Protein 2I5G (pdb70)

Sequence (634 aa):
LSPAELHADSIVIDGLIIAKWNRELFEDRKGGLTAANCTVSVWEGFQATVNNITASNKLIRDNSDLVIPVRSTADIRKAKEQGKTGILYGFQNAHAFEDQIGYVEVFKQLGVGIVQCYNTQNLVGTGCYERDGGLSGFGREIVAENRVGICDLSHVGSKTSEEVILESKKPVCYSHCLPSGLKEHPRNKSDEELKFIADHGGFVGVTFAPFLKKGIDSTIDDYAEAIEYVNIVGEDAIGIGTDFTQGHGHDFFEWLTHDKGYARRLTNFGKIVNPLGIRTVGEFPNLTETLLKRGPERVVRKVGENWVRVLRDVWGELSPAELHADSIVIDGLIIAKWNRELFEDRKGGLTAANCTVSVWEGFQATVNNITASNKLIRDNSDLVIPVRSTADIRKAKEQGKTGILYGFQNAHAFEDQIGYVEVFKQLGVGIVQCYNTQNLVGTGCYERDGGLSGFGREIVAENRVGICDLSHVGSKTSEEVILESKKPVCYSHCLPSGLKEHPRNKSDEELKFIADHGGFVGVTFAPFLKKGIDSTIDDYAEAIEYVNIVGEDAIGIGTDFTQGHGHDFFEWLTHDKGYARRLTNFGKIVNPLGIRTVGEFPNLTETLLKRGPERVVRKVGENWVRVLRDVWGE

InterPro domains:
  IPR008257 Peptidase M19 [PF01244] (7-320)
  IPR008257 Peptidase M19 [PS51365] (1-325)
  IPR008257 Peptidase M19 [PTHR10443] (26-323)
  IPR032466 Metal-dependent hydrolase [SSF51556] (9-324)

Nearest PDB structures (foldseek):
  2i5g-assembly1_B  TM=1.002E+00  e=3.697E-64  Pseudomonas aeruginosa
  5lx7-assembly1_A-2  TM=8.615E-01  e=7.689E-22  Aspergillus fumigatus
  5lx1-assembly1_A-2  TM=8.614E-01  e=2.025E-21  Aspergillus fumigatus
  5lwz-assembly1_A  TM=8.527E-01  e=7.689E-22  Aspergillus fumigatus Af293
  1itq-assembly1_B  TM=8.380E-01  e=4.875E-22  Homo sapiens

GO terms:
  GO:0042426 choline catabolic process (P, IMP)
  GO:0031457 glycine betaine catabolic process (P, IMP)

Organism: Pseudomonas aeruginosa (strain ATCC 15692 / DSM 22644 / CIP 104116 / JCM 14847 / LMG 12228 / 1C / PRS 101 / PAO1) (NCBI:txid208964)

B-factor: mean 17.84, std 11.29, range [1.14, 96.39]

Secondary structure (DSSP, 8-state):
--TTHHHHTS--EEEEE-PPPSHHHHH--TT---EEEEE--SS--HHHHHHHHHHHHHHHHHTTTTEEE-SSHHHHHHHHHTT-EEEEEEES-GGGGTT-THHHHHHHHTTEEEE--BSBB-SS-BBTTS------HHHHHHHH---S---B-TTB-HHHHHHHHHH-SS--EEEEE-BTTT---TTSB-HHHHHHHHHTT-EEEE--GGGSSSGGG-BHHHHHHHHHH---S-TTSEEE---B-TT--HHHHHHHHBGGGTSSB-----S--PPBT-SSGGGTHHHHHHHHHT--HHHHHH--HHHHHHHHHHH--/--HHHHHHHS-EEEEEE----STTTTT--TT-EEEEEEE--SS--HHHHHHHHHHHHHHHHHTTTTEEE-SSHHHHHHHHHHT-EEEEEEES-GGGGTT-THHHHHHHHTT--EE---SS--SS---TTS------HHHHHHHH---S---B-TTT-TTHHHHHHHH-SS--EEEEE-BTTTS--TTSB-HHHHHHHHHTT-EEEE--GGGSTTGGG-BHHHHHHHHHH---S-TTSEEE---B-TT--HHHHHHHHBGGGTSSB-----S--PPBT-SSGGGTHHHHHHHHHT--HHHHHH--HHHHHHHHHHH--

Radius of gyration: 29.01 Å; Cα contacts (8 Å, |Δi|>4): 1368; chains: 2; bounding box: 82×71×45 Å

Foldseek 3Di:
DPLVVLLLPFAAEALEEEADDDVVQLVLLLQVHLEYAYEQEELDAAVSSVVSLVVVVVRCVVVVLAEDEDLALVVSVVSSVSSHYYYAYEHQDPRNCPQPLVVLLVVSVSRHAEYEHAQADDPAWGWQLDDTPAGDPSNLSNLVNLVNQHYEYQGHHDRNVLVSLVRHPAAYEPSEEFDCVLPVDSRHDYLVRLLSSLVSVYAYAYEFQLRFNNRLAAALLSSLVRQVVSVRNDLQRYAHHHHHHHHDDDLVVCLSQAVSRDHHGSDDSPDTHGHHQPRGSSSNSSNLVNNPVVDDSVSSSRSSVSVSVRSCRRRVD/DALVVLLLVFLAEALEEEADDDVVQQVLLLLNHLEYEYEQEELDAAVVSVVSLVVVVVSCVVNVLAEDEDLALVVSVVCSVSSHYYYQYEHADCRRCVQPLVVLLVVSVSRHAEYEHAQQADPQWGFQLDDTPAGDPSNLSSLVNLVSQHYEHQGRFPHNVLVSLVSHPAAYEPSEEFECVLPPDSSHDYLVRLLSSLVSVYAYAYEWQLRQNCRLAAALLSRLVRQVVSCRNDLQRYAHHYHHHPHDDDLVVCQSQAVSRPHHGSDDSPDTHDHHQCRGSSSNSSNSNNNVVVPDSVSSSSSSVSVSVSSCRSRVD

Solvent-accessible surface area: 23584 Å² total

CATH classification: 3.20.20.140

Structure (mmCIF, N/CA/C/O backbone):
data_2I5G
#
_entry.id   2I5G
#
_cell.length_a   81.644
_cell.length_b   150.615
_cell.length_c   68.828
_cell.angle_alpha   90.00
_cell.angle_beta   97.94
_cell.angle_gamma   90.00
#
_symmetry.space_group_name_H-M   'C 1 2 1'
#
loop_
_entity.id
_entity.type
_entity.pdbx_description
1 polymer amidohydrolase
2 water water
#
loop_
_atom_site.group_PDB
_atom_site.id
_atom_site.type_symbol
_atom_site.label_atom_id
_atom_site.label_alt_id
_atom_site.label_comp_id
_atom_site.label_asym_id
_atom_site.label_entity_id
_atom_site.label_seq_id
_atom_site.pdbx_PDB_ins_code
_atom_site.Cartn_x
_atom_site.Cartn_y
_atom_site.Cartn_z
_atom_site.occupancy
_atom_site.B_iso_or_equiv
_atom_site.auth_seq_id
_atom_site.auth_comp_id
_atom_site.auth_asym_id
_atom_site.auth_atom_id
_atom_site.pdbx_PDB_model_num
ATOM 1 N N . LEU A 1 1 ? 81.487 105.755 18.057 1.00 30.57 2 LEU A N 1
ATOM 2 C CA . LEU A 1 1 ? 81.440 106.575 19.300 1.00 30.34 2 LEU A CA 1
ATOM 3 C C . LEU A 1 1 ? 80.224 107.488 19.357 1.00 30.03 2 LEU A C 1
ATOM 4 O O . LEU A 1 1 ? 79.383 107.355 20.250 1.00 31.24 2 LEU A O 1
ATOM 9 N N . SER A 1 2 ? 80.131 108.416 18.409 1.00 17.46 3 SER A N 1
ATOM 10 C CA . SER A 1 2 ? 79.018 109.360 18.373 1.00 17.81 3 SER A CA 1
ATOM 11 C C . SER A 1 2 ? 77.690 108.665 18.115 1.00 18.32 3 SER A C 1
ATOM 12 O O . SER A 1 2 ? 77.626 107.698 17.362 1.00 20.16 3 SER A O 1
ATOM 15 N N . PRO A 1 3 ? 76.608 109.148 18.740 1.00 44.66 4 PRO A N 1
ATOM 16 C CA . PRO A 1 3 ? 75.296 108.534 18.530 1.00 45.48 4 PRO A CA 1
ATOM 17 C C . PRO A 1 3 ? 74.846 108.781 17.089 1.00 47.11 4 PRO A C 1
ATOM 18 O O . PRO A 1 3 ? 74.093 109.714 16.801 1.00 50.18 4 PRO A O 1
ATOM 22 N N . ALA A 1 4 ? 75.337 107.936 16.191 1.00 26.16 5 ALA A N 1
ATOM 23 C CA . ALA A 1 4 ? 75.043 108.001 14.767 1.00 26.18 5 ALA A CA 1
ATOM 24 C C . ALA A 1 4 ? 76.033 107.039 14.142 1.00 27.06 5 ALA A C 1
ATOM 25 O O . ALA A 1 4 ? 75.690 106.244 13.271 1.00 28.56 5 ALA A O 1
ATOM 27 N N . GLU A 1 5 ? 77.274 107.122 14.604 1.00 39.15 6 GLU A N 1
ATOM 28 C CA . GLU A 1 5 ? 78.319 106.236 14.127 1.00 38.97 6 GLU A CA 1
ATOM 29 C C . GLU A 1 5 ? 78.049 104.868 14.747 1.00 37.56 6 GLU A C 1
ATOM 30 O O . GLU A 1 5 ? 78.353 103.834 14.154 1.00 37.81 6 GLU A O 1
ATOM 36 N N . LEU A 1 6 ? 77.474 104.875 15.947 1.00 12.68 7 LEU A N 1
ATOM 37 C CA . LEU A 1 6 ? 77.164 103.637 16.650 1.00 11.55 7 LEU A CA 1
ATOM 38 C C . LEU A 1 6 ? 76.044 102.910 15.910 1.00 11.67 7 LEU A C 1
ATOM 39 O O . LEU A 1 6 ? 76.200 101.767 15.493 1.00 12.47 7 LEU A O 1
ATOM 44 N N . HIS A 1 7 ? 74.911 103.585 15.759 1.00 12.68 8 HIS A N 1
ATOM 45 C CA . HIS A 1 7 ? 73.768 103.020 15.064 1.00 12.10 8 HIS A CA 1
ATOM 46 C C . HIS A 1 7 ? 74.251 102.499 13.705 1.00 12.38 8 HIS A C 1
ATOM 47 O O . HIS A 1 7 ? 73.919 101.385 13.299 1.00 11.34 8 HIS A O 1
ATOM 54 N N . ALA A 1 8 ? 75.053 103.307 13.017 1.00 8.90 9 ALA A N 1
ATOM 55 C CA . ALA A 1 8 ? 75.568 102.942 11.703 1.00 10.21 9 ALA A CA 1
ATOM 56 C C . ALA A 1 8 ? 76.450 101.704 11.742 1.00 10.59 9 ALA A C 1
ATOM 57 O O . ALA A 1 8 ? 76.304 100.808 10.917 1.00 11.52 9 ALA A O 1
ATOM 59 N N . ASP A 1 9 ? 77.370 101.664 12.697 1.00 24.67 10 ASP A N 1
ATOM 60 C CA . ASP A 1 9 ? 78.281 100.537 12.843 1.00 25.18 10 ASP A CA 1
ATOM 61 C C . ASP A 1 9 ? 77.627 99.453 13.696 1.00 25.91 10 ASP A C 1
ATOM 62 O O . ASP A 1 9 ? 78.306 98.746 14.443 1.00 27.74 10 ASP A O 1
ATOM 67 N N . SER A 1 10 ? 76.311 99.308 13.586 1.00 20.32 11 SER A N 1
ATOM 68 C CA . SER A 1 10 ? 75.632 98.305 14.395 1.00 19.11 11 SER A CA 1
ATOM 69 C C . SER A 1 10 ? 74.546 97.516 13.679 1.00 18.14 11 SER A C 1
ATOM 70 O O . SER A 1 10 ? 73.998 97.950 12.662 1.00 16.61 11 SER A O 1
ATOM 73 N N . ILE A 1 11 ? 74.255 96.338 14.224 1.00 13.61 12 ILE A N 1
ATOM 74 C CA . ILE A 1 11 ? 73.225 95.460 13.692 1.00 13.18 12 ILE A CA 1
ATOM 75 C C . ILE A 1 11 ? 71.926 95.861 14.363 1.00 11.89 12 ILE A C 1
ATOM 76 O O . ILE A 1 11 ? 71.747 95.630 15.556 1.00 11.51 12 ILE A O 1
ATOM 81 N N . VAL A 1 12 ? 71.026 96.486 13.615 1.00 15.82 13 VAL A N 1
ATOM 82 C CA . VAL A 1 12 ? 69.756 96.879 14.202 1.00 15.12 13 VAL A CA 1
ATOM 83 C C . VAL A 1 12 ? 68.682 95.946 13.670 1.00 14.40 13 VAL A C 1
ATOM 84 O O . VAL A 1 12 ? 68.592 95.695 12.466 1.00 13.24 13 VAL A O 1
ATOM 88 N N . ILE A 1 13 ? 67.884 95.415 14.586 1.00 13.72 14 ILE A N 1
ATOM 89 C CA . ILE A 1 13 ? 66.826 94.485 14.237 1.00 12.30 14 ILE A CA 1
ATOM 90 C C . ILE A 1 13 ? 65.545 94.858 14.948 1.00 13.04 14 ILE A C 1
ATOM 91 O O . ILE A 1 13 ? 65.581 95.357 16.071 1.00 14.53 14 ILE A O 1
ATOM 96 N N . ASP A 1 14 ? 64.414 94.624 14.289 1.00 11.29 15 ASP A N 1
ATOM 97 C CA . ASP A 1 14 ? 63.119 94.937 14.876 1.00 11.30 15 ASP A CA 1
ATOM 98 C C . ASP A 1 14 ? 62.282 93.680 14.967 1.00 9.79 15 ASP A C 1
ATOM 99 O O . ASP A 1 14 ? 62.003 93.037 13.961 1.00 7.72 15 ASP A O 1
ATOM 104 N N . GLY A 1 15 ? 61.882 93.345 16.187 1.00 14.40 16 GLY A N 1
ATOM 105 C CA . GLY A 1 15 ? 61.095 92.150 16.428 1.00 15.04 16 GLY A CA 1
ATOM 106 C C . GLY A 1 15 ? 59.720 92.076 15.786 1.00 15.25 16 GLY A C 1
ATOM 107 O O . GLY A 1 15 ? 59.170 90.983 15.653 1.00 15.69 16 GLY A O 1
ATOM 108 N N . LEU A 1 16 ? 59.148 93.213 15.402 1.00 9.60 17 LEU A N 1
ATOM 109 C CA . LEU A 1 16 ? 57.838 93.183 14.778 1.00 10.34 17 LEU A CA 1
ATOM 110 C C . LEU A 1 16 ? 57.443 94.414 13.981 1.00 10.66 17 LEU A C 1
ATOM 111 O O . LEU A 1 16 ? 57.482 95.543 14.478 1.00 10.63 17 LEU A O 1
ATOM 116 N N . ILE A 1 17 ? 57.029 94.169 12.743 1.00 11.62 18 ILE A N 1
ATOM 117 C CA . ILE A 1 17 ? 56.594 95.222 11.847 1.00 11.34 18 ILE A CA 1
ATOM 118 C C . ILE A 1 17 ? 55.452 94.713 10.962 1.00 11.68 18 ILE A C 1
ATOM 119 O O . ILE A 1 17 ? 55.567 93.659 10.343 1.00 10.54 18 ILE A O 1
ATOM 124 N N . ILE A 1 18 ? 54.340 95.453 10.953 1.00 15.75 19 ILE A N 1
ATOM 125 C CA . ILE A 1 18 ? 53.159 95.151 10.137 1.00 14.83 19 ILE A CA 1
ATOM 126 C C . ILE A 1 18 ? 52.804 96.445 9.427 1.00 16.33 19 ILE A C 1
ATOM 127 O O . ILE A 1 18 ? 51.796 97.082 9.735 1.00 16.40 19 ILE A O 1
ATOM 132 N N . ALA A 1 19 ? 53.655 96.843 8.490 1.00 13.15 20 ALA A N 1
ATOM 133 C CA . ALA A 1 19 ? 53.447 98.063 7.728 1.00 13.65 20 ALA A CA 1
ATOM 134 C C . ALA A 1 19 ? 52.902 97.717 6.355 1.00 13.79 20 ALA A C 1
ATOM 135 O O . ALA A 1 19 ? 53.034 96.583 5.902 1.00 13.25 20 ALA A O 1
ATOM 137 N N . LYS A 1 20 ? 52.273 98.692 5.703 1.00 17.65 21 LYS A N 1
ATOM 138 C CA . LYS A 1 20 ? 51.746 98.492 4.354 1.00 18.27 21 LYS A CA 1
ATOM 139 C C . LYS A 1 20 ? 53.006 98.352 3.503 1.00 17.90 21 LYS A C 1
ATOM 140 O O . LYS A 1 20 ? 53.884 99.212 3.559 1.00 18.43 21 LYS A O 1
ATOM 146 N N . TRP A 1 21 ? 53.109 97.278 2.731 1.00 15.56 22 TRP A N 1
ATOM 147 C CA . TRP A 1 21 ? 54.301 97.069 1.915 1.00 17.83 22 TRP A CA 1
ATOM 148 C C . TRP A 1 21 ? 54.327 97.790 0.572 1.00 17.78 22 TRP A C 1
ATOM 149 O O . TRP A 1 21 ? 53.372 97.740 -0.199 1.00 17.80 22 TRP A O 1
ATOM 160 N N . ASN A 1 22 ? 55.438 98.473 0.319 1.00 18.85 23 ASN A N 1
ATOM 161 C CA . ASN A 1 22 ? 55.669 99.199 -0.923 1.00 19.54 23 ASN A CA 1
ATOM 162 C C . ASN A 1 22 ? 57.117 99.656 -0.905 1.00 18.44 23 ASN A C 1
ATOM 163 O O . ASN A 1 22 ? 57.800 99.491 0.103 1.00 19.96 23 ASN A O 1
ATOM 168 N N . ARG A 1 23 ? 57.596 100.211 -2.012 1.00 18.70 24 ARG A N 1
ATOM 169 C CA . ARG A 1 23 ? 58.984 100.645 -2.076 1.00 18.14 24 ARG A CA 1
ATOM 170 C C . ARG A 1 23 ? 59.317 101.751 -1.085 1.00 19.64 24 ARG A C 1
ATOM 171 O O . ARG A 1 23 ? 60.457 101.869 -0.633 1.00 18.32 24 ARG A O 1
ATOM 179 N N . GLU A 1 24 ? 58.327 102.569 -0.752 1.00 30.22 25 GLU A N 1
ATOM 180 C CA . GLU A 1 24 ? 58.566 103.657 0.175 1.00 31.74 25 GLU A CA 1
ATOM 181 C C . GLU A 1 24 ? 58.846 103.135 1.576 1.00 30.62 25 GLU A C 1
ATOM 182 O O . GLU A 1 24 ? 59.633 103.725 2.317 1.00 29.92 25 GLU A O 1
ATOM 188 N N . LEU A 1 25 ? 58.206 102.029 1.940 1.00 24.13 26 LEU A N 1
ATOM 189 C CA . LEU A 1 25 ? 58.412 101.448 3.260 1.00 22.08 26 LEU A CA 1
ATOM 190 C C . LEU A 1 25 ? 59.845 100.954 3.312 1.00 22.14 26 LEU A C 1
ATOM 191 O O . LEU A 1 25 ? 60.558 101.164 4.294 1.00 22.19 26 LEU A O 1
ATOM 196 N N . PHE A 1 26 ? 60.261 100.311 2.227 1.00 17.95 27 PHE A N 1
ATOM 197 C CA . PHE A 1 26 ? 61.607 99.772 2.103 1.00 15.74 27 PHE A CA 1
ATOM 198 C C . PHE A 1 26 ? 62.668 100.853 2.248 1.00 14.45 27 PHE A C 1
ATOM 199 O O . PHE A 1 26 ? 63.670 100.661 2.927 1.00 12.80 27 PHE A O 1
ATOM 207 N N . GLU A 1 27 ? 62.436 101.993 1.614 1.00 17.11 28 GLU A N 1
ATOM 208 C CA . GLU A 1 27 ? 63.380 103.099 1.674 1.00 17.66 28 GLU A CA 1
ATOM 209 C C . GLU A 1 27 ? 63.477 103.720 3.070 1.00 16.29 28 GLU A C 1
ATOM 210 O O . GLU A 1 27 ? 64.536 104.204 3.472 1.00 16.08 28 GLU A O 1
ATOM 216 N N . ASP A 1 28 ? 62.374 103.697 3.807 1.00 13.84 29 ASP A N 1
ATOM 217 C CA . ASP A 1 28 ? 62.346 104.261 5.152 1.00 15.15 29 ASP A CA 1
ATOM 218 C C . ASP A 1 28 ? 63.087 103.308 6.091 1.00 16.04 29 ASP A C 1
ATOM 219 O O . ASP A 1 28 ? 63.596 103.712 7.141 1.00 16.45 29 ASP A O 1
ATOM 232 N N . ARG A 1 30 ? 65.690 101.732 5.091 1.00 9.01 31 ARG A N 1
ATOM 233 C CA . ARG A 1 30 ? 67.063 102.065 4.771 1.00 8.86 31 ARG A CA 1
ATOM 234 C C . ARG A 1 30 ? 67.449 103.366 5.475 1.00 8.54 31 ARG A C 1
ATOM 235 O O . ARG A 1 30 ? 68.532 103.463 6.059 1.00 8.02 31 ARG A O 1
ATOM 243 N N . LYS A 1 31 ? 66.560 104.356 5.435 1.00 8.83 32 LYS A N 1
ATOM 244 C CA . LYS A 1 31 ? 66.827 105.633 6.091 1.00 9.33 32 LYS A CA 1
ATOM 245 C C . LYS A 1 31 ? 67.109 105.456 7.583 1.00 8.63 32 LYS A C 1
ATOM 246 O O . LYS A 1 31 ? 67.862 106.227 8.174 1.00 8.86 32 LYS A O 1
ATOM 252 N N . GLY A 1 32 ? 66.499 104.446 8.191 1.00 11.10 33 GLY A N 1
ATOM 253 C CA . GLY A 1 32 ? 66.708 104.211 9.606 1.00 10.90 33 GLY A CA 1
ATOM 254 C C . GLY A 1 32 ? 67.854 103.261 9.895 1.00 10.96 33 GLY A C 1
ATOM 255 O O . GLY A 1 32 ? 68.110 102.928 11.054 1.00 11.40 33 GLY A O 1
ATOM 256 N N . GLY A 1 33 ? 68.536 102.815 8.843 1.00 12.30 34 GLY A N 1
ATOM 257 C CA . GLY A 1 33 ? 69.660 101.908 9.009 1.00 12.32 34 GLY A CA 1
ATOM 258 C C . GLY A 1 33 ? 69.296 100.522 9.516 1.00 13.83 34 GLY A C 1
ATOM 259 O O . GLY A 1 33 ? 70.154 99.787 10.007 1.00 15.22 34 GLY A O 1
ATOM 260 N N . LEU A 1 34 ? 68.023 100.164 9.389 1.00 8.75 35 LEU A N 1
ATOM 261 C CA . LEU A 1 34 ? 67.525 98.868 9.832 1.00 7.65 35 LEU A CA 1
ATOM 262 C C . LEU A 1 34 ? 68.279 97.753 9.116 1.00 7.15 35 LEU A C 1
ATOM 263 O O . LEU A 1 34 ? 68.425 97.781 7.895 1.00 8.13 35 LEU A O 1
ATOM 268 N N . THR A 1 35 ? 68.762 96.775 9.874 1.00 28.33 36 THR A N 1
ATOM 269 C CA . THR A 1 35 ? 69.490 95.658 9.284 1.00 27.64 36 THR A CA 1
ATOM 270 C C . THR A 1 35 ? 68.520 94.540 8.921 1.00 29.12 36 THR A C 1
ATOM 271 O O . THR A 1 35 ? 68.560 94.008 7.810 1.00 30.13 36 THR A O 1
ATOM 275 N N . ALA A 1 36 ? 67.644 94.189 9.856 1.00 8.59 37 ALA A N 1
ATOM 276 C CA . ALA A 1 36 ? 66.672 93.136 9.600 1.00 7.76 37 ALA A CA 1
ATOM 277 C C . ALA A 1 36 ? 65.400 93.344 10.411 1.00 7.78 37 ALA A C 1
ATOM 278 O O . ALA A 1 36 ? 65.398 94.069 11.405 1.00 7.19 37 ALA A O 1
ATOM 280 N N . ALA A 1 37 ? 64.315 92.707 9.978 1.00 12.04 38 ALA A N 1
ATOM 281 C CA . ALA A 1 37 ? 63.048 92.838 10.677 1.00 12.58 38 ALA A CA 1
ATOM 282 C C . ALA A 1 37 ? 62.089 91.660 10.504 1.00 14.35 38 ALA A C 1
ATOM 283 O O . ALA A 1 37 ? 61.997 91.065 9.429 1.00 15.59 38 ALA A O 1
ATOM 285 N N . ASN A 1 38 ? 61.383 91.330 11.585 1.00 20.90 39 ASN A N 1
ATOM 286 C CA . ASN A 1 38 ? 60.380 90.264 11.586 1.00 20.27 39 ASN A CA 1
ATOM 287 C C . ASN A 1 38 ? 59.119 90.871 10.974 1.00 19.71 39 ASN A C 1
ATOM 288 O O . ASN A 1 38 ? 58.398 91.614 11.641 1.00 20.12 39 ASN A O 1
ATOM 293 N N . CYS A 1 39 ? 58.856 90.566 9.710 1.00 16.18 40 CYS A N 1
ATOM 294 C CA . CYS A 1 39 ? 57.674 91.100 9.057 1.00 16.89 40 CYS A CA 1
ATOM 295 C C . CYS A 1 39 ? 56.527 90.105 9.040 1.00 16.94 40 CYS A C 1
ATOM 296 O O . CYS A 1 39 ? 56.676 88.962 8.607 1.00 17.73 40 CYS A O 1
ATOM 299 N N . THR A 1 40 ? 55.380 90.560 9.526 1.00 3.98 41 THR A N 1
ATOM 300 C CA . THR A 1 40 ? 54.184 89.747 9.589 1.00 3.09 41 THR A CA 1
ATOM 301 C C . THR A 1 40 ? 53.523 89.574 8.226 1.00 3.48 41 THR A C 1
ATOM 302 O O . THR A 1 40 ? 53.272 90.545 7.516 1.00 4.20 41 THR A O 1
ATOM 306 N N . VAL A 1 41 ? 53.241 88.322 7.876 1.00 12.47 42 VAL A N 1
ATOM 307 C CA . VAL A 1 41 ? 52.592 87.994 6.614 1.00 10.93 42 VAL A CA 1
ATOM 308 C C . VAL A 1 41 ? 51.314 87.183 6.889 1.00 11.45 42 VAL A C 1
ATOM 309 O O . VAL A 1 41 ? 50.759 86.546 5.990 1.00 11.67 42 VAL A O 1
ATOM 313 N N . SER A 1 42 ? 50.844 87.221 8.134 1.00 10.64 43 SER A N 1
ATOM 314 C CA . SER A 1 42 ? 49.653 86.470 8.511 1.00 9.87 43 SER A CA 1
ATOM 315 C C . SER A 1 42 ? 49.213 86.761 9.943 1.00 11.01 43 SER A C 1
ATOM 316 O O . SER A 1 42 ? 50.047 86.864 10.849 1.00 9.04 43 SER A O 1
ATOM 319 N N . VAL A 1 43 ? 47.901 86.895 10.139 1.00 19.07 44 VAL A N 1
ATOM 320 C CA . VAL A 1 43 ? 47.339 87.136 11.469 1.00 21.02 44 VAL A CA 1
ATOM 321 C C . VAL A 1 43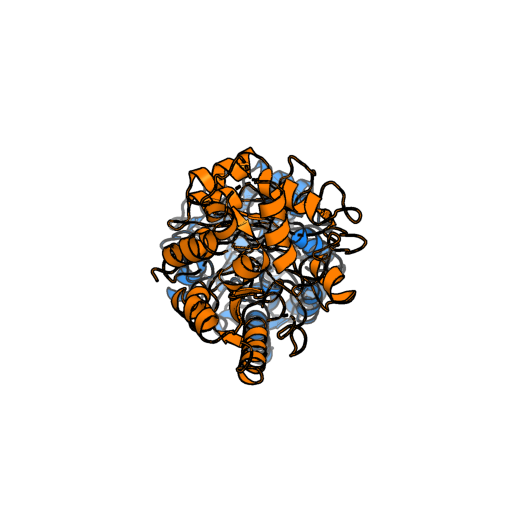 ? 46.036 86.357 11.685 1.00 22.16 44 VAL A C 1
ATOM 322 O O . VAL A 1 43 ? 45.902 85.644 12.676 1.00 24.61 44 VAL A O 1
ATOM 326 N N . TRP A 1 44 ? 45.085 86.475 10.764 1.00 12.92 45 TRP A N 1
ATOM 327 C CA . TRP A 1 44 ? 43.823 85.744 10.882 1.00 13.50 45 TRP A CA 1
ATOM 328 C C . TRP A 1 44 ? 43.717 84.680 9.783 1.00 15.45 45 TRP A C 1
ATOM 329 O O . TRP A 1 44 ? 42.974 83.706 9.920 1.00 17.33 45 TRP A O 1
ATOM 340 N N . GLU A 1 45 ? 44.475 84.866 8.705 1.00 12.64 46 GLU A N 1
ATOM 341 C CA . GLU A 1 45 ? 44.457 83.961 7.553 1.00 13.60 46 GLU A CA 1
ATOM 342 C C . GLU A 1 45 ? 44.799 82.482 7.758 1.00 13.27 46 GLU A C 1
ATOM 343 O O . GLU A 1 45 ? 45.601 82.122 8.618 1.00 12.74 46 GLU A O 1
ATOM 349 N N . GLY A 1 46 ? 44.177 81.632 6.942 1.00 23.98 47 GLY A N 1
ATOM 350 C CA . GLY A 1 46 ? 44.422 80.202 7.011 1.00 22.74 47 GLY A CA 1
ATOM 351 C C . GLY A 1 46 ? 45.631 79.856 6.162 1.00 22.93 47 GLY A C 1
ATOM 352 O O . GLY A 1 46 ? 46.408 80.746 5.812 1.00 24.49 47 GLY A O 1
ATOM 353 N N . PHE A 1 47 ? 45.789 78.580 5.812 1.00 16.45 48 PHE A N 1
ATOM 354 C CA . PHE A 1 47 ? 46.931 78.138 5.004 1.00 15.75 48 PHE A CA 1
ATOM 355 C C . PHE A 1 47 ? 47.102 78.880 3.675 1.00 14.70 48 PHE A C 1
ATOM 356 O O . PHE A 1 47 ? 47.962 79.751 3.550 1.00 15.78 48 PHE A O 1
ATOM 364 N N . GLN A 1 48 ? 46.288 78.535 2.683 1.00 6.66 49 GLN A N 1
ATOM 365 C CA . GLN A 1 48 ? 46.393 79.166 1.372 1.00 7.95 49 GLN A CA 1
ATOM 366 C C . GLN A 1 48 ? 46.396 80.695 1.378 1.00 8.05 49 GLN A C 1
ATOM 367 O O . GLN A 1 48 ? 47.134 81.311 0.611 1.00 9.22 49 GLN A O 1
ATOM 373 N N . ALA A 1 49 ? 45.589 81.323 2.223 1.00 15.23 50 ALA A N 1
ATOM 374 C CA . ALA A 1 49 ? 45.585 82.784 2.241 1.00 16.12 50 ALA A CA 1
ATOM 375 C C . ALA A 1 49 ? 46.943 83.285 2.734 1.00 16.23 50 ALA A C 1
ATOM 376 O O . ALA A 1 49 ? 47.424 84.323 2.287 1.00 17.16 50 ALA A O 1
ATOM 378 N N . THR A 1 50 ? 47.560 82.541 3.650 1.00 10.67 51 THR A N 1
ATOM 379 C CA . THR A 1 50 ? 48.871 82.922 4.165 1.00 9.70 51 THR A CA 1
ATOM 380 C C . THR A 1 50 ? 49.907 82.739 3.056 1.00 9.79 51 THR A C 1
ATOM 381 O O . THR A 1 50 ? 50.784 83.586 2.860 1.00 9.66 51 THR A O 1
ATOM 385 N N . VAL A 1 51 ? 49.799 81.627 2.333 1.00 9.66 52 VAL A N 1
ATOM 386 C CA . VAL A 1 51 ? 50.710 81.341 1.230 1.00 9.18 52 VAL A CA 1
ATOM 387 C C . VAL A 1 51 ? 50.648 82.496 0.231 1.00 9.35 52 VAL A C 1
ATOM 388 O O . VAL A 1 51 ? 51.666 82.916 -0.314 1.00 10.06 52 VAL A O 1
ATOM 392 N N . ASN A 1 52 ? 49.448 83.014 0.003 1.00 6.02 53 ASN A N 1
ATOM 393 C CA . ASN A 1 52 ? 49.268 84.120 -0.930 1.00 8.05 53 ASN A CA 1
ATOM 394 C C . ASN A 1 52 ? 50.036 85.362 -0.498 1.00 7.38 53 ASN A C 1
ATOM 395 O O . ASN A 1 52 ? 50.633 86.060 -1.329 1.00 6.10 53 ASN A O 1
ATOM 400 N N . ASN A 1 53 ? 50.012 85.641 0.800 1.00 4.37 54 ASN A N 1
ATOM 401 C CA . ASN A 1 53 ? 50.715 86.796 1.328 1.00 4.46 54 ASN A CA 1
ATOM 402 C C . ASN A 1 53 ? 52.210 86.624 1.103 1.00 5.45 54 ASN A C 1
ATOM 403 O O . ASN A 1 53 ? 52.929 87.595 0.866 1.00 5.54 54 ASN A O 1
ATOM 408 N N . ILE A 1 54 ? 52.674 85.381 1.181 1.00 7.93 55 ILE A N 1
ATOM 409 C CA . ILE A 1 54 ? 54.083 85.092 0.989 1.00 8.38 55 ILE A CA 1
ATOM 410 C C . ILE A 1 54 ? 54.456 85.288 -0.481 1.00 10.33 55 ILE A C 1
ATOM 411 O O . ILE A 1 54 ? 55.528 85.819 -0.800 1.00 9.20 55 ILE A O 1
ATOM 416 N N . THR A 1 55 ? 53.566 84.863 -1.374 1.00 8.89 56 THR A N 1
ATOM 417 C CA . THR A 1 55 ? 53.802 85.025 -2.801 1.00 7.82 56 THR A CA 1
ATOM 418 C C . THR A 1 55 ? 53.886 86.519 -3.093 1.00 7.56 56 THR A C 1
ATOM 419 O O . THR A 1 55 ? 54.803 86.983 -3.774 1.00 7.24 56 THR A O 1
ATOM 423 N N . ALA A 1 56 ? 52.927 87.267 -2.557 1.00 9.86 57 ALA A N 1
ATOM 424 C CA . ALA A 1 56 ? 52.895 88.710 -2.750 1.00 9.62 57 ALA A CA 1
ATOM 425 C C . ALA A 1 56 ? 54.142 89.362 -2.155 1.00 8.83 57 ALA A C 1
ATOM 426 O O . ALA A 1 56 ? 54.668 90.327 -2.707 1.00 9.37 57 ALA A O 1
ATOM 428 N N . SER A 1 57 ? 54.612 88.829 -1.032 1.00 5.48 58 SER A N 1
ATOM 429 C CA . SER A 1 57 ? 55.800 89.358 -0.371 1.00 5.42 58 SER A CA 1
ATOM 430 C C . SER A 1 57 ? 57.055 89.099 -1.208 1.00 6.23 58 SER A C 1
ATOM 431 O O . SER A 1 57 ? 57.840 90.008 -1.458 1.00 6.66 58 SER A O 1
ATOM 434 N N . ASN A 1 58 ? 57.241 87.854 -1.636 1.00 14.47 59 ASN A N 1
ATOM 435 C CA . ASN A 1 58 ? 58.393 87.495 -2.448 1.00 15.61 59 ASN A CA 1
ATOM 436 C C . ASN A 1 58 ? 58.478 88.373 -3.694 1.00 17.67 59 ASN A C 1
ATOM 437 O O . ASN A 1 58 ? 59.565 88.601 -4.225 1.00 18.99 59 ASN A O 1
ATOM 442 N N . LYS A 1 59 ? 57.334 88.857 -4.169 1.00 13.64 60 LYS A N 1
ATOM 443 C CA . LYS A 1 59 ? 57.328 89.701 -5.356 1.00 14.39 60 LYS A CA 1
ATOM 444 C C . LYS A 1 59 ? 57.841 91.112 -5.069 1.00 13.95 60 LYS A C 1
ATOM 445 O O . LYS A 1 59 ? 58.608 91.677 -5.854 1.00 13.12 60 LYS A O 1
ATOM 451 N N . LEU A 1 60 ? 57.416 91.690 -3.954 1.00 18.28 61 LEU A N 1
ATOM 452 C CA . LEU A 1 60 ? 57.876 93.025 -3.608 1.00 19.09 61 LEU A CA 1
ATOM 453 C C . LEU A 1 60 ? 59.380 93.007 -3.388 1.00 19.07 61 LEU A C 1
ATOM 454 O O . LEU A 1 60 ? 60.088 93.917 -3.819 1.00 20.95 61 LEU A O 1
ATOM 459 N N . ILE A 1 61 ? 59.871 91.965 -2.730 1.00 12.30 62 ILE A N 1
ATOM 460 C CA . ILE A 1 61 ? 61.296 91.850 -2.484 1.00 11.98 62 ILE A CA 1
ATOM 461 C C . ILE A 1 61 ? 62.001 91.726 -3.825 1.00 14.19 62 ILE A C 1
ATOM 462 O O . ILE A 1 61 ? 62.926 92.477 -4.124 1.00 16.50 62 ILE A O 1
ATOM 467 N N . ARG A 1 62 ? 61.547 90.779 -4.636 1.00 13.32 63 ARG A N 1
ATOM 468 C CA . ARG A 1 62 ? 62.135 90.550 -5.951 1.00 14.83 63 ARG A CA 1
ATOM 469 C C . ARG A 1 62 ? 62.257 91.856 -6.725 1.00 15.54 63 ARG A C 1
ATOM 470 O O . ARG A 1 62 ? 63.321 92.192 -7.245 1.00 16.58 63 ARG A O 1
ATOM 478 N N . ASP A 1 63 ? 61.156 92.593 -6.789 1.00 15.64 64 ASP A N 1
ATOM 479 C CA . ASP A 1 63 ? 61.130 93.841 -7.533 1.00 15.37 64 ASP A CA 1
ATOM 480 C C . ASP A 1 63 ? 61.912 94.988 -6.897 1.00 15.84 64 ASP A C 1
ATOM 481 O O . ASP A 1 63 ? 62.195 95.986 -7.562 1.00 15.97 64 ASP A O 1
ATOM 486 N N . ASN A 1 64 ? 62.267 94.839 -5.621 1.00 16.69 65 ASN A N 1
ATOM 487 C CA . ASN A 1 64 ? 63.023 95.865 -4.899 1.00 16.02 65 ASN A CA 1
ATOM 488 C C . ASN A 1 64 ? 64.258 95.249 -4.244 1.00 17.09 65 ASN A C 1
ATOM 489 O O . ASN A 1 64 ? 64.620 95.626 -3.128 1.00 18.50 65 ASN A O 1
ATOM 494 N N . SER A 1 65 ? 64.899 94.313 -4.942 1.00 11.90 66 SER A N 1
ATOM 495 C CA . SER A 1 65 ? 66.076 93.613 -4.430 1.00 12.43 66 SER A CA 1
ATOM 496 C C . SER A 1 65 ? 67.285 94.502 -4.145 1.00 12.75 66 SER A C 1
ATOM 497 O O . SER A 1 65 ? 68.281 94.049 -3.571 1.00 11.91 66 SER A O 1
ATOM 500 N N . ASP A 1 66 ? 67.204 95.763 -4.547 1.00 18.30 67 ASP A N 1
ATOM 501 C CA . ASP A 1 66 ? 68.303 96.689 -4.320 1.00 18.74 67 ASP A CA 1
ATOM 502 C C . ASP A 1 66 ? 68.168 97.346 -2.947 1.00 18.62 67 ASP A C 1
ATOM 503 O O . ASP A 1 66 ? 69.048 98.085 -2.511 1.00 19.62 67 ASP A O 1
ATOM 508 N N . LEU A 1 67 ? 67.062 97.052 -2.271 1.00 19.28 68 LEU A N 1
ATOM 509 C CA . LEU A 1 67 ? 66.766 97.601 -0.952 1.00 18.82 68 LEU A CA 1
ATOM 510 C C . LEU A 1 67 ? 66.659 96.526 0.119 1.00 18.95 68 LEU A C 1
ATOM 511 O O . LEU A 1 67 ? 67.109 96.718 1.247 1.00 19.91 68 LEU A O 1
ATOM 516 N N . VAL A 1 68 ? 66.060 95.393 -0.236 1.00 12.09 69 VAL A N 1
ATOM 517 C CA . VAL A 1 68 ? 65.867 94.312 0.717 1.00 11.30 69 VAL A CA 1
ATOM 518 C C . VAL A 1 68 ? 66.192 92.930 0.158 1.00 10.94 69 VAL A C 1
ATOM 519 O O . VAL A 1 68 ? 66.217 92.725 -1.056 1.00 12.26 69 VAL A O 1
ATOM 523 N N . ILE A 1 69 ? 66.436 91.989 1.070 1.00 14.29 70 ILE A N 1
ATOM 524 C CA . ILE A 1 69 ? 66.747 90.602 0.733 1.00 12.06 70 ILE A CA 1
ATOM 525 C C . ILE A 1 69 ? 66.111 89.719 1.801 1.00 10.94 70 ILE A C 1
ATOM 526 O O . ILE A 1 69 ? 65.948 90.134 2.954 1.00 9.58 70 ILE A O 1
ATOM 531 N N . PRO A 1 70 ? 65.757 88.481 1.432 1.00 7.62 71 PRO A N 1
ATOM 532 C CA . PRO A 1 70 ? 65.131 87.506 2.330 1.00 7.58 71 PRO A CA 1
ATOM 533 C C . PRO A 1 70 ? 66.042 87.174 3.495 1.00 6.30 71 PRO A C 1
ATOM 534 O O . PRO A 1 70 ? 67.248 87.362 3.409 1.00 8.46 71 PRO A O 1
ATOM 538 N N . VAL A 1 71 ? 65.461 86.671 4.576 1.00 8.27 72 VAL A N 1
ATOM 539 C CA . VAL A 1 71 ? 66.228 86.276 5.754 1.00 9.48 72 VAL A CA 1
ATOM 540 C C . VAL A 1 71 ? 65.771 84.907 6.238 1.00 11.47 72 VAL A C 1
ATOM 541 O O . VAL A 1 71 ? 64.641 84.755 6.689 1.00 13.81 72 VAL A O 1
ATOM 545 N N . ARG A 1 72 ? 66.649 83.912 6.138 1.00 10.04 73 ARG A N 1
ATOM 546 C CA . ARG A 1 72 ? 66.328 82.557 6.582 1.00 10.62 73 ARG A CA 1
ATOM 547 C C . ARG A 1 72 ? 67.318 82.097 7.648 1.00 12.72 73 ARG A C 1
ATOM 548 O O . ARG A 1 72 ? 66.978 81.300 8.527 1.00 13.46 73 ARG A O 1
ATOM 556 N N . SER A 1 73 ? 68.543 82.611 7.562 1.00 16.77 74 SER A N 1
ATOM 557 C CA . SER A 1 73 ? 69.607 82.278 8.508 1.00 17.02 74 SER A CA 1
ATOM 558 C C . SER A 1 73 ? 70.176 83.580 9.051 1.00 16.49 74 SER A C 1
ATOM 559 O O . SER A 1 73 ? 69.964 84.638 8.461 1.00 16.78 74 SER A O 1
ATOM 562 N N . THR A 1 74 ? 70.902 83.518 10.164 1.00 16.27 75 THR A N 1
ATOM 563 C CA . THR A 1 74 ? 71.473 84.741 10.722 1.00 14.68 75 THR A CA 1
ATOM 564 C C . THR A 1 74 ? 72.577 85.214 9.785 1.00 14.42 75 THR A C 1
ATOM 565 O O . THR A 1 74 ? 72.998 86.370 9.825 1.00 13.75 75 THR A O 1
ATOM 569 N N . ALA A 1 75 ? 73.041 84.305 8.936 1.00 15.57 76 ALA A N 1
ATOM 570 C CA . ALA A 1 75 ? 74.069 84.632 7.965 1.00 15.93 76 ALA A CA 1
ATOM 571 C C . ALA A 1 75 ? 73.478 85.628 6.966 1.00 16.20 76 ALA A C 1
ATOM 572 O O . ALA A 1 75 ? 74.201 86.428 6.377 1.00 17.14 76 ALA A O 1
ATOM 574 N N . ASP A 1 76 ? 72.162 85.575 6.770 1.00 7.53 77 ASP A N 1
ATOM 575 C CA . ASP A 1 76 ? 71.513 86.508 5.853 1.00 8.96 77 ASP A CA 1
ATOM 576 C C . ASP A 1 76 ? 71.527 87.904 6.489 1.00 6.92 77 ASP A C 1
ATOM 577 O O . ASP A 1 76 ? 71.510 88.926 5.794 1.00 5.50 77 ASP A O 1
ATOM 582 N N . ILE A 1 77 ? 71.567 87.933 7.816 1.00 1.99 78 ILE A N 1
ATOM 583 C CA . ILE A 1 77 ? 71.591 89.189 8.543 1.00 2.58 78 ILE A CA 1
ATOM 584 C C . ILE A 1 77 ? 72.936 89.876 8.371 1.00 3.98 78 ILE A C 1
ATOM 585 O O . ILE A 1 77 ? 73.004 91.083 8.179 1.00 4.31 78 ILE A O 1
ATOM 590 N N . ARG A 1 78 ? 74.006 89.094 8.431 1.00 7.05 79 ARG A N 1
ATOM 591 C CA . ARG A 1 78 ? 75.355 89.615 8.261 1.00 8.66 79 ARG A CA 1
ATOM 592 C C . ARG A 1 78 ? 75.510 90.079 6.821 1.00 9.14 79 ARG A C 1
ATOM 593 O O . ARG A 1 78 ? 76.157 91.090 6.548 1.00 8.47 79 ARG A O 1
ATOM 601 N N . LYS A 1 79 ? 74.895 89.343 5.902 1.00 19.97 80 LYS A N 1
ATOM 602 C CA . LYS A 1 79 ? 74.963 89.689 4.490 1.00 20.08 80 LYS A CA 1
ATOM 603 C C . LYS A 1 79 ? 74.255 91.017 4.228 1.00 19.34 80 LYS A C 1
ATOM 604 O O . LYS A 1 79 ? 74.793 91.899 3.557 1.00 21.06 80 LYS A O 1
ATOM 610 N N . ALA A 1 80 ? 73.050 91.158 4.766 1.00 12.63 81 ALA A N 1
ATOM 611 C CA . ALA A 1 80 ? 72.275 92.373 4.582 1.00 13.38 81 ALA A CA 1
ATOM 612 C C . ALA A 1 80 ? 73.031 93.607 5.075 1.00 14.14 81 ALA A C 1
ATOM 613 O O . ALA A 1 80 ? 73.026 94.656 4.427 1.00 14.24 81 ALA A O 1
ATOM 615 N N . LYS A 1 81 ? 73.679 93.485 6.224 1.00 15.70 82 LYS A N 1
ATOM 616 C CA . LYS A 1 81 ? 74.426 94.602 6.778 1.00 16.26 82 LYS A CA 1
ATOM 617 C C . LYS A 1 81 ? 75.595 94.980 5.869 1.00 16.65 82 LYS A C 1
ATOM 618 O O . LYS A 1 81 ? 75.731 96.138 5.462 1.00 15.68 82 LYS A O 1
ATOM 624 N N . GLU A 1 82 ? 76.423 93.998 5.533 1.00 28.52 83 GLU A N 1
ATOM 625 C CA . GLU A 1 82 ? 77.587 94.256 4.697 1.00 30.47 83 GLU A CA 1
ATOM 626 C C . GLU A 1 82 ? 77.257 94.553 3.247 1.00 29.39 83 GLU A C 1
ATOM 627 O O . GLU A 1 82 ? 78.156 94.745 2.433 1.00 30.10 83 GLU A O 1
ATOM 633 N N . GLN A 1 83 ? 75.973 94.599 2.920 1.00 17.14 84 GLN A N 1
ATOM 634 C CA . GLN A 1 83 ? 75.566 94.896 1.557 1.00 15.22 84 GLN A CA 1
ATOM 635 C C . GLN A 1 83 ? 74.724 96.153 1.491 1.00 14.77 84 GLN A C 1
ATOM 636 O O . GLN A 1 83 ? 74.232 96.525 0.427 1.00 14.28 84 GLN A O 1
ATOM 642 N N . GLY A 1 84 ? 74.566 96.810 2.635 1.00 19.65 85 GLY A N 1
ATOM 643 C CA . GLY A 1 84 ? 73.777 98.027 2.688 1.00 18.09 85 GLY A CA 1
ATOM 644 C C . GLY A 1 84 ? 72.323 97.795 2.322 1.00 17.98 85 GLY A C 1
ATOM 645 O O . GLY A 1 84 ? 71.740 98.551 1.544 1.00 19.75 85 GLY A O 1
ATOM 646 N N . LYS A 1 85 ? 71.736 96.741 2.879 1.00 9.82 86 LYS A N 1
ATOM 647 C CA . LYS A 1 85 ? 70.344 96.420 2.609 1.00 8.14 86 LYS A CA 1
ATOM 648 C C . LYS A 1 85 ? 69.635 96.012 3.881 1.00 8.23 86 LYS A C 1
ATOM 649 O O . LYS A 1 85 ? 70.256 95.884 4.937 1.00 6.90 86 LYS A O 1
ATOM 655 N N . THR A 1 86 ? 68.327 95.812 3.770 1.00 11.96 87 THR A N 1
ATOM 656 C CA . THR A 1 86 ? 67.512 95.416 4.906 1.00 12.07 87 THR A CA 1
ATOM 657 C C . THR A 1 86 ? 67.016 93.996 4.745 1.00 12.19 87 THR A C 1
ATOM 658 O O . THR A 1 86 ? 66.325 93.668 3.781 1.00 9.93 87 THR A O 1
ATOM 662 N N . GLY A 1 87 ? 67.365 93.156 5.706 1.00 16.79 88 GLY A N 1
ATOM 663 C CA . GLY A 1 87 ? 66.943 91.775 5.646 1.00 18.25 88 GLY A CA 1
ATOM 664 C C . GLY A 1 87 ? 65.513 91.663 6.107 1.00 18.98 88 GLY A C 1
ATOM 665 O O . GLY A 1 87 ? 65.103 92.362 7.035 1.00 21.86 88 GLY A O 1
ATOM 666 N N . ILE A 1 88 ? 64.750 90.791 5.457 1.00 11.21 89 ILE A N 1
ATOM 667 C CA . ILE A 1 88 ? 63.354 90.593 5.815 1.00 9.46 89 ILE A CA 1
ATOM 668 C C . ILE A 1 88 ? 63.082 89.157 6.224 1.00 7.21 89 ILE A C 1
ATOM 669 O O . ILE A 1 88 ? 63.250 88.227 5.440 1.00 5.21 89 ILE A O 1
ATOM 674 N N . LEU A 1 89 ? 62.675 88.999 7.479 1.00 9.89 90 LEU A N 1
ATOM 675 C CA . LEU A 1 89 ? 62.377 87.697 8.056 1.00 9.31 90 LEU A CA 1
ATOM 676 C C . LEU A 1 89 ? 60.864 87.519 8.206 1.00 9.26 90 LEU A C 1
ATOM 677 O O . LEU A 1 89 ? 60.215 88.226 8.981 1.00 10.47 90 LEU A O 1
ATOM 682 N N . TYR A 1 90 ? 60.307 86.569 7.460 1.00 6.06 91 TYR A N 1
ATOM 683 C CA . TYR A 1 90 ? 58.870 86.309 7.500 1.00 5.62 91 TYR A CA 1
ATOM 684 C C . TYR A 1 90 ? 58.367 85.765 8.819 1.00 6.31 91 TYR A C 1
ATOM 685 O O . TYR A 1 90 ? 58.937 84.811 9.363 1.00 6.58 91 TYR A O 1
ATOM 694 N N . GLY A 1 91 ? 57.276 86.355 9.310 1.00 4.60 92 GLY A N 1
ATOM 695 C CA . GLY A 1 91 ? 56.686 85.907 10.557 1.00 5.66 92 GLY A CA 1
ATOM 696 C C . GLY A 1 91 ? 55.170 85.795 10.526 1.00 6.09 92 GLY A C 1
ATOM 697 O O . GLY A 1 91 ? 54.495 86.458 9.726 1.00 5.55 92 GLY A O 1
ATOM 698 N N . PHE A 1 92 ? 54.636 84.933 11.390 1.00 6.19 93 PHE A N 1
ATOM 699 C CA . PHE A 1 92 ? 53.190 84.743 11.514 1.00 8.29 93 PHE A CA 1
ATOM 700 C C . PHE A 1 92 ? 52.811 85.202 12.912 1.00 10.91 93 PHE A C 1
ATOM 701 O O . PHE A 1 92 ? 53.532 84.936 13.878 1.00 12.50 93 PHE A O 1
ATOM 709 N N . GLN A 1 93 ? 51.686 85.885 13.038 1.00 11.12 94 GLN A N 1
ATOM 710 C CA . GLN A 1 93 ? 51.256 86.294 14.357 1.00 11.88 94 GLN A CA 1
ATOM 711 C C . GLN A 1 93 ? 50.139 85.359 14.805 1.00 12.20 94 GLN A C 1
ATOM 712 O O . GLN A 1 93 ? 49.383 85.656 15.728 1.00 13.38 94 GLN A O 1
ATOM 718 N N . ASN A 1 94 ? 50.051 84.211 14.141 1.00 16.66 95 ASN A N 1
ATOM 719 C CA . ASN A 1 94 ? 49.036 83.220 14.468 1.00 16.51 95 ASN A CA 1
ATOM 720 C C . ASN A 1 94 ? 49.457 81.855 13.932 1.00 16.56 95 ASN A C 1
ATOM 721 O O . ASN A 1 94 ? 49.969 81.750 12.821 1.00 16.81 95 ASN A O 1
ATOM 726 N N . ALA A 1 95 ? 49.241 80.813 14.726 1.00 9.45 96 ALA A N 1
ATOM 727 C CA . ALA A 1 95 ? 49.580 79.460 14.307 1.00 8.87 96 ALA A CA 1
ATOM 728 C C . ALA A 1 95 ? 48.458 78.901 13.436 1.00 9.89 96 ALA A C 1
ATOM 729 O O . ALA A 1 95 ? 48.581 77.813 12.875 1.00 8.91 96 ALA A O 1
ATOM 731 N N . HIS A 1 96 ? 47.371 79.661 13.320 1.00 10.93 97 HIS A N 1
ATOM 732 C CA . HIS A 1 96 ? 46.213 79.243 12.542 1.00 12.08 97 HIS A CA 1
ATOM 733 C C . HIS A 1 96 ? 46.537 78.901 11.090 1.00 12.86 97 HIS A C 1
ATOM 734 O O . HIS A 1 96 ? 45.834 78.099 10.463 1.00 13.29 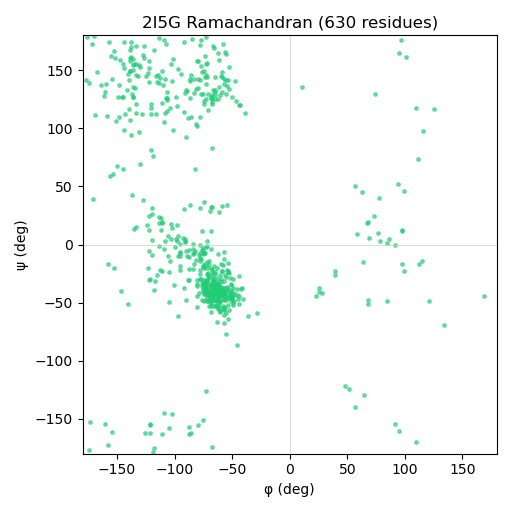97 HIS A O 1
ATOM 741 N N . ALA A 1 97 ? 47.601 79.502 10.561 1.00 20.75 98 ALA A N 1
ATOM 742 C CA . ALA A 1 97 ? 48.031 79.253 9.187 1.00 18.94 98 ALA A CA 1
ATOM 743 C C . ALA A 1 97 ? 48.376 77.778 8.983 1.00 19.00 98 ALA A C 1
ATOM 744 O O . ALA A 1 97 ? 48.308 77.271 7.860 1.00 20.80 98 ALA A O 1
ATOM 746 N N . PHE A 1 98 ? 48.757 77.097 10.064 1.00 9.99 99 PHE A N 1
ATOM 747 C CA . PHE A 1 98 ? 49.082 75.672 10.000 1.00 8.41 99 PHE A CA 1
ATOM 748 C C . PHE A 1 98 ? 47.794 74.859 9.930 1.00 10.00 99 PHE A C 1
ATOM 749 O O . PHE A 1 98 ? 47.825 73.655 9.660 1.00 11.18 99 PHE A O 1
ATOM 757 N N . GLU A 1 99 ? 46.665 75.512 10.189 1.00 8.98 100 GLU A N 1
ATOM 758 C CA . GLU A 1 99 ? 45.378 74.828 10.196 1.00 10.87 100 GLU A CA 1
ATOM 759 C C . GLU A 1 99 ? 45.467 73.590 11.106 1.00 9.38 100 GLU A C 1
ATOM 760 O O . GLU A 1 99 ? 45.834 73.716 12.280 1.00 7.95 100 GLU A O 1
ATOM 766 N N . ASP A 1 100 ? 45.147 72.404 10.596 1.00 10.65 101 ASP A N 1
ATOM 767 C CA . ASP A 1 100 ? 45.217 71.204 11.430 1.00 10.01 101 ASP A CA 1
ATOM 768 C C . ASP A 1 100 ? 46.305 70.251 10.965 1.00 9.78 101 ASP A C 1
ATOM 769 O O . ASP A 1 100 ? 46.317 69.075 11.318 1.00 9.75 101 ASP A O 1
ATOM 774 N N . GLN A 1 101 ? 47.233 70.767 10.177 1.00 8.46 102 GLN A N 1
ATOM 775 C CA . GLN A 1 101 ? 48.314 69.949 9.668 1.00 7.93 102 GLN A CA 1
ATOM 776 C C . GLN A 1 101 ? 49.622 70.292 10.353 1.00 8.11 102 GLN A C 1
ATOM 777 O O . GLN A 1 101 ? 50.024 71.451 10.372 1.00 9.60 102 GLN A O 1
ATOM 783 N N . ILE A 1 102 ? 50.280 69.282 10.912 1.00 6.33 103 ILE A N 1
ATOM 784 C CA . ILE A 1 102 ? 51.560 69.473 11.584 1.00 7.73 103 ILE A CA 1
ATOM 785 C C . ILE A 1 102 ? 52.625 69.502 10.493 1.00 7.34 103 ILE A C 1
ATOM 786 O O . ILE A 1 102 ? 53.769 69.907 10.721 1.00 7.25 103 ILE A O 1
ATOM 791 N N . GLY A 1 103 ? 52.222 69.078 9.298 1.00 10.83 104 GLY A N 1
ATOM 792 C CA . GLY A 1 103 ? 53.127 69.050 8.165 1.00 9.65 104 GLY A CA 1
ATOM 793 C C . GLY A 1 103 ? 53.385 70.428 7.589 1.00 10.56 104 GLY A C 1
ATOM 794 O O . GLY A 1 103 ? 54.376 70.627 6.884 1.00 11.15 104 GLY A O 1
ATOM 795 N N . TYR A 1 104 ? 52.509 71.384 7.888 1.00 10.75 105 TYR A N 1
ATOM 796 C CA . TYR A 1 104 ? 52.675 72.736 7.370 1.00 12.51 105 TYR A CA 1
ATOM 797 C C . TYR A 1 104 ? 53.770 73.497 8.093 1.00 12.71 105 TYR A C 1
ATOM 798 O O . TYR A 1 104 ? 54.261 74.508 7.587 1.00 14.32 105 TYR A O 1
ATOM 807 N N . VAL A 1 105 ? 54.153 73.036 9.279 1.00 9.13 106 VAL A N 1
ATOM 808 C CA . VAL A 1 105 ? 55.212 73.727 9.999 1.00 8.46 106 VAL A CA 1
ATOM 809 C C . VAL A 1 105 ? 56.481 73.662 9.153 1.00 9.19 106 VAL A C 1
ATOM 810 O O . VAL A 1 105 ? 57.176 74.657 8.986 1.00 10.11 106 VAL A O 1
ATOM 814 N N . GLU A 1 106 ? 56.773 72.495 8.600 1.00 13.40 107 GLU A N 1
ATOM 815 C CA . GLU A 1 106 ? 57.958 72.339 7.767 1.00 15.87 107 GLU A CA 1
ATOM 816 C C . GLU A 1 106 ? 57.800 73.034 6.409 1.00 16.03 107 GLU A C 1
ATOM 817 O O . GLU A 1 106 ? 58.777 73.516 5.835 1.00 17.88 107 GLU A O 1
ATOM 823 N N . VAL A 1 107 ? 56.570 73.082 5.902 1.00 14.47 108 VAL A N 1
ATOM 824 C CA . VAL A 1 107 ? 56.279 73.710 4.616 1.00 12.45 108 VAL A CA 1
ATOM 825 C C . VAL A 1 107 ? 56.568 75.203 4.647 1.00 12.40 108 VAL A C 1
ATOM 826 O O . VAL A 1 107 ? 57.224 75.738 3.750 1.00 13.00 108 VAL A O 1
ATOM 830 N N . PHE A 1 108 ? 56.066 75.880 5.674 1.00 10.67 109 PHE A N 1
ATOM 831 C CA . PHE A 1 108 ? 56.272 77.320 5.781 1.00 10.17 109 PHE A CA 1
ATOM 832 C C . PHE A 1 108 ? 57.726 77.648 6.042 1.00 10.43 109 PHE A C 1
ATOM 833 O O . PHE A 1 108 ? 58.247 78.651 5.549 1.00 10.68 109 PHE A O 1
ATOM 841 N N . LYS A 1 109 ? 58.381 76.797 6.821 1.00 10.99 110 LYS A N 1
ATOM 842 C CA . LYS A 1 109 ? 59.787 76.990 7.110 1.00 10.31 110 LYS A CA 1
ATOM 843 C C . LYS A 1 109 ? 60.522 76.978 5.777 1.00 11.36 110 LYS A C 1
ATOM 844 O O . LYS A 1 109 ? 61.413 77.795 5.554 1.00 13.90 110 LYS A O 1
ATOM 850 N N . GLN A 1 110 ? 60.143 76.053 4.891 1.00 6.07 111 GLN A N 1
ATOM 851 C CA . GLN A 1 110 ? 60.763 75.958 3.567 1.00 5.13 111 GLN A CA 1
ATOM 852 C C . GLN A 1 110 ? 60.453 77.189 2.719 1.00 4.81 111 GLN A C 1
ATOM 853 O O . GLN A 1 110 ? 61.132 77.456 1.727 1.00 6.15 111 GLN A O 1
ATOM 859 N N . LEU A 1 111 ? 59.421 77.933 3.107 1.00 5.25 112 LEU A N 1
ATOM 860 C CA . LEU A 1 111 ? 59.038 79.133 2.377 1.00 5.12 112 LEU A CA 1
ATOM 861 C C . LEU A 1 111 ? 59.613 80.405 2.994 1.00 4.79 112 LEU A C 1
ATOM 862 O O . LEU A 1 111 ? 59.277 81.508 2.584 1.00 5.12 112 LEU A O 1
ATOM 867 N N . GLY A 1 112 ? 60.482 80.248 3.986 1.00 14.61 113 GLY A N 1
ATOM 868 C CA . GLY A 1 112 ? 61.096 81.406 4.604 1.00 13.95 113 GLY A CA 1
ATOM 869 C C . GLY A 1 112 ? 60.490 81.935 5.891 1.00 14.54 113 GLY A C 1
ATOM 870 O O . GLY A 1 112 ? 60.839 83.028 6.322 1.00 16.69 113 GLY A O 1
ATOM 871 N N . VAL A 1 113 ? 59.586 81.190 6.514 1.00 9.98 114 VAL A N 1
ATOM 872 C CA . VAL A 1 113 ? 58.991 81.650 7.765 1.00 9.22 114 VAL A CA 1
ATOM 873 C C . VAL A 1 113 ? 59.885 81.216 8.923 1.00 9.25 114 VAL A C 1
ATOM 874 O O . VAL A 1 113 ? 60.199 80.036 9.059 1.00 10.60 114 VAL A O 1
ATOM 878 N N . GLY A 1 114 ? 60.286 82.169 9.758 1.00 7.46 115 GLY A N 1
ATOM 879 C CA . GLY A 1 114 ? 61.169 81.841 10.868 1.00 7.82 115 GLY A CA 1
ATOM 880 C C . GLY A 1 114 ? 60.654 82.110 12.269 1.00 7.54 115 GLY A C 1
ATOM 881 O O . GLY A 1 114 ? 61.280 81.709 13.244 1.00 6.88 115 GLY A O 1
ATOM 882 N N . ILE A 1 115 ? 59.523 82.792 12.378 1.00 12.06 116 ILE A N 1
ATOM 883 C CA . ILE A 1 115 ? 58.950 83.086 13.683 1.00 13.78 116 ILE A CA 1
ATOM 884 C C . ILE A 1 115 ? 57.432 82.950 13.605 1.00 15.89 116 ILE A C 1
ATOM 885 O O . ILE A 1 115 ? 56.798 83.460 12.684 1.00 17.36 116 ILE A O 1
ATOM 890 N N . VAL A 1 116 ? 56.849 82.254 14.570 1.00 10.17 117 VAL A N 1
ATOM 891 C CA . VAL A 1 116 ? 55.411 82.074 14.567 1.00 10.12 117 VAL A CA 1
ATOM 892 C C . VAL A 1 116 ? 54.812 82.270 15.943 1.00 11.71 117 VAL A C 1
ATOM 893 O O . VAL A 1 116 ? 55.244 81.653 16.909 1.00 11.86 117 VAL A O 1
ATOM 897 N N . GLN A 1 117 ? 53.818 83.147 16.024 1.00 17.85 118 GLN A N 1
ATOM 898 C CA . GLN A 1 117 ? 53.132 83.400 17.279 1.00 19.67 118 GLN A CA 1
ATOM 899 C C . GLN A 1 117 ? 52.149 82.243 17.435 1.00 22.49 118 GLN A C 1
ATOM 900 O O . GLN A 1 117 ? 51.512 81.832 16.460 1.00 22.67 118 GLN A O 1
ATOM 914 N N . CYS A 1 119 ? 49.208 82.024 19.195 1.00 19.12 120 CYS A N 1
ATOM 915 C CA . CYS A 1 119 ? 47.809 82.385 19.054 1.00 17.56 120 CYS A CA 1
ATOM 916 C C . CYS A 1 119 ? 47.680 83.876 18.826 1.00 17.80 120 CYS A C 1
ATOM 917 O O . CYS A 1 119 ? 48.666 84.612 18.920 1.00 16.55 120 CYS A O 1
ATOM 920 N N . TYR A 1 120 ? 46.460 84.319 18.534 1.00 18.08 121 TYR A N 1
ATOM 921 C CA . TYR A 1 120 ? 46.199 85.733 18.317 1.00 16.96 121 TYR A CA 1
ATOM 922 C C . TYR A 1 120 ? 44.905 86.190 18.983 1.00 16.69 121 TYR A C 1
ATOM 923 O O . TYR A 1 120 ? 43.826 86.066 18.408 1.00 17.95 121 TYR A O 1
ATOM 932 N N . ASN A 1 121 ? 45.027 86.704 20.203 1.00 14.93 122 ASN A N 1
ATOM 933 C CA . ASN A 1 121 ? 43.895 87.227 20.970 1.00 15.25 122 ASN A CA 1
ATOM 934 C C . ASN A 1 121 ? 42.844 86.236 21.454 1.00 14.18 122 ASN A C 1
ATOM 935 O O . ASN A 1 121 ? 42.450 86.277 22.619 1.00 15.39 122 ASN A O 1
ATOM 940 N N . THR A 1 122 ? 42.379 85.359 20.569 1.00 13.14 123 THR A N 1
ATOM 941 C CA . THR A 1 122 ? 41.344 84.394 20.930 1.00 13.44 123 THR A CA 1
ATOM 942 C C . THR A 1 122 ? 41.763 82.928 20.794 1.00 15.66 123 THR A C 1
ATOM 943 O O . THR A 1 122 ? 42.897 82.627 20.423 1.00 16.22 123 THR A O 1
ATOM 947 N N . GLN A 1 123 ? 40.840 82.017 21.085 1.00 18.00 124 GLN A N 1
ATOM 948 C CA . GLN A 1 123 ? 41.138 80.589 21.016 1.00 19.76 124 GLN A CA 1
ATOM 949 C C . GLN A 1 123 ? 41.531 80.077 19.629 1.00 20.29 124 GLN A C 1
ATOM 950 O O . GLN A 1 123 ? 40.900 80.395 18.622 1.00 21.14 124 GLN A O 1
ATOM 956 N N . ASN A 1 124 ? 42.583 79.263 19.620 1.00 31.63 125 ASN A N 1
ATOM 957 C CA . ASN A 1 124 ? 43.172 78.655 18.425 1.00 31.16 125 ASN A CA 1
ATOM 958 C C . ASN A 1 124 ? 42.887 77.159 18.466 1.00 30.58 125 ASN A C 1
ATOM 959 O O . ASN A 1 124 ? 42.010 76.704 19.199 1.00 31.27 125 ASN A O 1
ATOM 964 N N . LEU A 1 125 ? 43.627 76.399 17.667 1.00 12.54 126 LEU A N 1
ATOM 965 C CA . LEU A 1 125 ? 43.509 74.948 17.703 1.00 10.59 126 LEU A CA 1
ATOM 966 C C . LEU A 1 125 ? 44.634 74.519 18.649 1.00 10.42 126 LEU A C 1
ATOM 967 O O . LEU A 1 125 ? 44.614 73.412 19.183 1.00 10.06 126 LEU A O 1
ATOM 972 N N . VAL A 1 126 ? 45.609 75.409 18.859 1.00 10.83 127 VAL A N 1
ATOM 973 C CA . VAL A 1 126 ? 46.747 75.094 19.723 1.00 11.82 127 VAL A CA 1
ATOM 974 C C . VAL A 1 126 ? 46.685 75.675 21.138 1.00 11.39 127 VAL A C 1
ATOM 975 O O . VAL A 1 126 ? 47.133 75.045 22.094 1.00 12.87 127 VAL A O 1
ATOM 979 N N . GLY A 1 127 ? 46.130 76.870 21.272 1.00 9.03 128 GLY A N 1
ATOM 980 C CA . GLY A 1 127 ? 46.021 77.488 22.580 1.00 8.72 128 GLY A CA 1
ATOM 981 C C . GLY A 1 127 ? 44.970 78.575 22.540 1.00 9.02 128 GLY A C 1
ATOM 982 O O . GLY A 1 127 ? 44.069 78.531 21.706 1.00 9.33 128 GLY A O 1
ATOM 983 N N . THR A 1 128 ? 45.076 79.555 23.425 1.00 15.00 129 THR A N 1
ATOM 984 C CA . THR A 1 128 ? 44.110 80.639 23.438 1.00 17.57 129 THR A CA 1
ATOM 985 C C . THR A 1 128 ? 44.800 81.988 23.688 1.00 17.66 129 THR A C 1
ATOM 986 O O . THR A 1 128 ? 45.753 82.079 24.466 1.00 17.87 129 THR A O 1
ATOM 990 N N . GLY A 1 129 ? 44.314 83.022 23.002 1.00 12.30 130 GLY A N 1
ATOM 991 C CA . GLY A 1 129 ? 44.879 84.357 23.104 1.00 12.81 130 GLY A CA 1
ATOM 992 C C . GLY A 1 129 ? 44.734 85.083 24.427 1.00 13.31 130 GLY A C 1
ATOM 993 O O . GLY A 1 129 ? 44.229 84.533 25.402 1.00 13.50 130 GLY A O 1
ATOM 994 N N . CYS A 1 130 ? 45.157 86.342 24.445 1.00 15.26 131 CYS A N 1
ATOM 995 C CA . CYS A 1 130 ? 45.123 87.138 25.663 1.00 17.43 131 CYS A CA 1
ATOM 996 C C . CYS A 1 130 ? 43.871 87.975 25.929 1.00 16.42 131 CYS A C 1
ATOM 997 O O . CYS A 1 130 ? 43.822 88.704 26.918 1.00 16.25 131 CYS A O 1
ATOM 1000 N N . TYR A 1 131 ? 42.860 87.881 25.077 1.00 15.72 132 TYR A N 1
ATOM 1001 C CA . TYR A 1 131 ? 41.650 88.666 25.309 1.00 15.96 132 TYR A CA 1
ATOM 1002 C C . TYR A 1 131 ? 40.444 87.828 25.701 1.00 16.74 132 TYR A C 1
ATOM 1003 O O . TYR A 1 131 ? 39.312 88.296 25.616 1.00 19.47 132 TYR A O 1
ATOM 1012 N N . GLU A 1 132 ? 40.679 86.603 26.150 1.00 7.13 133 GLU A N 1
ATOM 1013 C CA . GLU A 1 132 ? 39.585 85.710 26.507 1.00 6.58 133 GLU A CA 1
ATOM 1014 C C . GLU A 1 132 ? 40.048 84.671 27.524 1.00 6.58 133 GLU A C 1
ATOM 1015 O O . GLU A 1 132 ? 41.246 84.460 27.700 1.00 5.17 133 GLU A O 1
ATOM 1021 N N . ARG A 1 133 ? 39.090 84.038 28.198 1.00 15.86 134 ARG A N 1
ATOM 1022 C CA . ARG A 1 133 ? 39.385 82.993 29.173 1.00 16.13 134 ARG A CA 1
ATOM 1023 C C . ARG A 1 133 ? 40.410 82.067 28.505 1.00 16.02 134 ARG A C 1
ATOM 1024 O O . ARG A 1 133 ? 40.161 81.534 27.426 1.00 17.48 134 ARG A O 1
ATOM 1032 N N . ASP A 1 134 ? 41.560 81.885 29.146 1.00 11.25 135 ASP A N 1
ATOM 1033 C CA . ASP A 1 134 ? 42.639 81.066 28.594 1.00 10.52 135 ASP A CA 1
ATOM 1034 C C . ASP A 1 134 ? 42.558 79.612 29.043 1.00 10.72 135 ASP A C 1
ATOM 1035 O O . ASP A 1 134 ? 42.729 79.309 30.217 1.00 11.81 135 ASP A O 1
ATOM 1040 N N . GLY A 1 135 ? 42.307 78.710 28.098 1.00 23.00 136 GLY A N 1
ATOM 1041 C CA . GLY A 1 135 ? 42.194 77.295 28.425 1.00 21.10 136 GLY A CA 1
ATOM 1042 C C . GLY A 1 135 ? 43.492 76.508 28.533 1.00 21.34 136 GLY A C 1
ATOM 1043 O O . GLY A 1 135 ? 43.483 75.345 28.934 1.00 22.45 136 GLY A O 1
ATOM 1044 N N . GLY A 1 136 ? 44.612 77.131 28.180 1.00 9.11 137 GLY A N 1
ATOM 1045 C CA . GLY A 1 136 ? 45.888 76.448 28.252 1.00 6.38 137 GLY A CA 1
ATOM 1046 C C . GLY A 1 136 ? 46.284 75.878 26.910 1.00 6.87 137 GLY A C 1
ATOM 1047 O O . GLY A 1 136 ? 45.521 75.960 25.942 1.00 6.81 137 GLY A O 1
ATOM 1048 N N . LEU A 1 137 ? 47.481 75.304 26.851 1.00 9.13 138 LEU A N 1
ATOM 1049 C CA . LEU A 1 137 ? 47.999 74.700 25.628 1.00 9.45 138 LEU A CA 1
ATOM 1050 C C . LEU A 1 137 ? 47.259 73.388 25.363 1.00 9.50 138 LEU A C 1
ATOM 1051 O O . LEU A 1 137 ? 47.206 72.504 26.229 1.00 10.29 138 LEU A O 1
ATOM 1056 N N . SER A 1 138 ? 46.686 73.260 24.171 1.00 6.67 139 SER A N 1
ATOM 1057 C CA . SER A 1 138 ? 45.931 72.055 23.833 1.00 6.22 139 SER A CA 1
ATOM 1058 C C . SER A 1 138 ? 46.871 70.917 23.478 1.00 5.21 139 SER A C 1
ATOM 1059 O O . SER A 1 138 ? 48.075 71.122 23.359 1.00 4.00 139 SER A O 1
ATOM 1062 N N . GLY A 1 139 ? 46.316 69.718 23.313 1.00 6.11 140 GLY A N 1
ATOM 1063 C CA . GLY A 1 139 ? 47.135 68.578 22.952 1.00 5.29 140 GLY A CA 1
ATOM 1064 C C . GLY A 1 139 ? 47.797 68.827 21.608 1.00 6.39 140 GLY A C 1
ATOM 1065 O O . GLY A 1 139 ? 49.019 68.698 21.475 1.00 5.95 140 GLY A O 1
ATOM 1066 N N . PHE A 1 140 ? 46.988 69.191 20.610 1.00 8.67 141 PHE A N 1
ATOM 1067 C CA . PHE A 1 140 ? 47.486 69.471 19.268 1.00 7.68 141 PHE A CA 1
ATOM 1068 C C . PHE A 1 140 ? 48.587 70.531 19.335 1.00 8.34 141 PHE A C 1
ATOM 1069 O O . PHE A 1 140 ? 49.568 70.481 18.586 1.00 7.88 141 PHE A O 1
ATOM 1077 N N . GLY A 1 141 ? 48.422 71.489 20.244 1.00 6.16 142 GLY A N 1
ATOM 1078 C CA . GLY A 1 141 ? 49.415 72.536 20.404 1.00 8.30 142 GLY A CA 1
ATOM 1079 C C . GLY A 1 141 ? 50.782 72.019 20.828 1.00 8.67 142 GLY A C 1
ATOM 1080 O O . GLY A 1 141 ? 51.806 72.566 20.430 1.00 8.78 142 GLY A O 1
ATOM 1081 N N . ARG A 1 142 ? 50.812 70.967 21.637 1.00 8.58 143 ARG A N 1
ATOM 1082 C CA . ARG A 1 142 ? 52.083 70.415 22.087 1.00 10.97 143 ARG A CA 1
ATOM 1083 C C . ARG A 1 142 ? 52.793 69.733 20.925 1.00 11.94 143 ARG A C 1
ATOM 1084 O O . ARG A 1 142 ? 54.021 69.637 20.905 1.00 11.69 143 ARG A O 1
ATOM 1092 N N . GLU A 1 143 ? 52.018 69.245 19.960 1.00 16.86 144 GLU A N 1
ATOM 1093 C CA . GLU A 1 143 ? 52.610 68.595 18.803 1.00 15.71 144 GLU A CA 1
ATOM 1094 C C . GLU A 1 143 ? 53.161 69.680 17.893 1.00 15.52 144 GLU A C 1
ATOM 1095 O O . GLU A 1 143 ? 54.201 69.503 17.257 1.00 17.69 144 GLU A O 1
ATOM 1101 N N . ILE A 1 144 ? 52.465 70.811 17.835 1.00 8.86 145 ILE A N 1
ATOM 1102 C CA . ILE A 1 144 ? 52.928 71.910 17.006 1.00 7.79 145 ILE A CA 1
ATOM 1103 C C . ILE A 1 144 ? 54.213 72.499 17.575 1.00 7.15 145 ILE A C 1
ATOM 1104 O O . ILE A 1 144 ? 55.133 72.806 16.830 1.00 8.92 145 ILE A O 1
ATOM 1109 N N . VAL A 1 145 ? 54.287 72.647 18.891 1.00 9.73 146 VAL A N 1
ATOM 1110 C CA . VAL A 1 145 ? 55.494 73.196 19.502 1.00 10.59 146 VAL A CA 1
ATOM 1111 C C . VAL A 1 145 ? 56.668 72.292 19.173 1.00 10.80 146 VAL A C 1
ATOM 1112 O O . VAL A 1 145 ? 57.719 72.757 18.734 1.00 11.42 146 VAL A O 1
ATOM 1116 N N . ALA A 1 146 ? 56.471 70.994 19.389 1.00 16.86 147 ALA A N 1
ATOM 1117 C CA . ALA A 1 146 ? 57.494 69.994 19.113 1.00 17.00 147 ALA A CA 1
ATOM 1118 C C . ALA A 1 146 ? 58.044 70.105 17.689 1.00 17.00 147 ALA A C 1
ATOM 1119 O O . ALA A 1 146 ? 59.252 70.254 17.507 1.00 18.01 147 ALA A O 1
ATOM 1121 N N . GLU A 1 147 ? 57.169 70.032 16.683 1.00 8.23 148 GLU A N 1
ATOM 1122 C CA . GLU A 1 147 ? 57.614 70.133 15.293 1.00 8.50 148 GLU A CA 1
ATOM 1123 C C . GLU A 1 147 ? 58.340 71.451 15.026 1.00 8.48 148 GLU A C 1
ATOM 1124 O O . GLU A 1 147 ? 59.323 71.479 14.288 1.00 8.60 148 GLU A O 1
ATOM 1138 N N . ASN A 1 149 ? 60.151 73.061 17.067 1.00 13.30 150 ASN A N 1
ATOM 1139 C CA . ASN A 1 149 ? 61.484 72.950 17.650 1.00 13.70 150 ASN A CA 1
ATOM 1140 C C . ASN A 1 149 ? 62.381 72.146 16.724 1.00 14.47 150 ASN A C 1
ATOM 1141 O O . ASN A 1 149 ? 63.567 72.441 16.577 1.00 15.27 150 ASN A O 1
ATOM 1146 N N . ARG A 1 150 ? 61.800 71.127 16.102 1.00 20.66 151 ARG A N 1
ATOM 1147 C CA . ARG A 1 150 ? 62.534 70.251 15.197 1.00 20.97 151 ARG A CA 1
ATOM 1148 C C . ARG A 1 150 ? 62.875 70.932 13.873 1.00 20.25 151 ARG A C 1
ATOM 1149 O O . ARG A 1 150 ? 63.990 70.805 13.364 1.00 20.79 151 ARG A O 1
ATOM 1157 N N . VAL A 1 151 ? 61.908 71.659 13.328 1.00 7.03 152 VAL A N 1
ATOM 1158 C CA . VAL A 1 151 ? 62.067 72.355 12.054 1.00 7.45 152 VAL A CA 1
ATOM 1159 C C . VAL A 1 151 ? 62.866 73.656 12.157 1.00 7.50 152 VAL A C 1
ATOM 1160 O O . VAL A 1 151 ? 63.525 74.068 11.198 1.00 7.21 152 VAL A O 1
ATOM 1164 N N . GLY A 1 152 ? 62.797 74.306 13.314 1.00 8.85 153 GLY A N 1
ATOM 1165 C CA . GLY A 1 152 ? 63.538 75.538 13.498 1.00 8.01 153 GLY A CA 1
ATOM 1166 C C . GLY A 1 152 ? 62.745 76.823 13.336 1.00 9.24 153 GLY A C 1
ATOM 1167 O O . GLY A 1 152 ? 63.193 77.742 12.656 1.00 9.24 153 GLY A O 1
ATOM 1168 N N . ILE A 1 153 ? 61.564 76.891 13.942 1.00 13.55 154 ILE A N 1
ATOM 1169 C CA . ILE A 1 153 ? 60.745 78.094 13.876 1.00 12.74 154 ILE A CA 1
ATOM 1170 C C . ILE A 1 153 ? 60.527 78.525 15.308 1.00 13.87 154 ILE A C 1
ATOM 1171 O O . ILE A 1 153 ? 60.021 77.759 16.116 1.00 12.71 154 ILE A O 1
ATOM 1184 N N . CYS A 1 155 ? 59.041 80.146 18.648 1.00 12.54 156 CYS A N 1
ATOM 1185 C CA . CYS A 1 155 ? 57.716 80.321 19.239 1.00 11.67 156 CYS A CA 1
ATOM 1186 C C . CYS A 1 155 ? 57.573 81.729 19.804 1.00 11.23 156 CYS A C 1
ATOM 1187 O O . CYS A 1 155 ? 58.403 82.179 20.598 1.00 12.19 156 CYS A O 1
ATOM 1190 N N . ASP A 1 156 ? 56.516 82.418 19.391 1.00 6.21 157 ASP A N 1
ATOM 1191 C CA . ASP A 1 156 ? 56.249 83.778 19.843 1.00 5.60 157 ASP A CA 1
ATOM 1192 C C . ASP A 1 156 ? 54.981 83.746 20.692 1.00 4.67 157 ASP A C 1
ATOM 1193 O O . ASP A 1 156 ? 54.044 82.993 20.394 1.00 3.67 157 ASP A O 1
ATOM 1198 N N . LEU A 1 157 ? 54.953 84.561 21.749 1.00 16.21 158 LEU A N 1
ATOM 1199 C CA . LEU A 1 157 ? 53.815 84.577 22.661 1.00 16.37 158 LEU A CA 1
ATOM 1200 C C . LEU A 1 157 ? 53.275 85.947 23.042 1.00 17.81 158 LEU A C 1
ATOM 1201 O O . LEU A 1 157 ? 52.506 86.062 23.998 1.00 21.61 158 LEU A O 1
ATOM 1206 N N . SER A 1 158 ? 53.653 86.984 22.307 1.00 17.10 159 SER A N 1
ATOM 1207 C CA . SER A 1 158 ? 53.175 88.332 22.623 1.00 16.25 159 SER A CA 1
ATOM 1208 C C . SER A 1 158 ? 51.655 88.442 22.801 1.00 15.35 159 SER A C 1
ATOM 1209 O O . SER A 1 158 ? 51.182 89.069 23.747 1.00 15.96 159 SER A O 1
ATOM 1212 N N . HIS A 1 159 ? 50.900 87.829 21.893 1.00 13.78 160 HIS A N 1
ATOM 1213 C CA . HIS A 1 159 ? 49.438 87.889 21.931 1.00 13.92 160 HIS A CA 1
ATOM 1214 C C . HIS A 1 159 ? 48.777 86.664 22.579 1.00 13.52 160 HIS A C 1
ATOM 1215 O O . HIS A 1 159 ? 47.549 86.567 22.626 1.00 14.11 160 HIS A O 1
ATOM 1222 N N . VAL A 1 160 ? 49.586 85.734 23.084 1.00 12.79 161 VAL A N 1
ATOM 1223 C CA . VAL A 1 160 ? 49.045 84.540 23.727 1.00 11.93 161 VAL A CA 1
ATOM 1224 C C . VAL A 1 160 ? 48.739 84.801 25.209 1.00 11.02 161 VAL A C 1
ATOM 1225 O O . VAL A 1 160 ? 49.439 85.565 25.875 1.00 10.45 161 VAL A O 1
ATOM 1229 N N . GLY A 1 161 ? 47.679 84.168 25.708 1.00 6.19 162 GLY A N 1
ATOM 1230 C CA . GLY A 1 161 ? 47.287 84.334 27.095 1.00 5.24 162 GLY A CA 1
ATOM 1231 C C . GLY A 1 161 ? 48.326 83.755 28.034 1.00 4.56 162 GLY A C 1
ATOM 1232 O O . GLY A 1 161 ? 49.239 83.056 27.595 1.00 3.84 162 GLY A O 1
ATOM 1233 N N . SER A 1 162 ? 48.170 84.023 29.329 1.00 6.15 163 SER A N 1
ATOM 1234 C CA . SER A 1 162 ? 49.122 83.554 30.341 1.00 8.35 163 SER A CA 1
ATOM 1235 C C . SER A 1 162 ? 49.176 82.039 30.559 1.00 7.81 163 SER A C 1
ATOM 1236 O O . SER A 1 162 ? 50.259 81.472 30.646 1.00 7.33 163 SER A O 1
ATOM 1239 N N . LYS A 1 163 ? 48.017 81.390 30.656 1.00 10.74 164 LYS A N 1
ATOM 1240 C CA . LYS A 1 163 ? 47.975 79.947 30.849 1.00 10.92 164 LYS A CA 1
ATOM 1241 C C . LYS A 1 163 ? 48.696 79.213 29.730 1.00 9.98 164 LYS A C 1
ATOM 1242 O O . LYS A 1 163 ? 49.591 78.405 29.982 1.00 9.67 164 LYS A O 1
ATOM 1248 N N . THR A 1 164 ? 48.316 79.477 28.488 1.00 5.43 165 THR A N 1
ATOM 1249 C CA . THR A 1 164 ? 48.967 78.778 27.395 1.00 7.16 165 THR A CA 1
ATOM 1250 C C . THR A 1 164 ? 50.401 79.264 27.202 1.00 9.31 165 THR A C 1
ATOM 1251 O O . THR A 1 164 ? 51.274 78.501 26.774 1.00 9.33 165 THR A O 1
ATOM 1255 N N . SER A 1 165 ? 50.660 80.521 27.542 1.00 18.37 166 SER A N 1
ATOM 1256 C CA . SER A 1 165 ? 52.012 81.037 27.399 1.00 20.19 166 SER A CA 1
ATOM 1257 C C . SER A 1 165 ? 52.982 80.272 28.284 1.00 21.77 166 SER A C 1
ATOM 1258 O O . SER A 1 165 ? 54.056 79.879 27.834 1.00 23.40 166 SER A O 1
ATOM 1261 N N . GLU A 1 166 ? 52.605 80.045 29.540 1.00 20.09 167 GLU A N 1
ATOM 1262 C CA . GLU A 1 166 ? 53.485 79.336 30.458 1.00 20.60 167 GLU A CA 1
ATOM 1263 C C . GLU A 1 166 ? 53.764 77.903 30.028 1.00 19.99 167 GLU A C 1
ATOM 1264 O O . GLU A 1 166 ? 54.889 77.424 30.153 1.00 21.62 167 GLU A O 1
ATOM 1270 N N . GLU A 1 167 ? 52.744 77.214 29.528 1.00 11.41 168 GLU A N 1
ATOM 1271 C CA . GLU A 1 167 ? 52.913 75.833 29.087 1.00 9.42 168 GLU A CA 1
ATOM 1272 C C . GLU A 1 167 ? 53.890 75.771 27.922 1.00 7.34 168 GLU A C 1
ATOM 1273 O O . GLU A 1 167 ? 54.730 74.876 27.851 1.00 5.12 168 GLU A O 1
ATOM 1279 N N . VAL A 1 168 ? 53.791 76.739 27.020 1.00 11.76 169 VAL A N 1
ATOM 1280 C CA . VAL A 1 168 ? 54.681 76.791 25.867 1.00 12.87 169 VAL A CA 1
ATOM 1281 C C . VAL A 1 168 ? 56.138 77.001 26.298 1.00 14.88 169 VAL A C 1
ATOM 1282 O O . VAL A 1 168 ? 57.052 76.390 25.745 1.00 16.14 169 VAL A O 1
ATOM 1286 N N . ILE A 1 169 ? 56.361 77.860 27.286 1.00 28.00 170 ILE A N 1
ATOM 1287 C CA . ILE A 1 169 ? 57.723 78.106 27.749 1.00 30.04 170 ILE A CA 1
ATOM 1288 C C . ILE A 1 169 ? 58.319 76.834 28.351 1.00 31.34 170 ILE A C 1
ATOM 1289 O O . ILE A 1 169 ? 59.507 76.543 28.180 1.00 34.33 170 ILE A O 1
ATOM 1294 N N . LEU A 1 170 ? 57.479 76.082 29.052 1.00 13.96 171 LEU A N 1
ATOM 1295 C CA . LEU A 1 170 ? 57.890 74.848 29.707 1.00 13.54 171 LEU A CA 1
ATOM 1296 C C . LEU A 1 170 ? 58.030 73.667 28.747 1.00 14.89 171 LEU A C 1
ATOM 1297 O O . LEU A 1 170 ? 58.730 72.706 29.042 1.00 16.22 171 LEU A O 1
ATOM 1302 N N . GLU A 1 171 ? 57.370 73.748 27.596 1.00 18.93 172 GLU A N 1
ATOM 1303 C CA . GLU A 1 171 ? 57.387 72.671 26.606 1.00 20.17 172 GLU A CA 1
ATOM 1304 C C . GLU A 1 171 ? 58.474 72.766 25.534 1.00 20.43 172 GLU A C 1
ATOM 1305 O O . GLU A 1 171 ? 59.035 71.749 25.130 1.00 20.22 172 GLU A O 1
ATOM 1311 N N . SER A 1 172 ? 58.777 73.974 25.069 1.00 20.34 173 SER A N 1
ATOM 1312 C CA . SER A 1 172 ? 59.789 74.122 24.027 1.00 21.70 173 SER A CA 1
ATOM 1313 C C . SER A 1 172 ? 61.183 73.859 24.558 1.00 21.46 173 SER A C 1
ATOM 1314 O O . SER A 1 172 ? 61.501 74.198 25.700 1.00 22.81 173 SER A O 1
ATOM 1317 N N . LYS A 1 173 ? 62.011 73.258 23.712 1.00 25.42 174 LYS A N 1
ATOM 1318 C CA . LYS A 1 173 ? 63.391 72.933 24.060 1.00 24.16 174 LYS A CA 1
ATOM 1319 C C . LYS A 1 173 ? 64.318 74.001 23.501 1.00 22.83 174 LYS A C 1
ATOM 1320 O O . LYS A 1 173 ? 65.543 73.901 23.582 1.00 22.82 174 LYS A O 1
ATOM 1326 N N . LYS A 1 174 ? 63.704 75.026 22.927 1.00 20.38 175 LYS A N 1
ATOM 1327 C CA . LYS A 1 174 ? 64.421 76.144 22.345 1.00 18.02 175 LYS A CA 1
ATOM 1328 C C . LYS A 1 174 ? 63.770 77.405 22.879 1.00 16.28 175 LYS A C 1
ATOM 1329 O O . LYS A 1 174 ? 62.553 77.451 23.077 1.00 16.71 175 LYS A O 1
ATOM 1335 N N . PRO A 1 175 ? 64.571 78.450 23.116 1.00 11.87 176 PRO A N 1
ATOM 1336 C CA . PRO A 1 175 ? 64.053 79.714 23.635 1.00 11.67 176 PRO A CA 1
ATOM 1337 C C . PRO A 1 175 ? 62.818 80.200 22.882 1.00 11.63 176 PRO A C 1
ATOM 1338 O O . PRO A 1 175 ? 62.728 80.052 21.664 1.00 12.91 176 PRO A O 1
ATOM 1342 N N . VAL A 1 176 ? 61.858 80.755 23.612 1.00 14.36 177 VAL A N 1
ATOM 1343 C CA . VAL A 1 176 ? 60.659 81.311 22.995 1.00 14.69 177 VAL A CA 1
ATOM 1344 C C . VAL A 1 176 ? 60.731 82.818 23.239 1.00 14.88 177 VAL A C 1
ATOM 1345 O O . VAL A 1 176 ? 61.662 83.299 23.892 1.00 14.68 177 VAL A O 1
ATOM 1349 N N . CYS A 1 177 ? 59.765 83.573 22.737 1.00 22.07 178 CYS A N 1
ATOM 1350 C CA . CYS A 1 177 ? 59.845 85.013 22.922 1.00 23.14 178 CYS A CA 1
ATOM 1351 C C . CYS A 1 177 ? 58.518 85.742 22.938 1.00 24.94 178 CYS A C 1
ATOM 1352 O O . CYS A 1 177 ? 57.477 85.189 22.576 1.00 23.64 178 CYS A O 1
ATOM 1355 N N . TYR A 1 178 ? 58.589 86.993 23.384 1.00 31.94 179 TYR A N 1
ATOM 1356 C CA . TYR A 1 178 ? 57.460 87.911 23.392 1.00 32.39 179 TYR A CA 1
ATOM 1357 C C . TYR A 1 178 ? 58.021 88.986 22.467 1.00 33.33 179 TYR A C 1
ATOM 1358 O O . TYR A 1 178 ? 58.478 90.032 22.929 1.00 36.09 179 TYR A O 1
ATOM 1367 N N . SER A 1 179 ? 58.018 88.699 21.165 1.00 16.46 180 SER A N 1
ATOM 1368 C CA . SER A 1 179 ? 58.549 89.609 20.153 1.00 12.14 180 SER A CA 1
ATOM 1369 C C . SER A 1 179 ? 58.188 91.069 20.372 1.00 9.17 180 SER A C 1
ATOM 1370 O O . SER A 1 179 ? 59.002 91.951 20.111 1.00 7.55 180 SER A O 1
ATOM 1373 N N . HIS A 1 180 ? 56.975 91.327 20.850 1.00 7.57 181 HIS A N 1
ATOM 1374 C CA . HIS A 1 180 ? 56.543 92.698 21.082 1.00 7.63 181 HIS A CA 1
ATOM 1375 C C . HIS A 1 180 ? 55.518 92.843 22.205 1.00 8.71 181 HIS A C 1
ATOM 1376 O O . HIS A 1 180 ? 54.349 92.495 22.046 1.00 9.54 181 HIS A O 1
ATOM 1383 N N . CYS A 1 181 ? 55.955 93.367 23.345 1.00 1.69 182 CYS A N 1
ATOM 1384 C CA . CYS A 1 181 ? 55.054 93.556 24.477 1.00 1.74 182 CYS A CA 1
ATOM 1385 C C . CYS A 1 181 ? 55.556 94.640 25.424 1.00 1.14 182 CYS A C 1
ATOM 1386 O O . CYS A 1 181 ? 56.651 95.169 25.265 1.00 1.14 182 CYS A O 1
ATOM 1389 N N . LEU A 1 182 ? 54.738 94.965 26.413 1.00 8.80 183 LEU A N 1
ATOM 1390 C CA . LEU A 1 182 ? 55.083 95.983 27.385 1.00 7.62 183 LEU A CA 1
ATOM 1391 C C . LEU A 1 182 ? 54.745 95.511 28.787 1.00 7.43 183 LEU A C 1
ATOM 1392 O O . LEU A 1 182 ? 53.870 94.669 28.972 1.00 7.58 183 LEU A O 1
ATOM 1397 N N . PRO A 1 183 ? 55.434 96.060 29.801 1.00 8.07 184 PRO A N 1
ATOM 1398 C CA . PRO A 1 183 ? 55.221 95.696 31.204 1.00 6.88 184 PRO A CA 1
ATOM 1399 C C . PRO A 1 183 ? 53.898 96.186 31.775 1.00 8.12 184 PRO A C 1
ATOM 1400 O O . PRO A 1 183 ? 53.561 97.363 31.658 1.00 7.80 184 PRO A O 1
ATOM 1404 N N . SER A 1 184 ? 53.147 95.281 32.395 1.00 13.63 185 SER A N 1
ATOM 1405 C CA . SER A 1 184 ? 51.876 95.656 32.997 1.00 14.60 185 SER A CA 1
ATOM 1406 C C . SER A 1 184 ? 52.147 96.390 34.312 1.00 17.35 185 SER A C 1
ATOM 1407 O O . SER A 1 184 ? 51.232 96.889 34.964 1.00 17.80 185 SER A O 1
ATOM 1410 N N . GLY A 1 185 ? 53.422 96.451 34.689 1.00 17.27 186 GLY A N 1
ATOM 1411 C CA . GLY A 1 185 ? 53.811 97.146 35.900 1.00 16.78 186 GLY A CA 1
ATOM 1412 C C . GLY A 1 185 ? 53.817 98.642 35.644 1.00 17.04 186 GLY A C 1
ATOM 1413 O O . GLY A 1 185 ? 54.120 99.440 36.529 1.00 16.40 186 GLY A O 1
ATOM 1414 N N . LEU A 1 186 ? 53.486 99.023 34.413 1.00 15.39 187 LEU A N 1
ATOM 1415 C CA . LEU A 1 186 ? 53.425 100.430 34.033 1.00 13.81 187 LEU A CA 1
ATOM 1416 C C . LEU A 1 186 ? 52.028 100.761 33.506 1.00 13.47 187 LEU A C 1
ATOM 1417 O O . LEU A 1 186 ? 51.556 101.884 33.650 1.00 14.38 187 LEU A O 1
ATOM 1422 N N . LYS A 1 187 ? 51.382 99.766 32.902 1.00 14.16 188 LYS A N 1
ATOM 1423 C CA . LYS A 1 187 ? 50.039 99.897 32.333 1.00 15.16 188 LYS A CA 1
ATOM 1424 C C . LYS A 1 187 ? 49.366 98.522 32.447 1.00 16.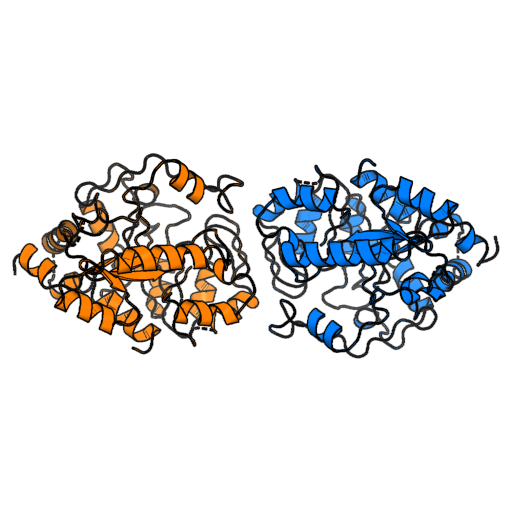95 188 LYS A C 1
ATOM 1425 O O . LYS A 1 187 ? 49.918 97.521 31.992 1.00 18.05 188 LYS A O 1
ATOM 1431 N N . GLU A 1 188 ? 48.179 98.466 33.038 1.00 39.14 189 GLU A N 1
ATOM 1432 C CA . GLU A 1 188 ? 47.490 97.191 33.215 1.00 39.95 189 GLU A CA 1
ATOM 1433 C C . GLU A 1 188 ? 47.210 96.370 31.967 1.00 38.96 189 GLU A C 1
ATOM 1434 O O . GLU A 1 188 ? 47.608 95.212 31.895 1.00 41.10 189 GLU A O 1
ATOM 1440 N N . HIS A 1 189 ? 46.515 96.967 31.005 1.00 13.68 190 HIS A N 1
ATOM 1441 C CA . HIS A 1 189 ? 46.148 96.319 29.735 1.00 12.11 190 HIS A CA 1
ATOM 1442 C C . HIS A 1 189 ? 46.357 94.804 29.559 1.00 10.78 190 HIS A C 1
ATOM 1443 O O . HIS A 1 189 ? 47.406 94.255 29.889 1.00 10.73 190 HIS A O 1
ATOM 1450 N N . PRO A 1 190 ? 45.353 94.116 28.994 1.00 21.51 191 PRO A N 1
ATOM 1451 C CA . PRO A 1 190 ? 45.376 92.670 28.745 1.00 21.47 191 PRO A CA 1
ATOM 1452 C C . PRO A 1 190 ? 46.586 92.129 27.961 1.00 21.63 191 PRO A C 1
ATOM 1453 O O . PRO A 1 190 ? 46.925 90.947 28.083 1.00 22.17 191 PRO A O 1
ATOM 1457 N N . ARG A 1 191 ? 47.236 92.967 27.157 1.00 17.37 192 ARG A N 1
ATOM 1458 C CA . ARG A 1 191 ? 48.375 92.471 26.393 1.00 15.26 192 ARG A CA 1
ATOM 1459 C C . ARG A 1 191 ? 49.740 92.695 27.030 1.00 13.49 192 ARG A C 1
ATOM 1460 O O . ARG A 1 191 ? 50.748 92.193 26.537 1.00 14.46 192 ARG A O 1
ATOM 1468 N N . ASN A 1 192 ? 49.779 93.444 28.124 1.00 17.31 193 ASN A N 1
ATOM 1469 C CA . ASN A 1 192 ? 51.038 93.684 28.818 1.00 17.43 193 ASN A CA 1
ATOM 1470 C C . ASN A 1 192 ? 51.378 92.490 29.707 1.00 17.85 193 ASN A C 1
ATOM 1471 O O . ASN A 1 192 ? 50.492 91.724 30.091 1.00 18.66 193 ASN A O 1
ATOM 1476 N N . LYS A 1 193 ? 52.656 92.334 30.036 1.00 9.81 194 LYS A N 1
ATOM 1477 C CA . LYS A 1 193 ? 53.088 91.222 30.871 1.00 11.58 194 LYS A CA 1
ATOM 1478 C C . LYS A 1 193 ? 53.504 91.640 32.286 1.00 12.26 194 LYS A C 1
ATOM 1479 O O . LYS A 1 193 ? 54.115 92.689 32.486 1.00 13.62 194 LYS A O 1
ATOM 1485 N N . SER A 1 194 ? 53.173 90.799 33.262 1.00 22.30 195 SER A N 1
ATOM 1486 C CA . SER A 1 194 ? 53.496 91.045 34.668 1.00 22.87 195 SER A CA 1
ATOM 1487 C C . SER A 1 194 ? 54.978 90.830 34.922 1.00 23.63 195 SER A C 1
ATOM 1488 O O . SER A 1 194 ? 55.658 90.187 34.125 1.00 24.50 195 SER A O 1
ATOM 1491 N N . ASP A 1 195 ? 55.475 91.360 36.038 1.00 23.58 196 ASP A N 1
ATOM 1492 C CA . ASP A 1 195 ? 56.884 91.203 36.388 1.00 23.26 196 ASP A CA 1
ATOM 1493 C C . ASP A 1 195 ? 57.191 89.716 36.537 1.00 23.22 196 ASP A C 1
ATOM 1494 O O . ASP A 1 195 ? 58.216 89.223 36.053 1.00 22.42 196 ASP A O 1
ATOM 1499 N N . GLU A 1 196 ? 56.291 89.004 37.208 1.00 17.97 197 GLU A N 1
ATOM 1500 C CA . GLU A 1 196 ? 56.463 87.572 37.411 1.00 18.21 197 GLU A CA 1
ATOM 1501 C C . GLU A 1 196 ? 56.604 86.873 36.065 1.00 16.86 197 GLU A C 1
ATOM 1502 O O . GLU A 1 196 ? 57.430 85.972 35.907 1.00 16.51 197 GLU A O 1
ATOM 1508 N N . GLU A 1 197 ? 55.807 87.304 35.091 1.00 16.57 198 GLU A N 1
ATOM 1509 C CA . GLU A 1 197 ? 55.843 86.715 33.756 1.00 15.52 198 GLU A CA 1
ATOM 1510 C C . GLU A 1 197 ? 57.157 86.990 33.042 1.00 14.36 198 GLU A C 1
ATOM 1511 O O . GLU A 1 197 ? 57.758 86.091 32.447 1.00 12.26 198 GLU A O 1
ATOM 1517 N N . LEU A 1 198 ? 57.590 88.246 33.088 1.00 13.60 199 LEU A N 1
ATOM 1518 C CA . LEU A 1 198 ? 58.828 88.646 32.448 1.00 12.82 199 LEU A CA 1
ATOM 1519 C C . LEU A 1 198 ? 60.017 87.929 33.068 1.00 12.55 199 LEU A C 1
ATOM 1520 O O . LEU A 1 198 ? 60.980 87.600 32.383 1.00 14.40 199 LEU A O 1
ATOM 1525 N N . LYS A 1 199 ? 59.950 87.686 34.371 1.00 9.02 200 LYS A N 1
ATOM 1526 C CA . LYS A 1 199 ? 61.044 87.021 35.065 1.00 8.78 200 LYS A CA 1
ATOM 1527 C C . LYS A 1 199 ? 61.041 85.539 34.750 1.00 9.02 200 LYS A C 1
ATOM 1528 O O . LYS A 1 199 ? 62.101 84.916 34.634 1.00 8.23 200 LYS A O 1
ATOM 1534 N N . PHE A 1 200 ? 59.843 84.988 34.591 1.00 10.54 201 PHE A N 1
ATOM 1535 C CA . PHE A 1 200 ? 59.676 83.571 34.292 1.00 12.42 201 PHE A CA 1
ATOM 1536 C C . PHE A 1 200 ? 60.179 83.195 32.895 1.00 13.99 201 PHE A C 1
ATOM 1537 O O . PHE A 1 200 ? 60.750 82.120 32.709 1.00 15.64 201 PHE A O 1
ATOM 1545 N N . ILE A 1 201 ? 59.971 84.064 31.909 1.00 19.31 202 ILE A N 1
ATOM 1546 C CA . ILE A 1 201 ? 60.415 83.730 30.560 1.00 20.12 202 ILE A CA 1
ATOM 1547 C C . ILE A 1 201 ? 61.915 83.912 30.401 1.00 20.80 202 ILE A C 1
ATOM 1548 O O . ILE A 1 201 ? 62.545 83.222 29.605 1.00 20.90 202 ILE A O 1
ATOM 1553 N N . ALA A 1 202 ? 62.491 84.839 31.154 1.00 22.82 203 ALA A N 1
ATOM 1554 C CA . ALA A 1 202 ? 63.930 85.055 31.072 1.00 23.82 203 ALA A CA 1
ATOM 1555 C C . ALA A 1 202 ? 64.658 83.915 31.797 1.00 24.61 203 ALA A C 1
ATOM 1556 O O . ALA A 1 202 ? 65.687 83.424 31.326 1.00 24.09 203 ALA A O 1
ATOM 1558 N N . ASP A 1 203 ? 64.119 83.491 32.938 1.00 14.21 204 ASP A N 1
ATOM 1559 C CA . ASP A 1 203 ? 64.738 82.413 33.700 1.00 15.70 204 ASP A CA 1
ATOM 1560 C C . ASP A 1 203 ? 64.831 81.138 32.880 1.00 15.07 204 ASP A C 1
ATOM 1561 O O . ASP A 1 203 ? 65.766 80.355 33.045 1.00 14.32 204 ASP A O 1
ATOM 1566 N N . HIS A 1 204 ? 63.862 80.940 31.991 1.00 21.26 205 HIS A N 1
ATOM 1567 C CA . HIS A 1 204 ? 63.844 79.761 31.138 1.00 19.37 205 HIS A CA 1
ATOM 1568 C C . HIS A 1 204 ? 64.542 80.005 29.800 1.00 18.44 205 HIS A C 1
ATOM 1569 O O . HIS A 1 204 ? 64.185 79.408 28.788 1.00 19.36 205 HIS A O 1
ATOM 1576 N N . GLY A 1 205 ? 65.539 80.884 29.810 1.00 9.83 206 GLY A N 1
ATOM 1577 C CA . GLY A 1 205 ? 66.293 81.181 28.607 1.00 10.87 206 GLY A CA 1
ATOM 1578 C C . GLY A 1 205 ? 65.515 81.904 27.526 1.00 11.91 206 GLY A C 1
ATOM 1579 O O . GLY A 1 205 ? 65.922 81.911 26.361 1.00 13.18 206 GLY A O 1
ATOM 1580 N N . GLY A 1 206 ? 64.402 82.524 27.909 1.00 15.68 207 GLY A N 1
ATOM 1581 C CA . GLY A 1 206 ? 63.578 83.237 26.948 1.00 15.09 207 GLY A CA 1
ATOM 1582 C C . GLY A 1 206 ? 64.100 84.597 26.520 1.00 15.48 207 GLY A C 1
ATOM 1583 O O . GLY A 1 206 ? 65.116 85.086 27.028 1.00 14.89 207 GLY A O 1
ATOM 1584 N N . PHE A 1 207 ? 63.393 85.215 25.579 1.00 11.02 208 PHE A N 1
ATOM 1585 C CA . PHE A 1 207 ? 63.777 86.517 25.053 1.00 9.27 208 PHE A CA 1
ATOM 1586 C C . PHE A 1 207 ? 62.571 87.441 25.097 1.00 8.25 208 PHE A C 1
ATOM 1587 O O . PHE A 1 207 ? 61.431 86.980 25.044 1.00 10.39 208 PHE A O 1
ATOM 1595 N N . VAL A 1 208 ? 62.813 88.743 25.192 1.00 6.09 209 VAL A N 1
ATOM 1596 C CA . VAL A 1 208 ? 61.716 89.706 25.242 1.00 5.49 209 VAL A CA 1
ATOM 1597 C C . VAL A 1 208 ? 61.972 90.967 24.430 1.00 5.75 209 VAL A C 1
ATOM 1598 O O . VAL A 1 208 ? 62.893 91.725 24.723 1.00 5.33 209 VAL A O 1
ATOM 1602 N N . GLY A 1 209 ? 61.147 91.185 23.411 1.00 14.26 210 GLY A N 1
ATOM 1603 C CA . GLY A 1 209 ? 61.273 92.379 22.595 1.00 13.31 210 GLY A CA 1
ATOM 1604 C C . GLY A 1 209 ? 60.253 93.394 23.096 1.00 14.30 210 GLY A C 1
ATOM 1605 O O . GLY A 1 209 ? 59.047 93.125 23.086 1.00 13.65 210 GLY A O 1
ATOM 1606 N N . VAL A 1 210 ? 60.727 94.552 23.552 1.00 10.75 211 VAL A N 1
ATOM 1607 C CA . VAL A 1 210 ? 59.840 95.591 24.066 1.00 10.86 211 VAL A CA 1
ATOM 1608 C C . VAL A 1 210 ? 59.242 96.389 22.919 1.00 13.30 211 VAL A C 1
ATOM 1609 O O . VAL A 1 210 ? 59.950 96.790 21.997 1.00 12.38 211 VAL A O 1
ATOM 1613 N N . THR A 1 211 ? 57.932 96.611 22.985 1.00 17.98 212 THR A N 1
ATOM 1614 C CA . THR A 1 211 ? 57.213 97.349 21.951 1.00 20.18 212 THR A CA 1
ATOM 1615 C C . THR A 1 211 ? 56.902 98.782 22.381 1.00 21.96 212 THR A C 1
ATOM 1616 O O . THR A 1 211 ? 57.164 99.168 23.520 1.00 21.16 212 THR A O 1
ATOM 1628 N N . PHE A 1 213 ? 53.682 100.349 21.215 1.00 19.52 214 PHE A N 1
ATOM 1629 C CA . PHE A 1 213 ? 52.307 100.628 20.823 1.00 18.46 214 PHE A CA 1
ATOM 1630 C C . PHE A 1 213 ? 51.594 101.537 21.820 1.00 18.76 214 PHE A C 1
ATOM 1631 O O . PHE A 1 213 ? 51.395 101.171 22.979 1.00 18.55 214 PHE A O 1
ATOM 1639 N N . ALA A 1 214 ? 51.199 102.716 21.347 1.00 18.93 215 ALA A N 1
ATOM 1640 C CA . ALA A 1 214 ? 50.526 103.721 22.168 1.00 18.12 215 ALA A CA 1
ATOM 1641 C C . ALA A 1 214 ? 49.560 103.164 23.213 1.00 18.22 215 ALA A C 1
ATOM 1642 O O . ALA A 1 214 ? 49.757 103.356 24.416 1.00 18.74 215 ALA A O 1
ATOM 1644 N N . PRO A 1 215 ? 48.505 102.463 22.769 1.00 20.51 216 PRO A N 1
ATOM 1645 C CA . PRO A 1 215 ? 47.502 101.878 23.666 1.00 20.25 216 PRO A CA 1
ATOM 1646 C C . PRO A 1 215 ? 48.053 101.206 24.924 1.00 20.57 216 PRO A C 1
ATOM 1647 O O . PRO A 1 215 ? 47.457 101.315 26.002 1.00 21.87 216 PRO A O 1
ATOM 1651 N N . PHE A 1 216 ? 49.190 100.523 24.787 1.00 9.26 217 PHE A N 1
ATOM 1652 C CA . PHE A 1 216 ? 49.794 99.797 25.907 1.00 7.97 217 PHE A CA 1
ATOM 1653 C C . PHE A 1 216 ? 50.841 100.562 26.726 1.00 6.57 217 PHE A C 1
ATOM 1654 O O . PHE A 1 216 ? 51.472 99.994 27.608 1.00 5.48 217 PHE A O 1
ATOM 1662 N N . LEU A 1 217 ? 51.029 101.844 26.438 1.00 17.58 218 LEU A N 1
ATOM 1663 C CA . LEU A 1 217 ? 52.007 102.645 27.172 1.00 16.97 218 LEU A CA 1
ATOM 1664 C C . LEU A 1 217 ? 51.352 103.394 28.320 1.00 16.58 218 LEU A C 1
ATOM 1665 O O . LEU A 1 217 ? 50.194 103.802 28.223 1.00 16.05 218 LEU A O 1
ATOM 1670 N N . LYS A 1 218 ? 52.094 103.568 29.409 1.00 15.67 219 LYS A N 1
ATOM 1671 C CA . LYS A 1 218 ? 51.572 104.261 30.580 1.00 16.04 219 LYS A CA 1
ATOM 1672 C C . LYS A 1 218 ? 50.977 105.629 30.242 1.00 16.17 219 LYS A C 1
ATOM 1673 O O . LYS A 1 218 ? 49.923 105.994 30.767 1.00 15.96 219 LYS A O 1
ATOM 1679 N N . LYS A 1 219 ? 51.644 106.383 29.374 1.00 14.60 220 LYS A N 1
ATOM 1680 C CA . LYS A 1 219 ? 51.149 107.700 29.000 1.00 15.05 220 LYS A CA 1
ATOM 1681 C C . LYS A 1 219 ? 50.363 107.711 27.691 1.00 14.38 220 LYS A C 1
ATOM 1682 O O . LYS A 1 219 ? 49.754 108.716 27.339 1.00 14.62 220 LYS A O 1
ATOM 1688 N N . GLY A 1 220 ? 50.390 106.598 26.966 1.00 8.39 221 GLY A N 1
ATOM 1689 C CA . GLY A 1 220 ? 49.643 106.504 25.723 1.00 9.27 221 GLY A CA 1
ATOM 1690 C C . GLY A 1 220 ? 50.047 107.412 24.583 1.00 9.95 221 GLY A C 1
ATOM 1691 O O . GLY A 1 220 ? 51.213 107.472 24.213 1.00 10.92 221 GLY A O 1
ATOM 1692 N N . ILE A 1 221 ? 49.069 108.113 24.017 1.00 35.32 222 ILE A N 1
ATOM 1693 C CA . ILE A 1 221 ? 49.300 109.022 22.899 1.00 38.09 222 ILE A CA 1
ATOM 1694 C C . ILE A 1 221 ? 50.121 110.250 23.283 1.00 39.33 222 ILE A C 1
ATOM 1695 O O . ILE A 1 221 ? 50.450 111.078 22.431 1.00 41.20 222 ILE A O 1
ATOM 1700 N N . ASP A 1 222 ? 50.447 110.366 24.565 1.00 24.42 223 ASP A N 1
ATOM 1701 C CA . ASP A 1 222 ? 51.247 111.484 25.053 1.00 24.00 223 ASP A CA 1
ATOM 1702 C C . ASP A 1 222 ? 52.668 111.018 25.364 1.00 23.76 223 ASP A C 1
ATOM 1703 O O . ASP A 1 222 ? 53.479 111.769 25.913 1.00 24.16 223 ASP A O 1
ATOM 1708 N N . SER A 1 223 ? 52.958 109.771 25.009 1.00 18.47 224 SER A N 1
ATOM 1709 C CA . SER A 1 223 ? 54.267 109.198 25.257 1.00 17.21 224 SER A CA 1
ATOM 1710 C C . SER A 1 223 ? 55.318 109.783 24.313 1.00 16.77 224 SER A C 1
ATOM 1711 O O . SER A 1 223 ? 54.998 110.269 23.224 1.00 16.04 224 SER A O 1
ATOM 1714 N N . THR A 1 224 ? 56.572 109.741 24.748 1.00 14.71 225 THR A N 1
ATOM 1715 C CA . THR A 1 224 ? 57.678 110.246 23.952 1.00 14.26 225 THR A CA 1
ATOM 1716 C C . THR A 1 224 ? 58.731 109.154 23.817 1.00 14.40 225 THR A C 1
ATOM 1717 O O . THR A 1 224 ? 58.659 108.114 24.476 1.00 12.94 225 THR A O 1
ATOM 1721 N N . ILE A 1 225 ? 59.712 109.403 22.961 1.00 12.50 226 ILE A N 1
ATOM 1722 C CA . ILE A 1 225 ? 60.779 108.450 22.719 1.00 10.63 226 ILE A CA 1
ATOM 1723 C C . ILE A 1 225 ? 61.374 108.000 24.058 1.00 11.30 226 ILE A C 1
ATOM 1724 O O . ILE A 1 225 ? 61.738 106.838 24.226 1.00 12.96 226 ILE A O 1
ATOM 1729 N N . ASP A 1 226 ? 61.429 108.918 25.020 1.00 18.35 227 ASP A N 1
ATOM 1730 C CA . ASP A 1 226 ? 61.967 108.636 26.357 1.00 19.34 227 ASP A CA 1
ATOM 1731 C C . ASP A 1 226 ? 61.103 107.686 27.175 1.00 18.54 227 ASP A C 1
ATOM 1732 O O . ASP A 1 226 ? 61.620 106.880 27.943 1.00 18.99 227 ASP A O 1
ATOM 1737 N N . ASP A 1 227 ? 59.788 107.792 27.026 1.00 18.42 228 ASP A N 1
ATOM 1738 C CA . ASP A 1 227 ? 58.875 106.922 27.756 1.00 18.48 228 ASP A CA 1
ATOM 1739 C C . ASP A 1 227 ? 59.067 105.487 27.291 1.00 17.78 228 ASP A C 1
ATOM 1740 O O . ASP A 1 227 ? 58.767 104.539 28.013 1.00 18.60 228 ASP A O 1
ATOM 1745 N N . TYR A 1 228 ? 59.575 105.340 26.075 1.00 13.07 229 TYR A N 1
ATOM 1746 C CA . TYR A 1 228 ? 59.829 104.029 25.496 1.00 11.92 229 TYR A CA 1
ATOM 1747 C C . TYR A 1 228 ? 61.101 103.466 26.134 1.00 12.01 229 TYR A C 1
ATOM 1748 O O . TYR A 1 228 ? 61.127 102.320 26.581 1.00 12.00 229 TYR A O 1
ATOM 1757 N N . ALA A 1 229 ? 62.149 104.279 26.187 1.00 15.09 230 ALA A N 1
ATOM 1758 C CA . ALA A 1 229 ? 63.397 103.847 26.805 1.00 15.63 230 ALA A CA 1
ATOM 1759 C C . ALA A 1 229 ? 63.099 103.462 28.251 1.00 16.80 230 ALA A C 1
ATOM 1760 O O . ALA A 1 229 ? 63.660 102.506 28.776 1.00 18.05 230 ALA A O 1
ATOM 1762 N N . GLU A 1 230 ? 62.209 104.214 28.891 1.00 17.17 231 GLU A N 1
ATOM 1763 C CA . GLU A 1 230 ? 61.830 103.944 30.273 1.00 17.78 231 GLU A CA 1
ATOM 1764 C C . GLU A 1 230 ? 61.306 102.519 30.407 1.00 17.17 231 GLU A C 1
ATOM 1765 O O . GLU A 1 230 ? 61.703 101.775 31.307 1.00 16.81 231 GLU A O 1
ATOM 1771 N N . ALA A 1 231 ? 60.408 102.141 29.504 1.00 18.19 232 ALA A N 1
ATOM 1772 C CA . ALA A 1 231 ? 59.837 100.805 29.537 1.00 16.78 232 ALA A CA 1
ATOM 1773 C C . ALA A 1 231 ? 60.904 99.766 29.205 1.00 16.57 232 ALA A C 1
ATOM 1774 O O . ALA A 1 231 ? 60.918 98.680 29.777 1.00 17.72 232 ALA A O 1
ATOM 1776 N N . ILE A 1 232 ? 61.804 100.105 28.289 1.00 12.20 233 ILE A N 1
ATOM 1777 C CA . ILE A 1 232 ? 62.866 99.187 27.902 1.00 12.50 233 ILE A CA 1
ATOM 1778 C C . ILE A 1 232 ? 63.835 98.957 29.051 1.00 13.45 233 ILE A C 1
ATOM 1779 O O . ILE A 1 232 ? 64.431 97.882 29.169 1.00 15.74 233 ILE A O 1
ATOM 1784 N N . GLU A 1 233 ? 63.987 99.959 29.906 1.00 18.13 234 GLU A N 1
ATOM 1785 C CA . GLU A 1 233 ? 64.883 99.836 31.045 1.00 17.71 234 GLU A CA 1
ATOM 1786 C C . GLU A 1 233 ? 64.189 99.070 32.174 1.00 18.19 234 GLU A C 1
ATOM 1787 O O . GLU A 1 233 ? 64.833 98.318 32.907 1.00 18.03 234 GLU A O 1
ATOM 1793 N N . TYR A 1 234 ? 62.875 99.250 32.294 1.00 11.26 235 TYR A N 1
ATOM 1794 C CA . TYR A 1 234 ? 62.094 98.563 33.317 1.00 10.24 235 TYR A CA 1
ATOM 1795 C C . TYR A 1 234 ? 62.195 97.068 33.056 1.00 11.29 235 TYR A C 1
ATOM 1796 O O . TYR A 1 234 ? 62.427 96.283 33.971 1.00 12.35 235 TYR A O 1
ATOM 1805 N N . VAL A 1 235 ? 62.028 96.682 31.793 1.00 12.81 236 VAL A N 1
ATOM 1806 C CA . VAL A 1 235 ? 62.080 95.276 31.404 1.00 13.52 236 VAL A CA 1
ATOM 1807 C C . VAL A 1 235 ? 63.472 94.701 31.569 1.00 14.26 236 VAL A C 1
ATOM 1808 O O . VAL A 1 235 ? 63.632 93.579 32.043 1.00 14.66 236 VAL A O 1
ATOM 1820 N N . ASN A 1 237 ? 65.495 95.493 33.641 1.00 21.38 238 ASN A N 1
ATOM 1821 C CA . ASN A 1 237 ? 65.753 95.393 35.072 1.00 21.16 238 ASN A CA 1
ATOM 1822 C C . ASN A 1 237 ? 65.349 94.019 35.612 1.00 22.49 238 ASN A C 1
ATOM 1823 O O . ASN A 1 237 ? 65.851 93.581 36.649 1.00 24.12 238 ASN A O 1
ATOM 1828 N N . ILE A 1 238 ? 64.443 93.343 34.906 1.00 14.91 239 ILE A N 1
ATOM 1829 C CA . ILE A 1 238 ? 63.965 92.019 35.311 1.00 12.33 239 ILE A CA 1
ATOM 1830 C C . ILE A 1 238 ? 64.582 90.927 34.446 1.00 11.97 239 ILE A C 1
ATOM 1831 O O . ILE A 1 238 ? 65.094 89.925 34.946 1.00 11.34 239 ILE A O 1
ATOM 1836 N N . VAL A 1 239 ? 64.514 91.143 33.139 1.00 14.82 240 VAL A N 1
ATOM 1837 C CA . VAL A 1 239 ? 65.025 90.214 32.130 1.00 13.65 240 VAL A CA 1
ATOM 1838 C C . VAL A 1 239 ? 66.558 90.097 32.041 1.00 13.02 240 VAL A C 1
ATOM 1839 O O . VAL A 1 239 ? 67.096 89.009 31.838 1.00 12.86 240 VAL A O 1
ATOM 1843 N N . GLY A 1 240 ? 67.260 91.214 32.181 1.00 11.23 241 GLY A N 1
ATOM 1844 C CA . GLY A 1 240 ? 68.708 91.175 32.076 1.00 12.31 241 GLY A CA 1
ATOM 1845 C C . GLY A 1 240 ? 69.153 91.651 30.703 1.00 14.33 241 GLY A C 1
ATOM 1846 O O . GLY A 1 240 ? 68.360 91.644 29.758 1.00 15.42 241 GLY A O 1
ATOM 1847 N N . GLU A 1 241 ? 70.420 92.037 30.571 1.00 10.58 242 GLU A N 1
ATOM 1848 C CA . GLU A 1 241 ? 70.910 92.547 29.298 1.00 11.99 242 GLU A CA 1
ATOM 1849 C C . GLU A 1 241 ? 71.104 91.548 28.178 1.00 11.45 242 GLU A C 1
ATOM 1850 O O . GLU A 1 241 ? 71.464 91.935 27.073 1.00 12.38 242 GLU A O 1
ATOM 1856 N N . ASP A 1 242 ? 70.861 90.272 28.437 1.00 11.03 243 ASP A N 1
ATOM 1857 C CA . ASP A 1 242 ? 71.037 89.276 27.388 1.00 10.64 243 ASP A CA 1
ATOM 1858 C C . ASP A 1 242 ? 69.733 88.742 26.796 1.00 9.08 243 ASP A C 1
ATOM 1859 O O . ASP A 1 242 ? 69.751 88.061 25.772 1.00 7.00 243 ASP A O 1
ATOM 1864 N N . ALA A 1 243 ? 68.604 89.069 27.420 1.00 12.60 244 ALA A N 1
ATOM 1865 C CA . ALA A 1 243 ? 67.314 88.592 26.935 1.00 11.72 244 ALA A CA 1
ATOM 1866 C C . ALA A 1 243 ? 66.331 89.701 26.539 1.00 11.67 244 ALA A C 1
ATOM 1867 O O . ALA A 1 243 ? 65.114 89.495 26.560 1.00 10.67 244 ALA A O 1
ATOM 1869 N N . ILE A 1 244 ? 66.854 90.866 26.164 1.00 11.39 245 ILE A N 1
ATOM 1870 C CA . ILE A 1 244 ? 66.003 91.989 25.791 1.00 10.20 245 ILE A CA 1
ATOM 1871 C C . ILE A 1 244 ? 66.327 92.535 24.399 1.00 10.01 245 ILE A C 1
ATOM 1872 O O . ILE A 1 244 ? 67.479 92.554 23.982 1.00 10.94 245 ILE A O 1
ATOM 1877 N N . GLY A 1 245 ? 65.296 92.979 23.689 1.00 9.92 246 GLY A N 1
ATOM 1878 C CA . GLY A 1 245 ? 65.482 93.516 22.354 1.00 9.45 246 GLY A CA 1
ATOM 1879 C C . GLY A 1 245 ? 64.341 94.433 21.949 1.00 9.36 246 GLY A C 1
ATOM 1880 O O . GLY A 1 245 ? 63.462 94.744 22.758 1.00 7.14 246 GLY A O 1
ATOM 1881 N N . ILE A 1 246 ? 64.348 94.858 20.688 1.00 9.24 247 ILE A N 1
ATOM 1882 C CA . ILE A 1 246 ? 63.315 95.747 20.176 1.00 10.85 247 ILE A CA 1
ATOM 1883 C C . ILE A 1 246 ? 62.260 95.048 19.325 1.00 12.73 247 ILE A C 1
ATOM 1884 O O . ILE A 1 246 ? 62.574 94.148 18.547 1.00 13.21 247 ILE A O 1
ATOM 1889 N N . GLY A 1 247 ? 61.011 95.479 19.498 1.00 17.69 248 GLY A N 1
ATOM 1890 C CA . GLY A 1 247 ? 59.874 94.961 18.745 1.00 18.65 248 GLY A CA 1
ATOM 1891 C C . GLY A 1 247 ? 58.866 96.103 18.622 1.00 19.79 248 GLY A C 1
ATOM 1892 O O . GLY A 1 247 ? 57.777 96.059 19.199 1.00 19.18 248 GLY A O 1
ATOM 1893 N N . THR A 1 248 ? 59.241 97.137 17.870 1.00 27.08 249 THR A N 1
ATOM 1894 C CA . THR A 1 248 ? 58.418 98.336 17.696 1.00 28.75 249 THR A CA 1
ATOM 1895 C C . THR A 1 248 ? 56.938 98.120 17.433 1.00 28.59 249 THR A C 1
ATOM 1896 O O . THR A 1 248 ? 56.092 98.773 18.045 1.00 29.30 249 THR A O 1
ATOM 1900 N N . ASP A 1 249 ? 56.623 97.222 16.511 1.00 14.94 250 ASP A N 1
ATOM 1901 C CA . ASP A 1 249 ? 55.236 96.960 16.176 1.00 12.69 250 ASP A CA 1
ATOM 1902 C C . ASP A 1 249 ? 54.766 98.101 15.273 1.00 11.32 250 ASP A C 1
ATOM 1903 O O . ASP A 1 249 ? 53.652 98.598 15.410 1.00 10.14 250 ASP A O 1
ATOM 1908 N N . PHE A 1 250 ? 55.637 98.520 14.355 1.00 17.63 251 PHE A N 1
ATOM 1909 C CA . PHE A 1 250 ? 55.306 99.587 13.412 1.00 17.69 251 PHE A CA 1
ATOM 1910 C C . PHE A 1 250 ? 54.170 99.160 12.480 1.00 16.59 251 PHE A C 1
ATOM 1911 O O . PHE A 1 250 ? 54.230 98.094 11.861 1.00 17.12 251 PHE A O 1
ATOM 1919 N N . THR A 1 251 ? 53.144 99.999 12.381 1.00 6.27 252 THR A N 1
ATOM 1920 C CA . THR A 1 251 ? 51.987 99.726 11.529 1.00 5.86 252 THR A CA 1
ATOM 1921 C C . THR A 1 251 ? 51.957 100.743 10.385 1.00 5.90 252 THR A C 1
ATOM 1922 O O . THR A 1 251 ? 50.909 101.008 9.784 1.00 4.84 252 THR A O 1
ATOM 1926 N N . GLN A 1 252 ? 53.130 101.295 10.094 1.00 7.46 253 GLN A N 1
ATOM 1927 C CA . GLN A 1 252 ? 53.311 102.307 9.062 1.00 7.97 253 GLN A CA 1
ATOM 1928 C C . GLN A 1 252 ? 52.595 102.088 7.727 1.00 9.59 253 GLN A C 1
ATOM 1929 O O . GLN A 1 252 ? 52.820 101.096 7.028 1.00 10.00 253 GLN A O 1
ATOM 1935 N N . GLY A 1 253 ? 51.731 103.041 7.382 1.00 13.64 254 GLY A N 1
ATOM 1936 C CA . GLY A 1 253 ? 50.998 102.977 6.130 1.00 14.81 254 GLY A CA 1
ATOM 1937 C C . GLY A 1 253 ? 49.585 102.424 6.192 1.00 15.86 254 GLY A C 1
ATOM 1938 O O . GLY A 1 253 ? 48.799 102.615 5.267 1.00 15.53 254 GLY A O 1
ATOM 1939 N N . HIS A 1 254 ? 49.248 101.738 7.275 1.00 14.76 255 HIS A N 1
ATOM 1940 C CA . HIS A 1 254 ? 47.917 101.165 7.390 1.00 15.84 255 HIS A CA 1
ATOM 1941 C C . HIS A 1 254 ? 46.856 102.157 7.814 1.00 16.60 255 HIS A C 1
ATOM 1942 O O . HIS A 1 254 ? 47.160 103.192 8.408 1.00 17.20 255 HIS A O 1
ATOM 1949 N N . GLY A 1 255 ? 45.604 101.828 7.504 1.00 26.94 256 GLY A N 1
ATOM 1950 C CA . GLY A 1 255 ? 44.503 102.707 7.848 1.00 27.24 256 GLY A CA 1
ATOM 1951 C C . GLY A 1 255 ? 43.424 102.121 8.738 1.00 27.34 256 GLY A C 1
ATOM 1952 O O . GLY A 1 255 ? 43.658 101.176 9.498 1.00 27.92 256 GLY A O 1
ATOM 1953 N N . HIS A 1 256 ? 42.231 102.699 8.618 1.00 13.46 257 HIS A N 1
ATOM 1954 C CA . HIS A 1 256 ? 41.048 102.322 9.392 1.00 13.77 257 HIS A CA 1
ATOM 1955 C C . HIS A 1 256 ? 40.615 100.863 9.259 1.00 12.64 257 HIS A C 1
ATOM 1956 O O . HIS A 1 256 ? 40.418 100.174 10.256 1.00 11.15 257 HIS A O 1
ATOM 1963 N N . ASP A 1 257 ? 40.446 100.404 8.025 1.00 8.40 258 ASP A N 1
ATOM 1964 C CA . ASP A 1 257 ? 40.029 99.033 7.768 1.00 8.29 258 ASP A CA 1
ATOM 1965 C C . ASP A 1 257 ? 40.971 98.036 8.445 1.00 7.88 258 ASP A C 1
ATOM 1966 O O . ASP A 1 257 ? 40.523 97.033 9.008 1.00 5.95 258 ASP A O 1
ATOM 1971 N N . PHE A 1 258 ? 42.271 98.324 8.388 1.00 20.48 259 PHE A N 1
ATOM 1972 C CA . PHE A 1 258 ? 43.303 97.467 8.972 1.00 19.73 259 PHE A CA 1
ATOM 1973 C C . PHE A 1 258 ? 43.184 97.314 10.483 1.00 20.36 259 PHE A C 1
ATOM 1974 O O . PHE A 1 258 ? 43.360 96.218 11.012 1.00 20.14 259 PHE A O 1
ATOM 1982 N N . PHE A 1 259 ? 42.905 98.411 11.180 1.00 14.28 260 PHE A N 1
ATOM 1983 C CA . PHE A 1 259 ? 42.775 98.355 12.629 1.00 13.46 260 PHE A CA 1
ATOM 1984 C C . PHE A 1 259 ? 41.496 97.669 13.072 1.00 13.11 260 PHE A C 1
ATOM 1985 O O . PHE A 1 259 ? 41.502 96.905 14.040 1.00 13.78 260 PHE A O 1
ATOM 1993 N N . GLU A 1 260 ? 40.403 97.921 12.361 1.00 19.36 261 GLU A N 1
ATOM 1994 C CA . GLU A 1 260 ? 39.133 97.282 12.695 1.00 20.56 261 GLU A CA 1
ATOM 1995 C C . GLU A 1 260 ? 39.287 95.775 12.520 1.00 18.76 261 GLU A C 1
ATOM 1996 O O . GLU A 1 260 ? 38.703 94.982 13.258 1.00 17.78 261 GLU A O 1
ATOM 2002 N N . TRP A 1 261 ? 40.100 95.403 11.538 1.00 17.04 262 TRP A N 1
ATOM 2003 C CA . TRP A 1 261 ? 40.383 94.013 11.207 1.00 17.21 262 TRP A CA 1
ATOM 2004 C C . TRP A 1 261 ? 41.176 93.339 12.323 1.00 17.45 262 TRP A C 1
ATOM 2005 O O . TRP A 1 261 ? 41.006 92.154 12.609 1.00 18.51 262 TRP A O 1
ATOM 2016 N N . LEU A 1 262 ? 42.052 94.110 12.944 1.00 12.45 263 LEU A N 1
ATOM 2017 C CA . LEU A 1 262 ? 42.870 93.616 14.029 1.00 12.92 263 LEU A CA 1
ATOM 2018 C C . LEU A 1 262 ? 42.060 93.555 15.330 1.00 13.59 263 LEU A C 1
ATOM 2019 O O . LEU A 1 262 ? 42.357 92.757 16.210 1.00 13.45 263 LEU A O 1
ATOM 2024 N N . THR A 1 263 ? 41.021 94.377 15.447 1.00 19.56 264 THR A N 1
ATOM 2025 C CA . THR A 1 263 ? 40.241 94.408 16.682 1.00 20.75 264 THR A CA 1
ATOM 2026 C C . THR A 1 263 ? 38.971 93.560 16.787 1.00 20.69 264 THR A C 1
ATOM 2027 O O . THR A 1 263 ? 38.362 93.485 17.863 1.00 20.85 264 THR A O 1
ATOM 2031 N N . HIS A 1 264 ? 38.562 92.928 15.693 1.00 8.80 265 HIS A N 1
ATOM 2032 C CA . HIS A 1 264 ? 37.381 92.071 15.734 1.00 7.86 265 HIS A CA 1
ATOM 2033 C C . HIS A 1 264 ? 37.843 90.626 15.578 1.00 8.12 265 HIS A C 1
ATOM 2034 O O . HIS A 1 264 ? 38.711 90.338 14.754 1.00 7.84 265 HIS A O 1
ATOM 2041 N N . ASP A 1 265 ? 37.281 89.719 16.372 1.00 13.27 266 ASP A N 1
ATOM 2042 C CA . ASP A 1 265 ? 37.670 88.310 16.296 1.00 13.74 266 ASP A CA 1
ATOM 2043 C C . ASP A 1 265 ? 37.567 87.786 14.858 1.00 12.89 266 ASP A C 1
ATOM 2044 O O . ASP A 1 265 ? 36.570 88.025 14.173 1.00 11.98 266 ASP A O 1
ATOM 2049 N N . LYS A 1 266 ? 38.602 87.075 14.412 1.00 12.22 267 LYS A N 1
ATOM 2050 C CA . LYS A 1 266 ? 38.639 86.520 13.061 1.00 12.37 267 LYS A CA 1
ATOM 2051 C C . LYS A 1 266 ? 38.764 87.631 12.028 1.00 12.87 267 LYS A C 1
ATOM 2052 O O . LYS A 1 266 ? 38.707 87.384 10.823 1.00 14.18 267 LYS A O 1
ATOM 2058 N N . GLY A 1 267 ? 38.932 88.857 12.509 1.00 14.45 268 GLY A N 1
ATOM 2059 C CA . GLY A 1 267 ? 39.052 89.988 11.614 1.00 13.41 268 GLY A CA 1
ATOM 2060 C C . GLY A 1 267 ? 37.715 90.555 11.175 1.00 13.92 268 GLY A C 1
ATOM 2061 O O . GLY A 1 267 ? 37.685 91.512 10.399 1.00 14.02 268 GLY A O 1
ATOM 2062 N N . TYR A 1 268 ? 36.613 89.992 11.672 1.00 7.26 269 TYR A N 1
ATOM 2063 C CA . TYR A 1 268 ? 35.288 90.471 11.279 1.00 7.59 269 TYR A CA 1
ATOM 2064 C C . TYR A 1 268 ? 34.186 90.261 12.318 1.00 7.81 269 TYR A C 1
ATOM 2065 O O . TYR A 1 268 ? 33.150 90.913 12.255 1.00 9.57 269 TYR A O 1
ATOM 2074 N N . ALA A 1 269 ? 34.388 89.339 13.253 1.00 10.46 270 ALA A N 1
ATOM 2075 C CA . ALA A 1 269 ? 33.369 89.045 14.262 1.00 10.01 270 ALA A CA 1
ATOM 2076 C C . ALA A 1 269 ? 33.254 90.087 15.365 1.00 10.47 270 ALA A C 1
ATOM 2077 O O . ALA A 1 269 ? 33.524 91.260 15.151 1.00 11.71 270 ALA A O 1
ATOM 2079 N N . ARG A 1 270 ? 32.848 89.648 16.549 1.00 13.95 271 ARG A N 1
ATOM 2080 C CA . ARG A 1 270 ? 32.673 90.544 17.685 1.00 15.12 271 ARG A CA 1
ATOM 2081 C C . ARG A 1 270 ? 33.890 91.420 17.992 1.00 16.17 271 ARG A C 1
ATOM 2082 O O . ARG A 1 270 ? 35.028 91.064 17.703 1.00 16.38 271 ARG A O 1
ATOM 2090 N N . ARG A 1 271 ? 33.634 92.575 18.586 1.00 22.60 272 ARG A N 1
ATOM 2091 C CA . ARG A 1 271 ? 34.698 93.496 18.938 1.00 24.22 272 ARG A CA 1
ATOM 2092 C C . ARG A 1 271 ? 35.450 92.974 20.157 1.00 23.76 272 ARG A C 1
ATOM 2093 O O . ARG A 1 271 ? 34.858 92.769 21.216 1.00 23.32 272 ARG A O 1
ATOM 2101 N N . LEU A 1 272 ? 36.752 92.757 19.998 1.00 15.76 273 LEU A N 1
ATOM 2102 C CA . LEU A 1 272 ? 37.589 92.265 21.087 1.00 14.73 273 LEU A CA 1
ATOM 2103 C C . LEU A 1 272 ? 38.147 93.417 21.915 1.00 15.82 273 LEU A C 1
ATOM 2104 O O . LEU A 1 272 ? 38.385 93.278 23.110 1.00 16.22 273 LEU A O 1
ATOM 2109 N N . THR A 1 273 ? 38.357 94.558 21.272 1.00 14.43 274 THR A N 1
ATOM 2110 C CA . THR A 1 273 ? 38.909 95.716 21.961 1.00 15.16 274 THR A CA 1
ATOM 2111 C C . THR A 1 273 ? 38.820 96.958 21.085 1.00 14.99 274 THR A C 1
ATOM 2112 O O . THR A 1 273 ? 38.328 96.908 19.956 1.00 14.01 274 THR A O 1
ATOM 2116 N N . ASN A 1 274 ? 39.297 98.072 21.630 1.00 18.86 275 ASN A N 1
ATOM 2117 C CA . ASN A 1 274 ? 39.324 99.343 20.920 1.00 19.93 275 ASN A CA 1
ATOM 2118 C C . ASN A 1 274 ? 40.611 100.041 21.327 1.00 18.73 275 ASN A C 1
ATOM 2119 O O . ASN A 1 274 ? 40.775 100.422 22.484 1.00 18.52 275 ASN A O 1
ATOM 2124 N N . PHE A 1 275 ? 41.530 100.183 20.376 1.00 27.43 276 PHE A N 1
ATOM 2125 C CA . PHE A 1 275 ? 42.813 100.823 20.643 1.00 27.34 276 PHE A CA 1
ATOM 2126 C C . PHE A 1 275 ? 42.676 102.324 20.793 1.00 27.84 276 PHE A C 1
ATOM 2127 O O . PHE A 1 275 ? 43.284 102.927 21.671 1.00 29.85 276 PHE A O 1
ATOM 2135 N N . GLY A 1 276 ? 41.869 102.921 19.926 1.00 19.21 277 GLY A N 1
ATOM 2136 C CA . GLY A 1 276 ? 41.699 104.357 19.948 1.00 18.83 277 GLY A CA 1
ATOM 2137 C C . GLY A 1 276 ? 42.677 104.936 18.939 1.00 19.24 277 GLY A C 1
ATOM 2138 O O . GLY A 1 276 ? 43.147 104.226 18.051 1.00 18.64 277 GLY A O 1
ATOM 2139 N N . LYS A 1 277 ? 42.988 106.220 19.074 1.00 26.09 278 LYS A N 1
ATOM 2140 C CA . LYS A 1 277 ? 43.919 106.892 18.176 1.00 26.88 278 LYS A CA 1
ATOM 2141 C C . LYS A 1 277 ? 45.273 106.182 18.169 1.00 26.69 278 LYS A C 1
ATOM 2142 O O . LYS A 1 277 ? 45.771 105.773 19.218 1.00 26.51 278 LYS A O 1
ATOM 2148 N N . ILE A 1 278 ? 45.864 106.040 16.987 1.00 28.11 279 ILE A N 1
ATOM 2149 C CA . ILE A 1 278 ? 47.163 105.389 16.861 1.00 27.9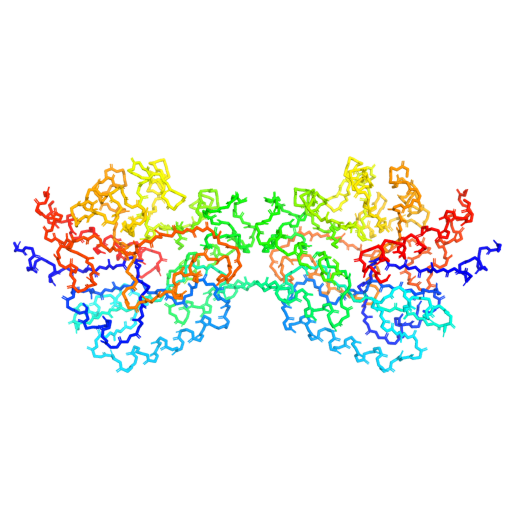0 279 ILE A CA 1
ATOM 2150 C C . ILE A 1 278 ? 48.250 106.448 16.700 1.00 26.82 279 ILE A C 1
ATOM 2151 O O . ILE A 1 278 ? 48.475 106.976 15.614 1.00 26.41 279 ILE A O 1
ATOM 2156 N N . VAL A 1 279 ? 48.923 106.757 17.797 1.00 17.62 280 VAL A N 1
ATOM 2157 C CA . VAL A 1 279 ? 49.976 107.754 17.779 1.00 16.08 280 VAL A CA 1
ATOM 2158 C C . VAL A 1 279 ? 51.234 107.175 18.404 1.00 16.72 280 VAL A C 1
ATOM 2159 O O . VAL A 1 279 ? 51.271 106.910 19.607 1.00 17.91 280 VAL A O 1
ATOM 2163 N N . ASN A 1 280 ? 52.267 106.971 17.595 1.00 20.57 281 ASN A N 1
ATOM 2164 C CA . ASN A 1 280 ? 53.513 106.421 18.114 1.00 19.93 281 ASN A CA 1
ATOM 2165 C C . ASN A 1 280 ? 54.213 107.471 18.967 1.00 19.19 281 ASN A C 1
ATOM 2166 O O . ASN A 1 280 ? 53.984 108.672 18.802 1.00 18.86 281 ASN A O 1
ATOM 2171 N N . PRO A 1 281 ? 55.071 107.034 19.902 1.00 18.19 282 PRO A N 1
ATOM 2172 C CA . PRO A 1 281 ? 55.780 107.985 20.759 1.00 17.14 282 PRO A CA 1
ATOM 2173 C C . PRO A 1 281 ? 56.508 109.031 19.932 1.00 17.13 282 PRO A C 1
ATOM 2174 O O . PRO A 1 281 ? 57.058 108.721 18.880 1.00 17.44 282 PRO A O 1
ATOM 2178 N N . LEU A 1 282 ? 56.498 110.270 20.409 1.00 21.28 283 LEU A N 1
ATOM 2179 C CA . LEU A 1 282 ? 57.161 111.359 19.707 1.00 20.58 283 LEU A CA 1
ATOM 2180 C C . LEU A 1 282 ? 58.665 111.138 19.737 1.00 20.90 283 LEU A C 1
ATOM 2181 O O . LEU A 1 282 ? 59.248 110.912 20.795 1.00 22.65 283 LEU A O 1
ATOM 2186 N N . GLY A 1 283 ? 59.285 111.197 18.566 1.00 11.54 284 GLY A N 1
ATOM 2187 C CA . GLY A 1 283 ? 60.712 110.978 18.479 1.00 9.95 284 GLY A CA 1
ATOM 2188 C C . GLY A 1 283 ? 60.984 109.712 17.688 1.00 10.61 284 GLY A C 1
ATOM 2189 O O . GLY A 1 283 ? 62.118 109.456 17.269 1.00 12.02 284 GLY A O 1
ATOM 2190 N N . ILE A 1 284 ? 59.944 108.907 17.489 1.00 10.27 285 ILE A N 1
ATOM 2191 C CA . ILE A 1 284 ? 60.074 107.672 16.721 1.00 9.58 285 ILE A CA 1
ATOM 2192 C C . ILE A 1 284 ? 58.723 107.244 16.146 1.00 9.17 285 ILE A C 1
ATOM 2193 O O . ILE A 1 284 ? 58.229 106.153 16.416 1.00 8.46 285 ILE A O 1
ATOM 2198 N N . ARG A 1 285 ? 58.138 108.132 15.343 1.00 16.50 286 ARG A N 1
ATOM 2199 C CA . ARG A 1 285 ? 56.845 107.908 14.702 1.00 15.95 286 ARG A CA 1
ATOM 2200 C C . ARG A 1 285 ? 56.963 107.119 13.393 1.00 14.78 286 ARG A C 1
ATOM 2201 O O . ARG A 1 285 ? 55.985 106.541 12.922 1.00 15.45 286 ARG A O 1
ATOM 2209 N N . THR A 1 286 ? 58.148 107.114 12.796 1.00 10.15 287 THR A N 1
ATOM 2210 C CA . THR A 1 286 ? 58.367 106.381 11.552 1.00 11.67 287 THR A CA 1
ATOM 2211 C C . THR A 1 286 ? 59.625 105.518 11.628 1.00 12.09 287 THR A C 1
ATOM 2212 O O . THR A 1 286 ? 60.556 105.805 12.385 1.00 12.41 287 THR A O 1
ATOM 2216 N N . VAL A 1 287 ? 59.642 104.455 10.835 1.00 11.65 288 VAL A N 1
ATOM 2217 C CA . VAL A 1 287 ? 60.772 103.545 10.807 1.00 11.05 288 VAL A CA 1
ATOM 2218 C C . VAL A 1 287 ? 62.063 104.315 10.560 1.00 12.34 288 VAL A C 1
ATOM 2219 O O . VAL A 1 287 ? 63.078 104.069 11.212 1.00 13.78 288 VAL A O 1
ATOM 2223 N N . GLY A 1 288 ? 62.015 105.259 9.627 1.00 11.48 289 GLY A N 1
ATOM 2224 C CA . GLY A 1 288 ? 63.193 106.046 9.306 1.00 11.39 289 GLY A CA 1
ATOM 2225 C C . GLY A 1 288 ? 63.811 106.795 10.476 1.00 10.53 289 GLY A C 1
ATOM 2226 O O . GLY A 1 288 ? 64.881 107.396 10.340 1.00 8.65 289 GLY A O 1
ATOM 2227 N N . GLU A 1 289 ? 63.149 106.758 11.627 1.00 13.40 290 GLU A N 1
ATOM 2228 C CA . GLU A 1 289 ? 63.651 107.445 12.813 1.00 13.98 290 GLU A CA 1
ATOM 2229 C C . GLU A 1 289 ? 64.300 106.511 13.824 1.00 12.88 290 GLU A C 1
ATOM 2230 O O . GLU A 1 289 ? 64.694 106.949 14.907 1.00 11.21 290 GLU A O 1
ATOM 2236 N N . PHE A 1 290 ? 64.410 105.231 13.469 1.00 16.95 291 PHE A N 1
ATOM 2237 C CA . PHE A 1 290 ? 65.005 104.225 14.350 1.00 17.46 291 PHE A CA 1
ATOM 2238 C C . PHE A 1 290 ? 66.249 104.728 15.096 1.00 17.14 291 PHE A C 1
ATOM 2239 O O . PHE A 1 290 ? 66.374 104.538 16.308 1.00 17.94 291 PHE A O 1
ATOM 2247 N N . PRO A 1 291 ? 67.179 105.386 14.387 1.00 13.08 292 PRO A N 1
ATOM 2248 C CA . PRO A 1 291 ? 68.395 105.893 15.037 1.00 12.72 292 PRO A CA 1
ATOM 2249 C C . PRO A 1 291 ? 68.230 106.791 16.268 1.00 12.28 292 PRO A C 1
ATOM 2250 O O . PRO A 1 291 ? 69.184 106.987 17.016 1.00 13.37 292 PRO A O 1
ATOM 2254 N N . ASN A 1 292 ? 67.037 107.329 16.495 1.00 10.31 293 ASN A N 1
ATOM 2255 C CA . ASN A 1 292 ? 66.822 108.180 17.663 1.00 11.54 293 ASN A CA 1
ATOM 2256 C C . ASN A 1 292 ? 66.745 107.339 18.930 1.00 13.99 293 ASN A C 1
ATOM 2257 O O . ASN A 1 292 ? 66.862 107.856 20.044 1.00 14.73 293 ASN A O 1
ATOM 2262 N N . LEU A 1 293 ? 66.537 106.039 18.750 1.00 23.52 294 LEU A N 1
ATOM 2263 C CA . LEU A 1 293 ? 66.433 105.118 19.868 1.00 23.91 294 LEU A CA 1
ATOM 2264 C C . LEU A 1 293 ? 67.823 104.741 20.371 1.00 24.61 294 LEU A C 1
ATOM 2265 O O . LEU A 1 293 ? 68.021 104.472 21.557 1.00 24.50 294 LEU A O 1
ATOM 2270 N N . THR A 1 294 ? 68.789 104.722 19.462 1.00 20.54 295 THR A N 1
ATOM 2271 C CA . THR A 1 294 ? 70.162 104.406 19.828 1.00 19.26 295 THR A CA 1
ATOM 2272 C C . THR A 1 294 ? 70.708 105.612 20.576 1.00 19.36 295 THR A C 1
ATOM 2273 O O . THR A 1 294 ? 71.309 105.481 21.641 1.00 20.44 295 THR A O 1
ATOM 2277 N N . GLU A 1 295 ? 70.484 106.791 20.010 1.00 18.85 296 GLU A N 1
ATOM 2278 C CA . GLU A 1 295 ? 70.939 108.031 20.617 1.00 18.52 296 GLU A CA 1
ATOM 2279 C C . GLU A 1 295 ? 70.303 108.234 21.991 1.00 18.35 296 GLU A C 1
ATOM 2280 O O . GLU A 1 295 ? 70.982 108.617 22.943 1.00 18.79 296 GLU A O 1
ATOM 2286 N N . THR A 1 296 ? 69.003 107.971 22.096 1.00 10.66 297 THR A N 1
ATOM 2287 C CA . THR A 1 296 ? 68.299 108.140 23.363 1.00 10.26 297 THR A CA 1
ATOM 2288 C C . THR A 1 296 ? 68.837 107.208 24.440 1.00 9.46 297 THR A C 1
ATOM 2289 O O . THR A 1 296 ? 69.416 107.662 25.424 1.00 10.82 297 THR A O 1
ATOM 2293 N N . LEU A 1 297 ? 68.647 105.908 24.262 1.00 21.10 298 LEU A N 1
ATOM 2294 C CA . LEU A 1 297 ? 69.146 104.942 25.234 1.00 21.40 298 LEU A CA 1
ATOM 2295 C C . LEU A 1 297 ? 70.583 105.292 25.619 1.00 21.47 298 LEU A C 1
ATOM 2296 O O . LEU A 1 297 ? 70.986 105.191 26.785 1.00 20.77 298 LEU A O 1
ATOM 2301 N N . LEU A 1 298 ? 71.342 105.727 24.621 1.00 13.09 299 LEU A N 1
ATOM 2302 C CA . LEU A 1 298 ? 72.739 106.092 24.800 1.00 13.78 299 LEU A CA 1
ATOM 2303 C C . LEU A 1 298 ? 72.904 107.298 25.726 1.00 14.68 299 LEU A C 1
ATOM 2304 O O . LEU A 1 298 ? 73.648 107.245 26.708 1.00 14.69 299 LEU A O 1
ATOM 2309 N N . LYS A 1 299 ? 72.199 108.381 25.418 1.00 23.05 300 LYS A N 1
ATOM 2310 C CA . LYS A 1 299 ? 72.289 109.591 26.225 1.00 25.41 300 LYS A CA 1
ATOM 2311 C C . LYS A 1 299 ? 71.504 109.416 27.517 1.00 25.61 300 LYS A C 1
ATOM 2312 O O . LYS A 1 299 ? 71.287 110.368 28.263 1.00 25.87 300 LYS A O 1
ATOM 2318 N N . ARG A 1 300 ? 71.103 108.182 27.790 1.00 21.41 301 ARG A N 1
ATOM 2319 C CA . ARG A 1 300 ? 70.326 107.894 28.977 1.00 20.66 301 ARG A CA 1
ATOM 2320 C C . ARG A 1 300 ? 71.104 107.130 30.046 1.00 20.48 301 ARG A C 1
ATOM 2321 O O . ARG A 1 300 ? 70.549 106.772 31.082 1.00 20.26 301 ARG A O 1
ATOM 2329 N N . GLY A 1 301 ? 72.387 106.884 29.794 1.00 15.03 302 GLY A N 1
ATOM 2330 C CA . GLY A 1 301 ? 73.210 106.177 30.762 1.00 17.21 302 GLY A CA 1
ATOM 2331 C C . GLY A 1 301 ? 73.666 104.782 30.356 1.00 19.00 302 GLY A C 1
ATOM 2332 O O . GLY A 1 301 ? 74.694 104.286 30.828 1.00 18.42 302 GLY A O 1
ATOM 2341 N N . PRO A 1 303 ? 75.529 102.021 28.619 1.00 29.12 304 PRO A N 1
ATOM 2342 C CA . PRO A 1 303 ? 76.819 101.981 27.913 1.00 29.01 304 PRO A CA 1
ATOM 2343 C C . PRO A 1 303 ? 76.705 101.412 26.495 1.00 29.68 304 PRO A C 1
ATOM 2344 O O . PRO A 1 303 ? 75.744 100.717 26.174 1.00 30.43 304 PRO A O 1
ATOM 2348 N N . GLU A 1 304 ? 77.696 101.706 25.656 1.00 22.71 305 GLU A N 1
ATOM 2349 C CA . GLU A 1 304 ? 77.698 101.256 24.263 1.00 23.33 305 GLU A CA 1
ATOM 2350 C C . GLU A 1 304 ? 77.405 99.770 24.084 1.00 24.08 305 GLU A C 1
ATOM 2351 O O . GLU A 1 304 ? 76.526 99.394 23.310 1.00 23.82 305 GLU A O 1
ATOM 2357 N N . ARG A 1 305 ? 78.147 98.934 24.805 1.00 23.05 306 ARG A N 1
ATOM 2358 C CA . ARG A 1 305 ? 78.017 97.482 24.713 1.00 21.54 306 ARG A CA 1
ATOM 2359 C C . ARG A 1 305 ? 76.595 96.979 24.919 1.00 19.43 306 ARG A C 1
ATOM 2360 O O . ARG A 1 305 ? 76.122 96.125 24.169 1.00 19.58 306 ARG A O 1
ATOM 2368 N N . VAL A 1 306 ? 75.917 97.496 25.939 1.00 9.77 307 VAL A N 1
ATOM 2369 C CA . VAL A 1 306 ? 74.547 97.084 26.203 1.00 7.12 307 VAL A CA 1
ATOM 2370 C C . VAL A 1 306 ? 73.669 97.561 25.052 1.00 7.49 307 VAL A C 1
ATOM 2371 O O . VAL A 1 306 ? 72.802 96.834 24.584 1.00 8.62 307 VAL A O 1
ATOM 2375 N N . VAL A 1 307 ? 7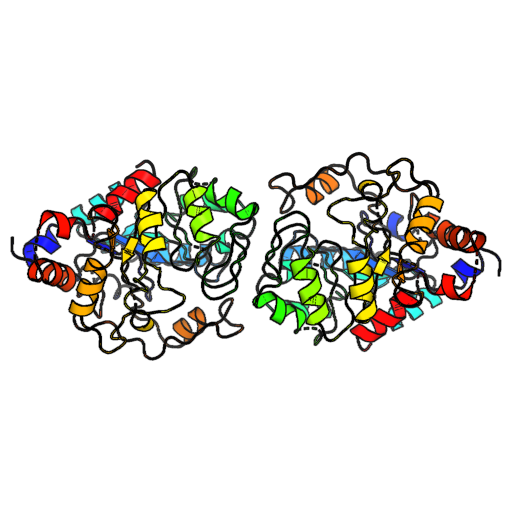3.892 98.787 24.596 1.00 14.18 308 VAL A N 1
ATOM 2376 C CA . VAL A 1 307 ? 73.112 99.325 23.488 1.00 14.82 308 VAL A CA 1
ATOM 2377 C C . VAL A 1 307 ? 73.184 98.402 22.267 1.00 15.66 308 VAL A C 1
ATOM 2378 O O . VAL A 1 307 ? 72.155 98.085 21.675 1.00 17.18 308 VAL A O 1
ATOM 2382 N N . ARG A 1 308 ? 74.387 97.970 21.890 1.00 19.17 309 ARG A N 1
ATOM 2383 C CA . ARG A 1 308 ? 74.534 97.078 20.740 1.00 19.59 309 ARG A CA 1
ATOM 2384 C C . ARG A 1 308 ? 73.566 95.918 20.951 1.00 20.61 309 ARG A C 1
ATOM 2385 O O . ARG A 1 308 ? 72.890 95.468 20.022 1.00 21.43 309 ARG A O 1
ATOM 2393 N N . LYS A 1 309 ? 73.516 95.438 22.191 1.00 26.99 310 LYS A N 1
ATOM 2394 C CA . LYS A 1 309 ? 72.654 94.321 22.565 1.00 27.96 310 LYS A CA 1
ATOM 2395 C C . LYS A 1 309 ? 71.199 94.604 22.241 1.00 28.53 310 LYS A C 1
ATOM 2396 O O . LYS A 1 309 ? 70.611 93.974 21.366 1.00 29.42 310 LYS A O 1
ATOM 2402 N N . VAL A 1 310 ? 70.629 95.560 22.965 1.00 18.03 311 VAL A N 1
ATOM 2403 C CA . VAL A 1 310 ? 69.234 95.924 22.805 1.00 18.46 311 VAL A CA 1
ATOM 2404 C C . VAL A 1 310 ? 68.845 96.289 21.383 1.00 18.33 311 VAL A C 1
ATOM 2405 O O . VAL A 1 310 ? 67.718 96.035 20.970 1.00 21.20 311 VAL A O 1
ATOM 2417 N N . GLY A 1 312 ? 70.043 94.983 18.580 1.00 15.44 313 GLY A N 1
ATOM 2418 C CA . GLY A 1 312 ? 70.038 93.877 17.640 1.00 14.13 313 GLY A CA 1
ATOM 2419 C C . GLY A 1 312 ? 70.841 92.635 17.974 1.00 14.49 313 GLY A C 1
ATOM 2420 O O . GLY A 1 312 ? 70.355 91.520 17.782 1.00 14.13 313 GLY A O 1
ATOM 2421 N N . GLU A 1 313 ? 72.066 92.806 18.460 1.00 15.76 314 GLU A N 1
ATOM 2422 C CA . GLU A 1 313 ? 72.906 91.659 18.796 1.00 14.01 314 GLU A CA 1
ATOM 2423 C C . GLU A 1 313 ? 72.170 90.557 19.549 1.00 13.61 314 GLU A C 1
ATOM 2424 O O . GLU A 1 313 ? 72.335 89.382 19.238 1.00 14.31 314 GLU A O 1
ATOM 2430 N N . ASN A 1 314 ? 71.361 90.931 20.534 1.00 8.47 315 ASN A N 1
ATOM 2431 C CA . ASN A 1 314 ? 70.617 89.949 21.308 1.00 8.82 315 ASN A CA 1
ATOM 2432 C C . ASN A 1 314 ? 69.641 89.143 20.442 1.00 9.92 315 ASN A C 1
ATOM 2433 O O . ASN A 1 314 ? 69.497 87.931 20.621 1.00 10.26 315 ASN A O 1
ATOM 2438 N N . TRP A 1 315 ? 68.970 89.807 19.507 1.00 11.44 316 TRP A N 1
ATOM 2439 C CA . TRP A 1 315 ? 68.033 89.112 18.641 1.00 11.22 316 TRP A CA 1
ATOM 2440 C C . TRP A 1 315 ? 68.772 88.075 17.820 1.00 12.41 316 TRP A C 1
ATOM 2441 O O . TRP A 1 315 ? 68.295 86.953 17.636 1.00 13.45 316 TRP A O 1
ATOM 2452 N N . VAL A 1 316 ? 69.945 88.455 17.329 1.00 15.26 317 VAL A N 1
ATOM 2453 C CA . VAL A 1 316 ? 70.743 87.554 16.514 1.00 16.60 317 VAL A CA 1
ATOM 2454 C C . VAL A 1 316 ? 71.150 86.290 17.273 1.00 17.77 317 VAL A C 1
ATOM 2455 O O . VAL A 1 316 ? 71.056 85.186 16.739 1.00 18.88 317 VAL A O 1
ATOM 2459 N N . ARG A 1 317 ? 71.588 86.455 18.518 1.00 10.46 318 ARG A N 1
ATOM 2460 C CA . ARG A 1 317 ? 72.014 85.327 19.344 1.00 11.09 318 ARG A CA 1
ATOM 2461 C C . ARG A 1 317 ? 70.925 84.279 19.597 1.00 10.20 318 ARG A C 1
ATOM 2462 O O . ARG A 1 317 ? 71.201 83.077 19.575 1.00 9.32 318 ARG A O 1
ATOM 2470 N N . VAL A 1 318 ? 69.694 84.724 19.831 1.00 12.65 319 VAL A N 1
ATOM 2471 C CA . VAL A 1 318 ? 68.601 83.789 20.082 1.00 12.50 319 VAL A CA 1
ATOM 2472 C C . VAL A 1 318 ? 68.128 83.114 18.791 1.00 13.87 319 VAL A C 1
ATOM 2473 O O . VAL A 1 318 ? 67.801 81.926 18.784 1.00 14.64 319 VAL A O 1
ATOM 2477 N N . LEU A 1 319 ? 68.089 83.872 17.700 1.00 14.98 320 LEU A N 1
ATOM 2478 C CA . LEU A 1 319 ? 67.677 83.319 16.418 1.00 15.67 320 LEU A CA 1
ATOM 2479 C C . LEU A 1 319 ? 68.702 82.292 15.979 1.00 16.95 320 LEU A C 1
ATOM 2480 O O . LEU A 1 319 ? 68.368 81.318 15.312 1.00 18.20 320 LEU A O 1
ATOM 2485 N N . ARG A 1 320 ? 69.956 82.516 16.357 1.00 10.01 321 ARG A N 1
ATOM 2486 C CA . ARG A 1 320 ? 71.028 81.598 16.003 1.00 11.71 321 ARG A CA 1
ATOM 2487 C C . ARG A 1 320 ? 70.800 80.313 16.787 1.00 11.84 321 ARG A C 1
ATOM 2488 O O . ARG A 1 320 ? 70.945 79.203 16.263 1.00 10.26 321 ARG A O 1
ATOM 2496 N N . ASP A 1 321 ? 70.427 80.481 18.051 1.00 20.61 322 ASP A N 1
ATOM 2497 C CA . ASP A 1 321 ? 70.162 79.352 18.928 1.00 21.07 322 ASP A CA 1
ATOM 2498 C C . ASP A 1 321 ? 69.019 78.517 18.358 1.00 20.93 322 ASP A C 1
ATOM 2499 O O . ASP A 1 321 ? 69.184 77.330 18.092 1.00 22.06 322 ASP A O 1
ATOM 2504 N N . VAL A 1 322 ? 67.868 79.154 18.157 1.00 12.42 323 VAL A N 1
ATOM 2505 C CA . VAL A 1 322 ? 66.678 78.468 17.656 1.00 12.26 323 VAL A CA 1
ATOM 2506 C C . VAL A 1 322 ? 66.759 77.850 16.255 1.00 11.72 323 VAL A C 1
ATOM 2507 O O . VAL A 1 322 ? 66.163 76.807 16.017 1.00 12.08 323 VAL A O 1
ATOM 2511 N N . TRP A 1 323 ? 67.476 78.475 15.324 1.00 8.51 324 TRP A N 1
ATOM 2512 C CA . TRP A 1 323 ? 67.585 77.904 13.984 1.00 8.61 324 TRP A CA 1
ATOM 2513 C C . TRP A 1 323 ? 68.776 76.965 13.834 1.00 9.05 324 TRP A C 1
ATOM 2514 O O . TRP A 1 323 ? 68.928 76.337 12.790 1.00 8.86 324 TRP A O 1
ATOM 2525 N N . GLY A 1 324 ? 69.617 76.869 14.866 1.00 23.02 325 GLY A N 1
ATOM 2526 C CA . GLY A 1 324 ? 70.800 76.023 14.786 1.00 22.31 325 GLY A CA 1
ATOM 2527 C C . GLY A 1 324 ? 71.675 76.602 13.686 1.00 22.66 325 GLY A C 1
ATOM 2528 O O . GLY A 1 324 ? 72.860 76.302 13.550 1.00 22.25 325 GLY A O 1
ATOM 2529 N N . GLU A 1 325 ? 71.046 77.471 12.905 1.00 44.33 326 GLU A N 1
ATOM 2530 C CA . GLU A 1 325 ? 71.642 78.162 11.772 1.00 43.62 326 GLU A CA 1
ATOM 2531 C C . GLU A 1 325 ? 72.090 79.541 12.258 1.00 43.97 326 GLU A C 1
ATOM 2532 O O . GLU A 1 325 ? 72.855 79.565 13.253 1.00 38.42 326 GLU A O 1
ATOM 2539 N N . LEU B 1 1 ? -1.306 45.187 19.069 1.00 19.27 2 LEU B N 1
ATOM 2540 C CA . LEU B 1 1 ? -0.344 45.078 17.934 1.00 19.61 2 LEU B CA 1
ATOM 2541 C C . LEU B 1 1 ? 0.879 44.258 18.308 1.00 19.58 2 LEU B C 1
ATOM 2542 O O . LEU B 1 1 ? 1.470 44.465 19.370 1.00 19.21 2 LEU B O 1
ATOM 2547 N N . SER B 1 2 ? 1.264 43.330 17.438 1.00 21.96 3 SER B N 1
ATOM 2548 C CA . SER B 1 2 ? 2.453 42.517 17.696 1.00 22.99 3 SER B CA 1
ATOM 2549 C C . SER B 1 2 ? 3.652 43.420 17.438 1.00 22.24 3 SER B C 1
ATOM 2550 O O . SER B 1 2 ? 3.586 44.326 16.604 1.00 21.95 3 SER B O 1
ATOM 2553 N N . PRO B 1 3 ? 4.762 43.196 18.154 1.00 22.33 4 PRO B N 1
ATOM 2554 C CA . PRO B 1 3 ? 5.955 44.027 17.955 1.00 21.91 4 PRO B CA 1
ATOM 2555 C C . PRO B 1 3 ? 6.307 44.300 16.486 1.00 21.00 4 PRO B C 1
ATOM 2556 O O . PRO B 1 3 ? 6.914 45.322 16.164 1.00 20.09 4 PRO B O 1
ATOM 2560 N N . ALA B 1 4 ? 5.911 43.391 15.602 1.00 11.88 5 ALA B N 1
ATOM 2561 C CA . ALA B 1 4 ? 6.181 43.541 14.177 1.00 11.79 5 ALA B CA 1
ATOM 2562 C C . ALA B 1 4 ? 5.268 44.589 13.570 1.00 13.33 5 ALA B C 1
ATOM 2563 O O . ALA B 1 4 ? 5.714 45.474 12.847 1.00 15.07 5 ALA B O 1
ATOM 2565 N N . GLU B 1 5 ? 3.979 44.479 13.858 1.00 32.69 6 GLU B N 1
ATOM 2566 C CA . GLU B 1 5 ? 3.007 45.433 13.350 1.00 34.07 6 GLU B CA 1
ATOM 2567 C C . GLU B 1 5 ? 3.329 46.814 13.904 1.00 34.06 6 GLU B C 1
ATOM 2568 O O . GLU B 1 5 ? 3.206 47.816 13.200 1.00 34.88 6 GLU B O 1
ATOM 2574 N N . LEU B 1 6 ? 3.747 46.851 15.170 1.00 32.80 7 LEU B N 1
ATOM 2575 C CA . LEU B 1 6 ? 4.083 48.097 15.857 1.00 31.68 7 LEU B CA 1
ATOM 2576 C C . LEU B 1 6 ? 5.247 48.824 15.193 1.00 32.42 7 LEU B C 1
ATOM 2577 O O . LEU B 1 6 ? 5.135 49.993 14.835 1.00 34.02 7 LEU B O 1
ATOM 2582 N N . HIS B 1 7 ? 6.370 48.135 15.050 1.00 21.63 8 HIS B N 1
ATOM 2583 C CA . HIS B 1 7 ? 7.542 48.729 14.426 1.00 20.74 8 HIS B CA 1
ATOM 2584 C C . HIS B 1 7 ? 7.168 49.303 13.055 1.00 20.67 8 HIS B C 1
ATOM 2585 O O . HIS B 1 7 ? 7.524 50.437 12.724 1.00 19.75 8 HIS B O 1
ATOM 2592 N N . ALA B 1 8 ? 6.435 48.519 12.270 1.00 22.88 9 ALA B N 1
ATOM 2593 C CA . ALA B 1 8 ? 6.024 48.939 10.931 1.00 24.04 9 ALA B CA 1
ATOM 2594 C C . ALA B 1 8 ? 5.137 50.179 10.929 1.00 23.84 9 ALA B C 1
ATOM 2595 O O . ALA B 1 8 ? 5.264 51.034 10.056 1.00 25.83 9 ALA B O 1
ATOM 2597 N N . ASP B 1 9 ? 4.241 50.274 11.905 1.00 25.65 10 ASP B N 1
ATOM 2598 C CA . ASP B 1 9 ? 3.326 51.406 12.008 1.00 24.43 10 ASP B CA 1
ATOM 2599 C C . ASP B 1 9 ? 3.969 52.586 12.723 1.00 24.81 10 ASP B C 1
ATOM 2600 O O . ASP B 1 9 ? 3.337 53.625 12.894 1.00 26.11 10 ASP B O 1
ATOM 2605 N N . SER B 1 10 ? 5.226 52.437 13.131 1.00 22.27 11 SER B N 1
ATOM 2606 C CA . SER B 1 10 ? 5.920 53.501 13.856 1.00 22.28 11 SER B CA 1
ATOM 2607 C C . SER B 1 10 ? 6.920 54.324 13.065 1.00 21.92 11 SER B C 1
ATOM 2608 O O . SER B 1 10 ? 7.464 53.868 12.062 1.00 22.03 11 SER B O 1
ATOM 2611 N N . ILE B 1 11 ? 7.155 55.545 13.538 1.00 17.08 12 ILE B N 1
ATOM 2612 C CA . ILE B 1 11 ? 8.133 56.437 12.931 1.00 18.21 12 ILE B CA 1
ATOM 2613 C C . ILE B 1 11 ? 9.459 56.151 13.641 1.00 17.28 12 ILE B C 1
ATOM 2614 O O . ILE B 1 11 ? 9.742 56.725 14.685 1.00 19.33 12 ILE B O 1
ATOM 2619 N N . VAL B 1 12 ? 10.262 55.245 13.097 1.00 10.16 13 VAL B N 1
ATOM 2620 C CA . VAL B 1 12 ? 11.525 54.928 13.734 1.00 8.26 13 VAL B CA 1
ATOM 2621 C C . VAL B 1 12 ? 12.608 55.847 13.194 1.00 7.26 13 VAL B C 1
ATOM 2622 O O . VAL B 1 12 ? 12.728 56.045 11.982 1.00 5.08 13 VAL B O 1
ATOM 2626 N N . ILE B 1 13 ? 13.391 56.405 14.112 1.00 13.57 14 ILE B N 1
ATOM 2627 C CA . ILE B 1 13 ? 14.457 57.335 13.768 1.00 12.65 14 ILE B CA 1
ATOM 2628 C C . ILE B 1 13 ? 15.744 57.052 14.526 1.00 13.23 14 ILE B C 1
ATOM 2629 O O . ILE B 1 13 ? 15.727 56.825 15.730 1.00 13.79 14 ILE B O 1
ATOM 2634 N N . ASP B 1 14 ? 16.863 57.082 13.816 1.00 18.87 15 ASP B N 1
ATOM 2635 C CA . ASP B 1 14 ? 18.156 56.829 14.435 1.00 18.79 15 ASP B CA 1
ATOM 2636 C C . ASP B 1 14 ? 18.898 58.147 14.608 1.00 17.46 15 ASP B C 1
ATOM 2637 O O . ASP B 1 14 ? 19.214 58.825 13.631 1.00 16.26 15 ASP B O 1
ATOM 2642 N N . GLY B 1 15 ? 19.175 58.497 15.858 1.00 22.34 16 GLY B N 1
ATOM 2643 C CA . GLY B 1 15 ? 19.876 59.732 16.154 1.00 20.31 16 GLY B CA 1
ATOM 2644 C C . GLY B 1 15 ? 21.262 59.858 15.546 1.00 19.70 16 GLY B C 1
ATOM 2645 O O . GLY B 1 15 ? 21.805 60.960 15.482 1.00 20.96 16 GLY B O 1
ATOM 2646 N N . LEU B 1 16 ? 21.858 58.758 15.100 1.00 11.29 17 LEU B N 1
ATOM 2647 C CA . LEU B 1 16 ? 23.184 58.870 14.511 1.00 9.79 17 LEU B CA 1
ATOM 2648 C C . LEU B 1 16 ? 23.744 57.657 13.788 1.00 9.56 17 LEU B C 1
ATOM 2649 O O . LEU B 1 16 ? 24.067 56.650 14.400 1.00 7.93 17 LEU B O 1
ATOM 2654 N N . ILE B 1 17 ? 23.871 57.762 12.475 1.00 9.88 18 ILE B N 1
ATOM 2655 C CA . ILE B 1 17 ? 24.456 56.677 11.710 1.00 10.25 18 ILE B CA 1
ATOM 2656 C C . ILE B 1 17 ? 25.662 57.243 10.960 1.00 11.02 18 ILE B C 1
ATOM 2657 O O . ILE B 1 17 ? 25.636 58.376 10.475 1.00 10.61 18 ILE B O 1
ATOM 2662 N N . ILE B 1 18 ? 26.731 56.462 10.898 1.00 13.84 19 ILE B N 1
ATOM 2663 C CA . ILE B 1 18 ? 27.945 56.884 10.221 1.00 15.79 19 ILE B CA 1
ATOM 2664 C C . ILE B 1 18 ? 28.573 55.665 9.562 1.00 17.97 19 ILE B C 1
ATOM 2665 O O . ILE B 1 18 ? 29.662 55.228 9.923 1.00 18.66 19 ILE B O 1
ATOM 2670 N N . ALA B 1 19 ? 27.862 55.106 8.594 1.00 20.68 20 ALA B N 1
ATOM 2671 C CA . ALA B 1 19 ? 28.340 53.926 7.899 1.00 21.59 20 ALA B CA 1
ATOM 2672 C C . ALA B 1 19 ? 28.750 54.261 6.471 1.00 23.29 20 ALA B C 1
ATOM 2673 O O . ALA B 1 19 ? 28.586 55.398 6.019 1.00 23.50 20 ALA B O 1
ATOM 2675 N N . LYS B 1 20 ? 29.287 53.263 5.774 1.00 19.32 21 LYS B N 1
ATOM 2676 C CA . LYS B 1 20 ? 29.724 53.414 4.390 1.00 20.74 21 LYS B CA 1
ATOM 2677 C C . LYS B 1 20 ? 28.490 53.464 3.493 1.00 21.01 21 LYS B C 1
ATOM 2678 O O . LYS B 1 20 ? 27.665 52.548 3.503 1.00 21.75 21 LYS B O 1
ATOM 2684 N N . TRP B 1 21 ? 28.373 54.540 2.722 1.00 26.57 22 TRP B N 1
ATOM 2685 C CA . TRP B 1 21 ? 27.240 54.739 1.826 1.00 26.73 22 TRP B CA 1
ATOM 2686 C C . TRP B 1 21 ? 27.322 53.978 0.503 1.00 26.70 22 TRP B C 1
ATOM 2687 O O . TRP B 1 21 ? 28.361 53.962 -0.160 1.00 27.40 22 TRP B O 1
ATOM 2698 N N . ASN B 1 22 ? 26.205 53.351 0.145 1.00 14.37 23 ASN B N 1
ATOM 2699 C CA . ASN B 1 22 ? 26.042 52.601 -1.096 1.00 13.25 23 ASN B CA 1
ATOM 2700 C C . ASN B 1 22 ? 24.591 52.139 -1.152 1.00 13.07 23 ASN B C 1
ATOM 2701 O O . ASN B 1 22 ? 23.819 52.406 -0.232 1.00 12.80 23 ASN B O 1
ATOM 2706 N N . ARG B 1 23 ? 24.202 51.459 -2.224 1.00 25.36 24 ARG B N 1
ATOM 2707 C CA . ARG B 1 23 ? 22.820 51.015 -2.322 1.00 24.99 24 ARG B CA 1
ATOM 2708 C C . ARG B 1 23 ? 22.522 49.883 -1.352 1.00 25.36 24 ARG B C 1
ATOM 2709 O O . ARG B 1 23 ? 21.360 49.632 -1.032 1.00 24.39 24 ARG B O 1
ATOM 2717 N N . GLU B 1 24 ? 23.562 49.198 -0.881 1.00 15.90 25 GLU B N 1
ATOM 2718 C CA . GLU B 1 24 ? 23.348 48.105 0.063 1.00 17.53 25 GLU B CA 1
ATOM 2719 C C . GLU B 1 24 ? 23.001 48.647 1.451 1.00 15.80 25 GLU B C 1
ATOM 2720 O O . GLU B 1 24 ? 22.209 48.035 2.170 1.00 15.55 25 GLU B O 1
ATOM 2726 N N . LEU B 1 25 ? 23.594 49.783 1.828 1.00 19.73 26 LEU B N 1
ATOM 2727 C CA . LEU B 1 25 ? 23.313 50.387 3.133 1.00 19.82 26 LEU B CA 1
ATOM 2728 C C . LEU B 1 25 ? 21.833 50.717 3.140 1.00 20.33 26 LEU B C 1
ATOM 2729 O O . LEU B 1 25 ? 21.093 50.309 4.042 1.00 18.95 26 LEU B O 1
ATOM 2734 N N . PHE B 1 26 ? 21.408 51.473 2.130 1.00 30.29 27 PHE B N 1
ATOM 2735 C CA . PHE B 1 26 ? 20.001 51.788 1.984 1.00 30.11 27 PHE B CA 1
ATOM 2736 C C . PHE B 1 26 ? 19.545 50.368 1.710 1.00 31.58 27 PHE B C 1
ATOM 2737 O O . PHE B 1 26 ? 20.385 49.503 1.477 1.00 32.42 27 PHE B O 1
ATOM 2745 N N . GLU B 1 27 ? 18.249 50.098 1.722 1.00 31.42 28 GLU B N 1
ATOM 2746 C CA . GLU B 1 27 ? 17.805 48.728 1.470 1.00 30.67 28 GLU B CA 1
ATOM 2747 C C . GLU B 1 27 ? 17.874 47.990 2.803 1.00 28.10 28 GLU B C 1
ATOM 2748 O O . GLU B 1 27 ? 16.920 47.314 3.185 1.00 28.73 28 GLU B O 1
ATOM 2754 N N . ASP B 1 28 ? 18.998 48.114 3.511 1.00 15.97 29 ASP B N 1
ATOM 2755 C CA . ASP B 1 28 ? 19.102 47.481 4.822 1.00 15.46 29 ASP B CA 1
ATOM 2756 C C . ASP B 1 28 ? 18.323 48.422 5.744 1.00 13.99 29 ASP B C 1
ATOM 2757 O O . ASP B 1 28 ? 17.629 47.983 6.661 1.00 14.09 29 ASP B O 1
ATOM 2770 N N . ARG B 1 30 ? 15.831 50.132 4.794 1.00 9.85 31 ARG B N 1
ATOM 2771 C CA . ARG B 1 30 ? 14.446 49.806 4.468 1.00 9.69 31 ARG B CA 1
ATOM 2772 C C . ARG B 1 30 ? 14.029 48.526 5.195 1.00 10.28 31 ARG B C 1
ATOM 2773 O O . ARG B 1 30 ? 12.910 48.418 5.701 1.00 10.13 31 ARG B O 1
ATOM 2781 N N . LYS B 1 31 ? 14.935 47.555 5.240 1.00 8.99 32 LYS B N 1
ATOM 2782 C CA . LYS B 1 31 ? 14.663 46.299 5.921 1.00 9.06 32 LYS B CA 1
ATOM 2783 C C . LYS B 1 31 ? 14.381 46.565 7.391 1.00 8.47 32 LYS B C 1
ATOM 2784 O O . LYS B 1 31 ? 13.533 45.914 7.991 1.00 7.15 32 LYS B O 1
ATOM 2790 N N . GLY B 1 32 ? 15.100 47.522 7.968 1.00 20.32 33 GLY B N 1
ATOM 2791 C CA . GLY B 1 32 ? 14.903 47.845 9.369 1.00 20.16 33 GLY B CA 1
ATOM 2792 C C . GLY B 1 32 ? 13.669 48.693 9.639 1.00 21.49 33 GLY B C 1
ATOM 2793 O O . GLY B 1 32 ? 13.314 48.926 10.797 1.00 21.07 33 GLY B O 1
ATOM 2794 N N . GLY B 1 33 ? 13.012 49.154 8.578 1.00 12.31 34 GLY B N 1
ATOM 2795 C CA . GLY B 1 33 ? 11.829 49.977 8.740 1.00 13.34 34 GLY B CA 1
ATOM 2796 C C . GLY B 1 33 ? 12.209 51.367 9.217 1.00 13.93 34 GLY B C 1
ATOM 2797 O O . GLY B 1 33 ? 11.405 52.076 9.829 1.00 14.89 34 GLY B O 1
ATOM 2798 N N . LEU B 1 34 ? 13.447 51.755 8.930 1.00 12.52 35 LEU B N 1
ATOM 2799 C CA . LEU B 1 34 ? 13.965 53.056 9.334 1.00 11.73 35 LEU B CA 1
ATOM 2800 C C . LEU B 1 34 ? 13.255 54.174 8.588 1.00 11.26 35 LEU B C 1
ATOM 2801 O O . LEU B 1 34 ? 13.284 54.223 7.361 1.00 11.70 35 LEU B O 1
ATOM 2806 N N . THR B 1 35 ? 12.617 55.077 9.321 1.00 18.99 36 THR B N 1
ATOM 2807 C CA . THR B 1 35 ? 11.915 56.177 8.675 1.00 18.80 36 THR B CA 1
ATOM 2808 C C . THR B 1 35 ? 12.906 57.278 8.283 1.00 19.24 36 THR B C 1
ATOM 2809 O O . THR B 1 35 ? 12.965 57.678 7.118 1.00 19.89 36 THR B O 1
ATOM 2813 N N . ALA B 1 36 ? 13.693 57.752 9.247 1.00 15.90 37 ALA B N 1
ATOM 2814 C CA . ALA B 1 36 ? 14.687 58.791 8.976 1.00 16.00 37 ALA B CA 1
ATOM 2815 C C . ALA B 1 36 ? 15.935 58.580 9.835 1.00 15.91 37 ALA B C 1
ATOM 2816 O O . ALA B 1 36 ? 15.864 57.967 10.903 1.00 17.05 37 ALA B O 1
ATOM 2818 N N . ALA B 1 37 ? 17.077 59.088 9.383 1.00 7.78 38 ALA B N 1
ATOM 2819 C CA . ALA B 1 37 ? 18.310 58.905 10.141 1.00 8.54 38 ALA B CA 1
ATOM 2820 C C . ALA B 1 37 ? 19.317 60.040 10.021 1.00 8.81 38 ALA B C 1
ATOM 2821 O O . ALA B 1 37 ? 19.547 60.568 8.931 1.00 10.08 38 ALA B O 1
ATOM 2823 N N . ASN B 1 38 ? 19.919 60.415 11.146 1.00 16.16 39 ASN B N 1
ATOM 2824 C CA . ASN B 1 38 ? 20.932 61.467 11.141 1.00 17.16 39 ASN B CA 1
ATOM 2825 C C . ASN B 1 38 ? 22.210 60.835 10.618 1.00 16.73 39 ASN B C 1
ATOM 2826 O O . ASN B 1 38 ? 22.813 60.001 11.289 1.00 18.00 39 ASN B O 1
ATOM 2831 N N . CYS B 1 39 ? 22.606 61.224 9.413 1.00 14.67 40 CYS B N 1
ATOM 2832 C CA . CYS B 1 39 ? 23.814 60.692 8.791 1.00 15.75 40 CYS B CA 1
ATOM 2833 C C . CYS B 1 39 ? 24.952 61.709 8.786 1.00 15.31 40 CYS B C 1
ATOM 2834 O O . CYS B 1 39 ? 24.806 62.835 8.307 1.00 16.63 40 CYS B O 1
ATOM 2837 N N . THR B 1 40 ? 26.094 61.294 9.318 1.00 3.50 41 THR B N 1
ATOM 2838 C CA . THR B 1 40 ? 27.256 62.160 9.402 1.00 2.19 41 THR B CA 1
ATOM 2839 C C . THR B 1 40 ? 28.011 62.329 8.092 1.00 1.14 41 THR B C 1
ATOM 2840 O O . THR B 1 40 ? 28.346 61.353 7.437 1.00 1.69 41 THR B O 1
ATOM 2844 N N . VAL B 1 41 ? 28.279 63.577 7.719 1.00 5.30 42 VAL B N 1
ATOM 2845 C CA . VAL B 1 41 ? 29.026 63.870 6.501 1.00 6.01 42 VAL B CA 1
ATOM 2846 C C . VAL B 1 41 ? 30.279 64.702 6.805 1.00 8.12 42 VAL B C 1
ATOM 2847 O O . VAL B 1 41 ? 30.922 65.236 5.899 1.00 8.78 42 VAL B O 1
ATOM 2851 N N . SER B 1 42 ? 30.628 64.800 8.086 1.00 23.99 43 SER B N 1
ATOM 2852 C CA . SER B 1 42 ? 31.806 65.558 8.504 1.00 25.06 43 SER B CA 1
ATOM 2853 C C . SER B 1 42 ? 32.233 65.214 9.937 1.00 26.60 43 SER B C 1
ATOM 2854 O O . SER B 1 42 ? 31.394 65.066 10.829 1.00 27.20 43 SER B O 1
ATOM 2857 N N . VAL B 1 43 ? 33.537 65.070 10.155 1.00 19.90 44 VAL B N 1
ATOM 2858 C CA . VAL B 1 43 ? 34.044 64.779 11.492 1.00 18.83 44 VAL B CA 1
ATOM 2859 C C . VAL B 1 43 ? 35.404 65.431 11.732 1.00 18.12 44 VAL B C 1
ATOM 2860 O O . VAL B 1 43 ? 35.651 65.954 12.812 1.00 20.87 44 VAL B O 1
ATOM 2864 N N . TRP B 1 44 ? 36.277 65.412 10.730 1.00 9.43 45 TRP B N 1
ATOM 2865 C CA . TRP B 1 44 ? 37.597 66.024 10.859 1.00 10.43 45 TRP B CA 1
ATOM 2866 C C . TRP B 1 44 ? 37.847 67.085 9.782 1.00 12.26 45 TRP B C 1
ATOM 2867 O O . TRP B 1 44 ? 38.718 67.945 9.940 1.00 14.16 45 TRP B O 1
ATOM 2878 N N . GLU B 1 45 ? 37.085 67.029 8.692 1.00 13.64 46 GLU B N 1
ATOM 2879 C CA . GLU B 1 45 ? 37.258 67.974 7.589 1.00 13.92 46 GLU B CA 1
ATOM 2880 C C . GLU B 1 45 ? 36.697 69.395 7.786 1.00 12.88 46 GLU B C 1
ATOM 2881 O O . GLU B 1 45 ? 35.760 69.615 8.557 1.00 12.05 46 GLU B O 1
ATOM 2887 N N . GLY B 1 46 ? 37.293 70.354 7.077 1.00 6.09 47 GLY B N 1
ATOM 2888 C CA . GLY B 1 46 ? 36.854 71.736 7.158 1.00 5.45 47 GLY B CA 1
ATOM 2889 C C . GLY B 1 46 ? 35.740 72.044 6.166 1.00 6.13 47 GLY B C 1
ATOM 2890 O O . GLY B 1 46 ? 35.121 71.117 5.634 1.00 5.82 47 GLY B O 1
ATOM 2891 N N . PHE B 1 47 ? 35.495 73.332 5.903 1.00 12.45 48 PHE B N 1
ATOM 2892 C CA . PHE B 1 47 ? 34.430 73.747 4.983 1.00 12.76 48 PHE B CA 1
ATOM 2893 C C . PHE B 1 47 ? 34.408 72.961 3.675 1.00 13.21 48 PHE B C 1
ATOM 2894 O O . PHE B 1 47 ? 33.661 71.991 3.540 1.00 14.98 48 PHE B O 1
ATOM 2902 N N . GLN B 1 48 ? 35.190 73.400 2.695 1.00 14.56 49 GLN B N 1
ATOM 2903 C CA . GLN B 1 48 ? 35.252 72.670 1.437 1.00 15.11 49 GLN B CA 1
ATOM 2904 C C . GLN B 1 48 ? 35.874 71.352 1.856 1.00 16.25 49 GLN B C 1
ATOM 2905 O O . GLN B 1 48 ? 36.866 71.340 2.590 1.00 19.29 49 GLN B O 1
ATOM 2911 N N . ALA B 1 49 ? 35.274 70.260 1.402 1.00 13.40 50 ALA B N 1
ATOM 2912 C CA . ALA B 1 49 ? 35.678 68.887 1.726 1.00 12.58 50 ALA B CA 1
ATOM 2913 C C . ALA B 1 49 ? 34.413 68.338 2.358 1.00 11.52 50 ALA B C 1
ATOM 2914 O O . ALA B 1 49 ? 33.947 67.259 2.006 1.00 11.35 50 ALA B O 1
ATOM 2916 N N . THR B 1 50 ? 33.858 69.093 3.300 1.00 9.60 51 THR B N 1
ATOM 2917 C CA . THR B 1 50 ? 32.612 68.677 3.915 1.00 8.93 51 THR B CA 1
ATOM 2918 C C . THR B 1 50 ? 31.604 68.853 2.789 1.00 8.75 51 THR B C 1
ATOM 2919 O O . THR B 1 50 ? 30.741 68.002 2.562 1.00 9.42 51 THR B O 1
ATOM 2923 N N . VAL B 1 51 ? 31.740 69.964 2.073 1.00 10.61 52 VAL B N 1
ATOM 2924 C CA . VAL B 1 51 ? 30.859 70.259 0.957 1.00 8.90 52 VAL B CA 1
ATOM 2925 C C . VAL B 1 51 ? 30.994 69.157 -0.088 1.00 9.59 52 VAL B C 1
ATOM 2926 O O . VAL B 1 51 ? 30.010 68.780 -0.729 1.00 10.70 52 VAL B O 1
ATOM 2930 N N . ASN B 1 52 ? 32.206 68.637 -0.258 1.00 2.43 53 ASN B N 1
ATOM 2931 C CA . ASN B 1 52 ? 32.412 67.558 -1.223 1.00 4.10 53 ASN B CA 1
ATOM 2932 C C . ASN B 1 52 ? 31.657 66.324 -0.729 1.00 3.80 53 ASN B C 1
ATOM 2933 O O . ASN B 1 52 ? 31.029 65.598 -1.506 1.00 1.44 53 ASN B O 1
ATOM 2938 N N . ASN B 1 53 ? 31.717 66.099 0.577 1.00 4.65 54 ASN B N 1
ATOM 2939 C CA . ASN B 1 53 ? 31.020 64.975 1.161 1.00 5.70 54 ASN B CA 1
ATOM 2940 C C . ASN B 1 53 ? 29.533 65.130 0.854 1.00 6.46 54 ASN B C 1
ATOM 2941 O O . ASN B 1 53 ? 28.834 64.156 0.559 1.00 5.27 54 ASN B O 1
ATOM 2946 N N . ILE B 1 54 ? 29.064 66.370 0.912 1.00 7.92 55 ILE B N 1
ATOM 2947 C CA . ILE B 1 54 ? 27.668 66.658 0.657 1.00 9.61 55 ILE B CA 1
ATOM 2948 C C . ILE B 1 54 ? 27.290 66.449 -0.810 1.00 11.69 55 ILE B C 1
ATOM 2949 O O . ILE B 1 54 ? 26.261 65.828 -1.091 1.00 11.58 55 ILE B O 1
ATOM 2954 N N . THR B 1 55 ? 28.103 66.934 -1.749 1.00 14.19 56 THR B N 1
ATOM 2955 C CA . THR B 1 55 ? 27.749 66.722 -3.148 1.00 13.95 56 THR B CA 1
ATOM 2956 C C . THR B 1 55 ? 27.808 65.233 -3.493 1.00 13.88 56 THR B C 1
ATOM 2957 O O . THR B 1 55 ? 27.050 64.769 -4.346 1.00 15.33 56 THR B O 1
ATOM 2961 N N . ALA B 1 56 ? 28.695 64.481 -2.837 1.00 3.73 57 ALA B N 1
ATOM 2962 C CA . ALA B 1 56 ? 28.784 63.038 -3.093 1.00 2.74 57 ALA B CA 1
ATOM 2963 C C . ALA B 1 56 ? 27.572 62.336 -2.475 1.00 3.31 57 ALA B C 1
ATOM 2964 O O . ALA B 1 56 ? 27.075 61.356 -3.021 1.00 3.34 57 ALA B O 1
ATOM 2966 N N . SER B 1 57 ? 27.096 62.842 -1.339 1.00 17.53 58 SER B N 1
ATOM 2967 C CA . SER B 1 57 ? 25.920 62.266 -0.697 1.00 19.40 58 SER B CA 1
ATOM 2968 C C . SER B 1 57 ? 24.705 62.497 -1.596 1.00 19.90 58 SER B C 1
ATOM 2969 O O . SER B 1 57 ? 23.984 61.553 -1.930 1.00 21.58 58 SER B O 1
ATOM 2972 N N . ASN B 1 58 ? 24.487 63.750 -1.990 1.00 16.79 59 ASN B N 1
ATOM 2973 C CA . ASN B 1 58 ? 23.372 64.111 -2.871 1.00 18.57 59 ASN B CA 1
ATOM 2974 C C . ASN B 1 58 ? 23.344 63.227 -4.124 1.00 19.83 59 ASN B C 1
ATOM 2975 O O . ASN B 1 58 ? 22.280 62.910 -4.664 1.00 19.94 59 ASN B O 1
ATOM 2980 N N . LYS B 1 59 ? 24.528 62.843 -4.586 1.00 9.42 60 LYS B N 1
ATOM 2981 C CA . LYS B 1 59 ? 24.662 61.999 -5.757 1.00 8.76 60 LYS B CA 1
ATOM 2982 C C . LYS B 1 59 ? 24.024 60.646 -5.453 1.00 8.86 60 LYS B C 1
ATOM 2983 O O . LYS B 1 59 ? 23.235 60.126 -6.238 1.00 8.21 60 LYS B O 1
ATOM 2989 N N . LEU B 1 60 ? 24.364 60.082 -4.300 1.00 14.95 61 LEU B N 1
ATOM 2990 C CA . LEU B 1 60 ? 23.817 58.792 -3.912 1.00 14.97 61 LEU B CA 1
ATOM 2991 C C . LEU B 1 60 ? 22.315 58.854 -3.691 1.00 15.11 61 LEU B C 1
ATOM 2992 O O . LEU B 1 60 ? 21.586 57.959 -4.119 1.00 14.50 61 LEU B O 1
ATOM 2997 N N . ILE B 1 61 ? 21.854 59.907 -3.022 1.00 10.31 62 ILE B N 1
ATOM 2998 C CA . ILE B 1 61 ? 20.428 60.072 -2.770 1.00 9.61 62 ILE B CA 1
ATOM 2999 C C . ILE B 1 61 ? 19.732 60.049 -4.130 1.00 10.18 62 ILE B C 1
ATOM 3000 O O . ILE B 1 61 ? 18.810 59.271 -4.366 1.00 10.24 62 ILE B O 1
ATOM 3005 N N . ARG B 1 62 ? 20.199 60.904 -5.031 1.00 17.68 63 ARG B N 1
ATOM 3006 C CA . ARG B 1 62 ? 19.617 60.995 -6.364 1.00 18.99 63 ARG B CA 1
ATOM 3007 C C . ARG B 1 62 ? 19.620 59.669 -7.128 1.00 17.02 63 ARG B C 1
ATOM 3008 O O . ARG B 1 62 ? 18.618 59.302 -7.725 1.00 17.18 63 ARG B O 1
ATOM 3016 N N . ASP B 1 63 ? 20.735 58.948 -7.106 1.00 10.43 64 ASP B N 1
ATOM 3017 C CA . ASP B 1 63 ? 20.821 57.680 -7.823 1.00 10.87 64 ASP B CA 1
ATOM 3018 C C . ASP B 1 63 ? 20.077 56.521 -7.156 1.00 10.69 64 ASP B C 1
ATOM 3019 O O . ASP B 1 63 ? 19.944 55.444 -7.739 1.00 10.76 64 ASP B O 1
ATOM 3024 N N . ASN B 1 64 ? 19.592 56.741 -5.937 1.00 12.07 65 ASN B N 1
ATOM 3025 C CA . ASN B 1 64 ? 18.848 55.717 -5.209 1.00 10.29 65 ASN B CA 1
ATOM 3026 C C . ASN B 1 64 ? 17.638 56.364 -4.557 1.00 9.66 65 ASN B C 1
ATOM 3027 O O . ASN B 1 64 ? 17.315 56.076 -3.406 1.00 10.95 65 ASN B O 1
ATOM 3032 N N . SER B 1 65 ? 16.970 57.231 -5.309 1.00 7.64 66 SER B N 1
ATOM 3033 C CA . SER B 1 65 ? 15.799 57.960 -4.832 1.00 8.86 66 SER B CA 1
ATOM 3034 C C . SER B 1 65 ? 14.545 57.112 -4.670 1.00 10.00 66 SER B C 1
ATOM 3035 O O . SER B 1 65 ? 13.491 57.615 -4.265 1.00 9.76 66 SER B O 1
ATOM 3038 N N . ASP B 1 66 ? 14.643 55.833 -5.001 1.00 16.11 67 ASP B N 1
ATOM 3039 C CA . ASP B 1 66 ? 13.496 54.954 -4.869 1.00 17.46 67 ASP B CA 1
ATOM 3040 C C . ASP B 1 66 ? 13.505 54.371 -3.468 1.00 17.50 67 ASP B C 1
ATOM 3041 O O . ASP B 1 66 ? 12.530 53.764 -3.022 1.00 20.04 67 ASP B O 1
ATOM 3046 N N . LEU B 1 67 ? 14.616 54.597 -2.774 1.00 13.21 68 LEU B N 1
ATOM 3047 C CA . LEU B 1 67 ? 14.830 54.092 -1.424 1.00 11.78 68 LEU B CA 1
ATOM 3048 C C . LEU B 1 67 ? 14.976 55.205 -0.401 1.00 10.52 68 LEU B C 1
ATOM 3049 O O . LEU B 1 67 ? 14.598 55.048 0.759 1.00 10.15 68 LEU B O 1
ATOM 3054 N N . VAL B 1 68 ? 15.529 56.334 -0.826 1.00 19.57 69 VAL B N 1
ATOM 3055 C CA . VAL B 1 68 ? 15.765 57.426 0.103 1.00 20.39 69 VAL B CA 1
ATOM 3056 C C . VAL B 1 68 ? 15.440 58.818 -0.437 1.00 20.96 69 VAL B C 1
ATOM 3057 O O . VAL B 1 68 ? 15.359 59.028 -1.649 1.00 23.41 69 VAL B O 1
ATOM 3061 N N . ILE B 1 69 ? 15.255 59.762 0.481 1.00 16.10 70 ILE B N 1
ATOM 3062 C CA . ILE B 1 69 ? 14.951 61.155 0.145 1.00 16.55 70 ILE B CA 1
ATOM 3063 C C . ILE B 1 69 ? 15.568 62.062 1.210 1.00 16.80 70 ILE B C 1
ATOM 3064 O O . ILE B 1 69 ? 15.845 61.627 2.330 1.00 16.53 70 ILE B O 1
ATOM 3069 N N . PRO B 1 70 ? 15.792 63.337 0.874 1.00 15.70 71 PRO B N 1
ATOM 3070 C CA . PRO B 1 70 ? 16.383 64.262 1.845 1.00 16.14 71 PRO B CA 1
ATOM 3071 C C . PRO B 1 70 ? 15.408 64.665 2.941 1.00 15.44 71 PRO B C 1
ATOM 3072 O O . PRO B 1 70 ? 14.208 64.802 2.705 1.00 16.05 71 PRO B O 1
ATOM 3076 N N . VAL B 1 71 ? 15.924 64.840 4.148 1.00 8.18 72 VAL B N 1
ATOM 3077 C CA . VAL B 1 71 ? 15.082 65.272 5.246 1.00 8.48 72 VAL B CA 1
ATOM 3078 C C . VAL B 1 71 ? 15.577 66.635 5.685 1.00 8.81 72 VAL B C 1
ATOM 3079 O O . VAL B 1 71 ? 16.690 66.755 6.195 1.00 8.60 72 VAL B O 1
ATOM 3083 N N . ARG B 1 72 ? 14.752 67.657 5.459 1.00 20.04 73 ARG B N 1
ATOM 3084 C CA . ARG B 1 72 ? 15.078 69.028 5.843 1.00 20.27 73 ARG B CA 1
ATOM 3085 C C . ARG B 1 72 ? 14.115 69.539 6.908 1.00 21.08 73 ARG B C 1
ATOM 3086 O O . ARG B 1 72 ? 14.463 70.415 7.693 1.00 22.82 73 ARG B O 1
ATOM 3094 N N . SER B 1 73 ? 12.908 68.986 6.933 1.00 15.29 74 SER B N 1
ATOM 3095 C CA . SER B 1 73 ? 11.901 69.374 7.920 1.00 15.54 74 SER B CA 1
ATOM 3096 C C . SER B 1 73 ? 11.205 68.116 8.426 1.00 14.74 74 SER B C 1
ATOM 3097 O O . SER B 1 73 ? 11.267 67.074 7.773 1.00 14.99 74 SER B O 1
ATOM 3100 N N . THR B 1 74 ? 10.545 68.200 9.581 1.00 23.46 75 THR B N 1
ATOM 3101 C CA . THR B 1 74 ? 9.860 67.030 10.122 1.00 25.05 75 THR B CA 1
ATOM 3102 C C . THR B 1 74 ? 8.823 66.542 9.117 1.00 26.84 75 THR B C 1
ATOM 3103 O O . THR B 1 74 ? 8.427 65.377 9.135 1.00 27.31 75 THR B O 1
ATOM 3107 N N . ALA B 1 75 ? 8.396 67.439 8.231 1.00 23.92 76 ALA B N 1
ATOM 3108 C CA . ALA B 1 75 ? 7.436 67.085 7.195 1.00 23.68 76 ALA B CA 1
ATOM 3109 C C . ALA B 1 75 ? 8.081 66.072 6.241 1.00 23.24 76 ALA B C 1
ATOM 3110 O O . ALA B 1 75 ? 7.424 65.146 5.768 1.00 24.35 76 ALA B O 1
ATOM 3112 N N . ASP B 1 76 ? 9.369 66.248 5.959 1.00 19.23 77 ASP B N 1
ATOM 3113 C CA . ASP B 1 76 ? 10.077 65.321 5.081 1.00 19.99 77 ASP B CA 1
ATOM 3114 C C . ASP B 1 76 ? 10.142 63.940 5.728 1.00 18.72 77 ASP B C 1
ATOM 3115 O O . ASP B 1 76 ? 10.253 62.927 5.037 1.00 16.96 77 ASP B O 1
ATOM 3120 N N . ILE B 1 77 ? 10.062 63.912 7.058 1.00 17.19 78 ILE B N 1
ATOM 3121 C CA . ILE B 1 77 ? 10.085 62.667 7.821 1.00 14.80 78 ILE B CA 1
ATOM 3122 C C . ILE B 1 77 ? 8.788 61.895 7.590 1.00 14.71 78 ILE B C 1
ATOM 3123 O O . ILE B 1 77 ? 8.805 60.693 7.361 1.00 14.95 78 ILE B O 1
ATOM 3128 N N . ARG B 1 78 ? 7.662 62.591 7.652 1.00 11.57 79 ARG B N 1
ATOM 3129 C CA . ARG B 1 78 ? 6.373 61.956 7.420 1.00 14.04 79 ARG B CA 1
ATOM 3130 C C . ARG B 1 78 ? 6.302 61.495 5.960 1.00 14.69 79 ARG B C 1
ATOM 3131 O O . ARG B 1 78 ? 5.814 60.402 5.658 1.00 12.50 79 ARG B O 1
ATOM 3139 N N . LYS B 1 79 ? 6.815 62.328 5.060 1.00 26.60 80 LYS B N 1
ATOM 3140 C CA . LYS B 1 79 ? 6.806 62.019 3.634 1.00 28.57 80 LYS B CA 1
ATOM 3141 C C . LYS B 1 79 ? 7.446 60.665 3.347 1.00 26.80 80 LYS B C 1
ATOM 3142 O O . LYS B 1 79 ? 6.991 59.930 2.471 1.00 26.95 80 LYS B O 1
ATOM 3148 N N . ALA B 1 80 ? 8.503 60.345 4.087 1.00 14.88 81 AL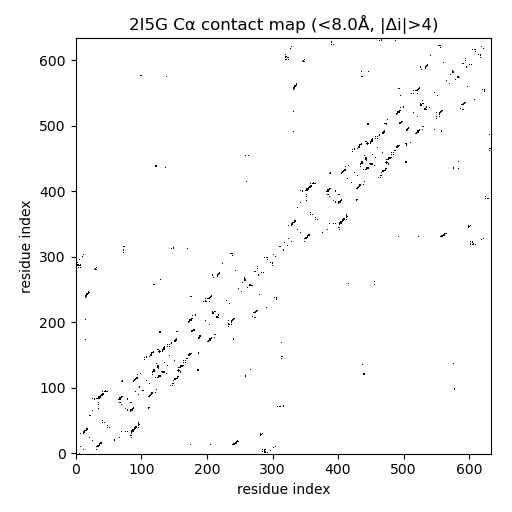A B N 1
ATOM 3149 C CA . ALA B 1 80 ? 9.210 59.079 3.920 1.00 12.45 81 ALA B CA 1
ATOM 3150 C C . ALA B 1 80 ? 8.337 57.921 4.366 1.00 10.90 81 ALA B C 1
ATOM 3151 O O . ALA B 1 80 ? 8.257 56.899 3.693 1.00 11.15 81 ALA B O 1
ATOM 3153 N N . LYS B 1 81 ? 7.681 58.080 5.508 1.00 8.30 82 LYS B N 1
ATOM 3154 C CA . LYS B 1 81 ? 6.815 57.027 6.007 1.00 7.36 82 LYS B CA 1
ATOM 3155 C C . LYS B 1 81 ? 5.685 56.793 5.012 1.00 8.20 82 LYS B C 1
ATOM 3156 O O . LYS B 1 81 ? 5.248 55.665 4.802 1.00 8.16 82 LYS B O 1
ATOM 3162 N N . GLU B 1 82 ? 5.209 57.862 4.391 1.00 26.06 83 GLU B N 1
ATOM 3163 C CA . GLU B 1 82 ? 4.128 57.721 3.427 1.00 28.13 83 GLU B CA 1
ATOM 3164 C C . GLU B 1 82 ? 4.592 56.964 2.194 1.00 27.38 83 GLU B C 1
ATOM 3165 O O . GLU B 1 82 ? 3.890 56.082 1.690 1.00 26.33 83 GLU B O 1
ATOM 3171 N N . GLN B 1 83 ? 5.786 57.303 1.721 1.00 19.81 84 GLN B N 1
ATOM 3172 C CA . GLN B 1 83 ? 6.333 56.679 0.527 1.00 20.35 84 GLN B CA 1
ATOM 3173 C C . GLN B 1 83 ? 7.168 55.441 0.794 1.00 20.33 84 GLN B C 1
ATOM 3174 O O . GLN B 1 83 ? 7.755 54.876 -0.127 1.00 21.66 84 GLN B O 1
ATOM 3180 N N . GLY B 1 84 ? 7.221 55.011 2.048 1.00 21.34 85 GLY B N 1
ATOM 3181 C CA . GLY B 1 84 ? 8.008 53.836 2.372 1.00 20.37 85 GLY B CA 1
ATOM 3182 C C . GLY B 1 84 ? 9.464 53.967 1.953 1.00 19.29 85 GLY B C 1
ATOM 3183 O O . GLY B 1 84 ? 10.012 53.086 1.288 1.00 19.51 85 GLY B O 1
ATOM 3184 N N . LYS B 1 85 ? 10.089 55.077 2.329 1.00 10.39 86 LYS B N 1
ATOM 3185 C CA . LYS B 1 85 ? 11.494 55.313 2.011 1.00 10.11 86 LYS B CA 1
ATOM 3186 C C . LYS B 1 85 ? 12.167 55.800 3.277 1.00 9.04 86 LYS B C 1
ATOM 3187 O O . LYS B 1 85 ? 11.497 56.087 4.269 1.00 9.19 86 LYS B O 1
ATOM 3193 N N . THR B 1 86 ? 13.491 55.896 3.241 1.00 11.33 87 THR B N 1
ATOM 3194 C CA . THR B 1 86 ? 14.237 56.360 4.399 1.00 12.46 87 THR B CA 1
ATOM 3195 C C . THR B 1 86 ? 14.799 57.754 4.186 1.00 12.86 87 THR B C 1
ATOM 3196 O O . THR B 1 86 ? 15.674 57.969 3.349 1.00 13.73 87 THR B O 1
ATOM 3200 N N . GLY B 1 87 ? 14.290 58.705 4.951 1.00 6.07 88 GLY B N 1
ATOM 3201 C CA . GLY B 1 87 ? 14.777 60.057 4.825 1.00 6.57 88 GLY B CA 1
ATOM 3202 C C . GLY B 1 87 ? 16.167 60.163 5.414 1.00 7.21 88 GLY B C 1
ATOM 3203 O O . GLY B 1 87 ? 16.449 59.588 6.468 1.00 7.95 88 GLY B O 1
ATOM 3204 N N . ILE B 1 88 ? 17.042 60.883 4.719 1.00 20.67 89 ILE B N 1
ATOM 3205 C CA . ILE B 1 88 ? 18.409 61.088 5.178 1.00 20.54 89 ILE B CA 1
ATOM 3206 C C . ILE B 1 88 ? 18.557 62.525 5.674 1.00 19.57 89 ILE B C 1
ATOM 3207 O O . ILE B 1 88 ? 18.270 63.477 4.945 1.00 17.91 89 ILE B O 1
ATOM 3212 N N . LEU B 1 89 ? 18.992 62.663 6.925 1.00 16.33 90 LEU B N 1
ATOM 3213 C CA . LEU B 1 89 ? 19.198 63.966 7.553 1.00 15.40 90 LEU B CA 1
ATOM 3214 C C . LEU B 1 89 ? 20.699 64.240 7.731 1.00 15.66 90 LEU B C 1
ATOM 3215 O O . LEU B 1 89 ? 21.343 63.656 8.605 1.00 16.60 90 LEU B O 1
ATOM 3220 N N . TYR B 1 90 ? 21.254 65.122 6.901 1.00 16.25 91 TYR B N 1
ATOM 3221 C CA . TYR B 1 90 ? 22.679 65.450 6.977 1.00 14.56 91 TYR B CA 1
ATOM 3222 C C . TYR B 1 90 ? 23.087 66.075 8.304 1.00 14.28 91 TYR B C 1
ATOM 3223 O O . TYR B 1 90 ? 22.515 67.086 8.713 1.00 16.02 91 TYR B O 1
ATOM 3232 N N . GLY B 1 91 ? 24.086 65.484 8.960 1.00 7.82 92 GLY B N 1
ATOM 3233 C CA . GLY B 1 91 ? 24.579 66.015 10.223 1.00 6.09 92 GLY B CA 1
ATOM 3234 C C . GLY B 1 91 ? 26.105 66.092 10.297 1.00 6.30 92 GLY B C 1
ATOM 3235 O O . GLY B 1 91 ? 26.816 65.369 9.586 1.00 5.62 92 GLY B O 1
ATOM 3236 N N . PHE B 1 92 ? 26.619 66.987 11.140 1.00 6.28 93 PHE B N 1
ATOM 3237 C CA . PHE B 1 92 ? 28.063 67.133 11.335 1.00 6.80 93 PHE B CA 1
ATOM 3238 C C . PHE B 1 92 ? 28.395 66.650 12.743 1.00 8.13 93 PHE B C 1
ATOM 3239 O O . PHE B 1 92 ? 27.571 66.766 13.654 1.00 8.65 93 PHE B O 1
ATOM 3247 N N . GLN B 1 93 ? 29.594 66.111 12.929 1.00 1.52 94 GLN B N 1
ATOM 3248 C CA . GLN B 1 93 ? 30.006 65.671 14.252 1.00 2.31 94 GLN B CA 1
ATOM 3249 C C . GLN B 1 93 ? 31.126 66.568 14.762 1.00 3.35 94 GLN B C 1
ATOM 3250 O O . GLN B 1 93 ? 31.781 66.278 15.765 1.00 4.07 94 GLN B O 1
ATOM 3256 N N . ASN B 1 94 ? 31.324 67.681 14.066 1.00 13.51 95 ASN B N 1
ATOM 3257 C CA . ASN B 1 94 ? 32.354 68.637 14.429 1.00 14.20 95 ASN B CA 1
ATOM 3258 C C . ASN B 1 94 ? 32.046 69.982 13.783 1.00 16.37 95 ASN B C 1
ATOM 3259 O O . ASN B 1 94 ? 31.764 70.050 12.587 1.00 18.47 95 ASN B O 1
ATOM 3264 N N . ALA B 1 95 ? 32.102 71.051 14.570 1.00 12.82 96 ALA B N 1
ATOM 3265 C CA . ALA B 1 95 ? 31.832 72.384 14.040 1.00 11.72 96 ALA B CA 1
ATOM 3266 C C . ALA B 1 95 ? 33.013 72.899 13.215 1.00 12.08 96 ALA B C 1
ATOM 3267 O O . ALA B 1 95 ? 32.947 73.982 12.641 1.00 13.04 96 ALA B O 1
ATOM 3269 N N . HIS B 1 96 ? 34.088 72.117 13.159 1.00 5.70 97 HIS B N 1
ATOM 3270 C CA . HIS B 1 96 ? 35.280 72.491 12.408 1.00 4.96 97 HIS B CA 1
ATOM 3271 C C . HIS B 1 96 ? 34.964 72.846 10.957 1.00 4.97 97 HIS B C 1
ATOM 3272 O O . HIS B 1 96 ? 35.722 73.564 10.307 1.00 5.39 97 HIS B O 1
ATOM 3279 N N . ALA B 1 97 ? 33.850 72.337 10.447 1.00 27.89 98 ALA B N 1
ATOM 3280 C CA . ALA B 1 97 ? 33.457 72.614 9.070 1.00 27.04 98 ALA B CA 1
ATOM 3281 C C . ALA B 1 97 ? 33.102 74.090 8.876 1.00 27.60 98 ALA B C 1
ATOM 3282 O O . ALA B 1 97 ? 33.164 74.606 7.759 1.00 28.45 98 ALA B O 1
ATOM 3284 N N . PHE B 1 98 ? 32.724 74.763 9.961 1.00 6.46 99 PHE B N 1
ATOM 3285 C CA . PHE B 1 98 ? 32.382 76.180 9.900 1.00 4.74 99 PHE B CA 1
ATOM 3286 C C . PHE B 1 98 ? 33.670 76.992 9.842 1.00 5.06 99 PHE B C 1
ATOM 3287 O O . PHE B 1 98 ? 33.648 78.200 9.579 1.00 5.13 99 PHE B O 1
ATOM 3295 N N . GLU B 1 99 ? 34.793 76.328 10.087 1.00 3.16 100 GLU B N 1
ATOM 3296 C CA . GLU B 1 99 ? 36.082 77.009 10.092 1.00 4.26 100 GLU B CA 1
ATOM 3297 C C . GLU B 1 99 ? 35.926 78.267 10.946 1.00 4.46 100 GLU B C 1
ATOM 3298 O O . GLU B 1 99 ? 35.557 78.178 12.120 1.00 5.18 100 GLU B O 1
ATOM 3304 N N . ASP B 1 100 ? 36.182 79.435 10.363 1.00 6.71 101 ASP B N 1
ATOM 3305 C CA . ASP B 1 100 ? 36.046 80.690 11.100 1.00 6.30 101 ASP B CA 1
ATOM 3306 C C . ASP B 1 100 ? 35.014 81.614 10.475 1.00 5.63 101 ASP B C 1
ATOM 3307 O O . ASP B 1 100 ? 35.133 82.836 10.545 1.00 4.54 101 ASP B O 1
ATOM 3312 N N . GLN B 1 101 ? 33.994 81.026 9.864 1.00 12.54 102 GLN B N 1
ATOM 3313 C CA . GLN B 1 101 ? 32.945 81.816 9.235 1.00 13.26 102 GLN B CA 1
ATOM 3314 C C . GLN B 1 101 ? 31.586 81.517 9.840 1.00 13.14 102 GLN B C 1
ATOM 3315 O O . GLN B 1 101 ? 31.053 80.414 9.685 1.00 13.08 102 GLN B O 1
ATOM 3321 N N . ILE B 1 102 ? 31.032 82.502 10.539 1.00 5.31 103 ILE B N 1
ATOM 3322 C CA . ILE B 1 102 ? 29.723 82.350 11.151 1.00 5.95 103 ILE B CA 1
ATOM 3323 C C . ILE B 1 102 ? 28.675 82.273 10.033 1.00 6.13 103 ILE B C 1
ATOM 3324 O O . ILE B 1 102 ? 27.571 81.759 10.226 1.00 5.24 103 ILE B O 1
ATOM 3329 N N . GLY B 1 103 ? 29.046 82.773 8.856 1.00 3.46 104 GLY B N 1
ATOM 3330 C CA . GLY B 1 103 ? 28.151 82.736 7.714 1.00 4.68 104 GLY B CA 1
ATOM 3331 C C . GLY B 1 103 ? 27.989 81.350 7.112 1.00 5.44 104 GLY B C 1
ATOM 3332 O O . GLY B 1 103 ? 27.045 81.104 6.366 1.00 6.19 104 GLY B O 1
ATOM 3333 N N . TYR B 1 104 ? 28.907 80.441 7.429 1.00 5.76 105 TYR B N 1
ATOM 3334 C CA . TYR B 1 104 ? 28.840 79.077 6.914 1.00 5.65 105 TYR B CA 1
ATOM 3335 C C . TYR B 1 104 ? 27.705 78.289 7.553 1.00 6.47 105 TYR B C 1
ATOM 3336 O O . TYR B 1 104 ? 27.215 77.311 6.981 1.00 5.76 105 TYR B O 1
ATOM 3345 N N . VAL B 1 105 ? 27.304 78.704 8.751 1.00 7.21 106 VAL B N 1
ATOM 3346 C CA . VAL B 1 105 ? 26.218 78.034 9.446 1.00 7.06 106 VAL B CA 1
ATOM 3347 C C . VAL B 1 105 ? 24.989 78.060 8.537 1.00 7.77 106 VAL B C 1
ATOM 3348 O O . VAL B 1 105 ? 24.409 77.015 8.213 1.00 5.91 106 VAL B O 1
ATOM 3352 N N . GLU B 1 106 ? 24.600 79.256 8.110 1.00 15.79 107 GLU B N 1
ATOM 3353 C CA . GLU B 1 106 ? 23.453 79.377 7.229 1.00 16.57 107 GLU B CA 1
ATOM 3354 C C . GLU B 1 106 ? 23.726 78.646 5.924 1.00 17.43 107 GLU B C 1
ATOM 3355 O O . GLU B 1 106 ? 22.841 77.973 5.390 1.00 20.08 107 GLU B O 1
ATOM 3361 N N . VAL B 1 107 ? 24.950 78.783 5.418 1.00 11.69 108 VAL B N 1
ATOM 3362 C CA . VAL B 1 107 ? 25.348 78.139 4.168 1.00 11.26 108 VAL B CA 1
ATOM 3363 C C . VAL B 1 107 ? 25.018 76.652 4.177 1.00 10.70 108 VAL B C 1
ATOM 3364 O O . VAL B 1 107 ? 24.430 76.142 3.224 1.00 12.14 108 VAL B O 1
ATOM 3368 N N . PHE B 1 108 ? 25.393 75.963 5.253 1.00 10.49 109 PHE B N 1
ATOM 3369 C CA . PHE B 1 108 ? 25.150 74.527 5.359 1.00 9.78 109 PHE B CA 1
ATOM 3370 C C . PHE B 1 108 ? 23.695 74.152 5.569 1.00 10.54 109 PHE B C 1
ATOM 3371 O O . PHE B 1 108 ? 23.254 73.096 5.110 1.00 11.70 109 PHE B O 1
ATOM 3379 N N . LYS B 1 109 ? 22.948 74.993 6.275 1.00 8.78 110 LYS B N 1
ATOM 3380 C CA . LYS B 1 109 ? 21.537 74.706 6.490 1.00 7.14 110 LYS B CA 1
ATOM 3381 C C . LYS B 1 109 ? 20.859 74.734 5.121 1.00 8.19 110 LYS B C 1
ATOM 3382 O O . LYS B 1 109 ? 19.970 73.932 4.841 1.00 8.91 110 LYS B O 1
ATOM 3388 N N . GLN B 1 110 ? 21.288 75.664 4.269 1.00 5.33 111 GLN B N 1
ATOM 3389 C CA . GLN B 1 110 ? 20.735 75.774 2.926 1.00 4.84 111 GLN B CA 1
ATOM 3390 C C . GLN B 1 110 ? 21.115 74.558 2.082 1.00 5.25 111 GLN B C 1
ATOM 3391 O O . GLN B 1 110 ? 20.474 74.261 1.073 1.00 4.73 111 GLN B O 1
ATOM 3397 N N . LEU B 1 111 ? 22.169 73.864 2.493 1.00 13.48 112 LEU B N 1
ATOM 3398 C CA . LEU B 1 111 ? 22.622 72.683 1.775 1.00 13.51 112 LEU B CA 1
ATOM 3399 C C . LEU B 1 111 ? 22.048 71.411 2.385 1.00 14.20 112 LEU B C 1
ATOM 3400 O O . LEU B 1 111 ? 22.352 70.314 1.932 1.00 16.06 112 LEU B O 1
ATOM 3405 N N . GLY B 1 112 ? 21.238 71.563 3.430 1.00 9.78 113 GLY B N 1
ATOM 3406 C CA . GLY B 1 112 ? 20.618 70.410 4.052 1.00 9.54 113 GLY B CA 1
ATOM 3407 C C . GLY B 1 112 ? 21.021 70.019 5.460 1.00 9.38 113 GLY B C 1
ATOM 3408 O O . GLY B 1 112 ? 20.307 69.258 6.101 1.00 8.84 113 GLY B O 1
ATOM 3409 N N . VAL B 1 113 ? 22.147 70.515 5.956 1.00 11.98 114 VAL B N 1
ATOM 3410 C CA . VAL B 1 113 ? 22.587 70.149 7.306 1.00 9.93 114 VAL B CA 1
ATOM 3411 C C . VAL B 1 113 ? 21.614 70.668 8.357 1.00 9.44 114 VAL B C 1
ATOM 3412 O O . VAL B 1 113 ? 21.322 71.861 8.402 1.00 8.70 114 VAL B O 1
ATOM 3416 N N . GLY B 1 114 ? 21.124 69.768 9.208 1.00 8.06 115 GLY B N 1
ATOM 3417 C CA . GLY B 1 114 ? 20.171 70.163 10.229 1.00 6.77 115 GLY B CA 1
ATOM 3418 C C . GLY B 1 114 ? 20.547 69.878 11.667 1.00 6.69 115 GLY B C 1
ATOM 3419 O O . GLY B 1 114 ? 19.828 70.279 12.572 1.00 8.61 115 GLY B O 1
ATOM 3420 N N . ILE B 1 115 ? 21.662 69.193 11.888 1.00 10.81 116 ILE B N 1
ATOM 3421 C CA . ILE B 1 115 ? 22.112 68.871 13.244 1.00 12.71 116 ILE B CA 1
ATOM 3422 C C . ILE B 1 115 ? 23.641 68.899 13.278 1.00 14.01 116 ILE B C 1
ATOM 3423 O O . ILE B 1 115 ? 24.292 68.249 12.458 1.00 15.56 116 ILE B O 1
ATOM 3428 N N . VAL B 1 116 ? 24.216 69.659 14.212 1.00 4.96 117 VAL B N 1
ATOM 3429 C CA . VAL B 1 116 ? 25.670 69.765 14.304 1.00 3.89 117 VAL B CA 1
ATOM 3430 C C . VAL B 1 116 ? 26.273 69.637 15.703 1.00 4.64 117 VAL B C 1
ATOM 3431 O O . VAL B 1 116 ? 25.803 70.235 16.659 1.00 3.48 117 VAL B O 1
ATOM 3435 N N . GLN B 1 117 ? 27.338 68.851 15.794 1.00 11.43 118 GLN B N 1
ATOM 3436 C CA . GLN B 1 117 ? 28.052 68.634 17.045 1.00 12.45 118 GLN B CA 1
ATOM 3437 C C . GLN B 1 117 ? 29.102 69.739 17.188 1.00 12.68 118 GLN B C 1
ATOM 3438 O O . GLN B 1 117 ? 29.805 70.058 16.232 1.00 12.79 118 GLN B O 1
ATOM 3452 N N . CYS B 1 119 ? 32.066 69.951 18.955 1.00 12.12 120 CYS B N 1
ATOM 3453 C CA . CYS B 1 119 ? 33.481 69.571 18.911 1.00 10.83 120 CYS B CA 1
ATOM 3454 C C . CYS B 1 119 ? 33.581 68.081 18.720 1.00 9.59 120 CYS B C 1
ATOM 3455 O O . CYS B 1 119 ? 32.617 67.349 18.945 1.00 10.85 120 CYS B O 1
ATOM 3458 N N . TYR B 1 120 ? 34.759 67.622 18.329 1.00 21.73 121 TYR B N 1
ATOM 3459 C CA . TYR B 1 120 ? 34.958 66.198 18.170 1.00 22.70 121 TYR B CA 1
ATOM 3460 C C . TYR B 1 120 ? 36.222 65.771 18.890 1.00 23.48 121 TYR B C 1
ATOM 3461 O O . TYR B 1 120 ? 37.326 65.919 18.360 1.00 24.23 121 TYR B O 1
ATOM 3470 N N . ASN B 1 121 ? 36.057 65.271 20.112 1.00 15.23 122 ASN B N 1
ATOM 3471 C CA . ASN B 1 121 ? 37.181 64.780 20.904 1.00 14.60 122 ASN B CA 1
ATOM 3472 C C . ASN B 1 121 ? 38.212 65.791 21.406 1.00 14.49 122 ASN B C 1
ATOM 3473 O O . ASN B 1 121 ? 38.535 65.782 22.584 1.00 13.72 122 ASN B O 1
ATOM 3478 N N . THR B 1 122 ? 38.755 66.639 20.533 1.00 19.39 123 THR B N 1
ATOM 3479 C CA . THR B 1 122 ? 39.763 67.608 20.980 1.00 20.56 123 THR B CA 1
ATOM 3480 C C . THR B 1 122 ? 39.359 69.072 20.809 1.00 22.86 123 THR B C 1
ATOM 3481 O O . THR B 1 122 ? 38.235 69.370 20.404 1.00 24.45 123 THR B O 1
ATOM 3485 N N . GLN B 1 123 ? 40.282 69.982 21.114 1.00 21.53 124 GLN B N 1
ATOM 3486 C CA . GLN B 1 123 ? 39.998 71.410 21.030 1.00 22.31 124 GLN B CA 1
ATOM 3487 C C . GLN B 1 123 ? 39.569 71.886 19.658 1.00 22.00 124 GLN B C 1
ATOM 3488 O O . GLN B 1 123 ? 40.053 71.410 18.634 1.00 22.60 124 GLN B O 1
ATOM 3494 N N . ASN B 1 124 ? 38.654 72.849 19.669 1.00 22.36 125 ASN B N 1
ATOM 3495 C CA . ASN B 1 124 ? 38.075 73.439 18.469 1.00 20.64 125 ASN B CA 1
ATOM 3496 C C . ASN B 1 124 ? 38.317 74.937 18.441 1.00 19.76 125 ASN B C 1
A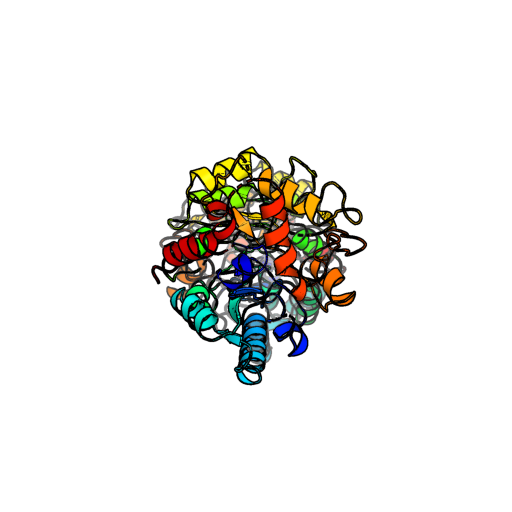TOM 3497 O O . ASN B 1 124 ? 39.168 75.464 19.150 1.00 20.89 125 ASN B O 1
ATOM 3502 N N . LEU B 1 125 ? 37.540 75.617 17.611 1.00 9.69 126 LEU B N 1
ATOM 3503 C CA . LEU B 1 125 ? 37.606 77.057 17.515 1.00 6.42 126 LEU B CA 1
ATOM 3504 C C . LEU B 1 125 ? 36.491 77.509 18.444 1.00 6.98 126 LEU B C 1
ATOM 3505 O O . LEU B 1 125 ? 36.503 78.626 18.947 1.00 8.30 126 LEU B O 1
ATOM 3510 N N . VAL B 1 126 ? 35.537 76.611 18.686 1.00 11.74 127 VAL B N 1
ATOM 3511 C CA . VAL B 1 126 ? 34.395 76.912 19.543 1.00 11.35 127 VAL B CA 1
ATOM 3512 C C . VAL B 1 126 ? 34.457 76.270 20.932 1.00 10.59 127 VAL B C 1
ATOM 3513 O O . VAL B 1 126 ? 33.826 76.757 21.876 1.00 10.38 127 VAL B O 1
ATOM 3517 N N . GLY B 1 127 ? 35.210 75.182 21.065 1.00 10.42 128 GLY B N 1
ATOM 3518 C CA . GLY B 1 127 ? 35.309 74.545 22.367 1.00 8.30 128 GLY B CA 1
ATOM 3519 C C . GLY B 1 127 ? 36.306 73.411 22.440 1.00 8.58 128 GLY B C 1
ATOM 3520 O O . GLY B 1 127 ? 37.297 73.380 21.707 1.00 6.14 128 GLY B O 1
ATOM 3521 N N . THR B 1 128 ? 36.045 72.481 23.350 1.00 8.62 129 THR B N 1
ATOM 3522 C CA . THR B 1 128 ? 36.893 71.315 23.530 1.00 9.65 129 THR B CA 1
ATOM 3523 C C . THR B 1 128 ? 35.960 70.139 23.744 1.00 9.30 129 THR B C 1
ATOM 3524 O O . THR B 1 128 ? 34.857 70.305 24.266 1.00 8.32 129 THR B O 1
ATOM 3528 N N . GLY B 1 129 ? 36.390 68.955 23.325 1.00 15.21 130 GLY B N 1
ATOM 3529 C CA . GLY B 1 129 ? 35.563 67.775 23.496 1.00 17.67 130 GLY B CA 1
ATOM 3530 C C . GLY B 1 129 ? 36.099 66.868 24.582 1.00 18.50 130 GLY B C 1
ATOM 3531 O O . GLY B 1 129 ? 37.180 67.113 25.111 1.00 19.24 130 GLY B O 1
ATOM 3532 N N . CYS B 1 130 ? 35.344 65.830 24.935 1.00 25.24 131 CYS B N 1
ATOM 3533 C CA . CYS B 1 130 ? 35.799 64.885 25.949 1.00 27.93 131 CYS B CA 1
ATOM 3534 C C . CYS B 1 130 ? 37.140 64.406 25.411 1.00 28.08 131 CYS B C 1
ATOM 3535 O O . CYS B 1 130 ? 37.436 64.644 24.250 1.00 30.91 131 CYS B O 1
ATOM 3538 N N . TYR B 1 131 ? 37.956 63.757 26.229 1.00 23.19 132 TYR B N 1
ATOM 3539 C CA . TYR B 1 131 ? 39.272 63.268 25.779 1.00 23.85 132 TYR B CA 1
ATOM 3540 C C . TYR B 1 131 ? 40.438 64.234 25.992 1.00 22.34 132 TYR B C 1
ATOM 3541 O O . TYR B 1 131 ? 41.569 63.905 25.648 1.00 24.15 132 TYR B O 1
ATOM 3550 N N . GLU B 1 132 ? 40.181 65.415 26.547 1.00 16.62 133 GLU B N 1
ATOM 3551 C CA . GLU B 1 132 ? 41.254 66.391 26.781 1.00 16.41 133 GLU B CA 1
ATOM 3552 C C . GLU B 1 132 ? 40.784 67.519 27.697 1.00 15.52 133 GLU B C 1
ATOM 3553 O O . GLU B 1 132 ? 39.609 67.866 27.696 1.00 16.07 133 GLU B O 1
ATOM 3559 N N . ARG B 1 133 ? 41.700 68.064 28.495 1.00 16.68 134 ARG B N 1
ATOM 3560 C CA . ARG B 1 133 ? 41.388 69.172 29.401 1.00 18.07 134 ARG B CA 1
ATOM 3561 C C . ARG B 1 133 ? 40.419 70.131 28.699 1.00 17.65 134 ARG B C 1
ATOM 3562 O O . ARG B 1 133 ? 40.788 70.787 27.730 1.00 18.97 134 ARG B O 1
ATOM 3570 N N . ASP B 1 134 ? 39.188 70.218 29.192 1.00 14.38 135 ASP B N 1
ATOM 3571 C CA . ASP B 1 134 ? 38.179 71.067 28.566 1.00 14.39 135 ASP B CA 1
ATOM 3572 C C . ASP B 1 134 ? 38.170 72.531 29.002 1.00 13.80 135 ASP B C 1
ATOM 3573 O O . ASP B 1 134 ? 37.764 72.850 30.119 1.00 14.19 135 ASP B O 1
ATOM 3578 N N . GLY B 1 135 ? 38.586 73.417 28.097 1.00 12.56 136 GLY B N 1
ATOM 3579 C CA . GLY B 1 135 ? 38.626 74.842 28.397 1.00 10.40 136 GLY B CA 1
ATOM 3580 C C . GLY B 1 135 ? 37.276 75.543 28.435 1.00 10.23 136 GLY B C 1
ATOM 3581 O O . GLY B 1 135 ? 37.151 76.614 29.018 1.00 10.32 136 GLY B O 1
ATOM 3582 N N . GLY B 1 136 ? 36.261 74.945 27.819 1.00 4.68 137 GLY B N 1
ATOM 3583 C CA . GLY B 1 136 ? 34.944 75.549 27.817 1.00 2.14 137 GLY B CA 1
ATOM 3584 C C . GLY B 1 136 ? 34.548 76.079 26.454 1.00 3.04 137 GLY B C 1
ATOM 3585 O O . GLY B 1 136 ? 35.212 75.817 25.455 1.00 2.04 137 GLY B O 1
ATOM 3586 N N . LEU B 1 137 ? 33.454 76.830 26.421 1.00 11.37 138 LEU B N 1
ATOM 3587 C CA . LEU B 1 137 ? 32.935 77.436 25.197 1.00 11.44 138 LEU B CA 1
ATOM 3588 C C . LEU B 1 137 ? 33.573 78.820 25.019 1.00 11.68 138 LEU B C 1
ATOM 3589 O O . LEU B 1 137 ? 33.610 79.621 25.959 1.00 13.09 138 LEU B O 1
ATOM 3594 N N . SER B 1 138 ? 34.068 79.105 23.817 1.00 11.73 139 SER B N 1
ATOM 3595 C CA . SER B 1 138 ? 34.708 80.392 23.542 1.00 11.73 139 SER B CA 1
ATOM 3596 C C . SER B 1 138 ? 33.744 81.450 22.998 1.00 10.25 139 SER B C 1
ATOM 3597 O O . SER B 1 138 ? 32.575 81.170 22.722 1.00 11.07 139 SER B O 1
ATOM 3600 N N . GLY B 1 139 ? 34.249 82.671 22.846 1.00 9.53 140 GLY B N 1
ATOM 3601 C CA . GLY B 1 139 ? 33.432 83.750 22.331 1.00 8.10 140 GLY B CA 1
ATOM 3602 C C . GLY B 1 139 ? 32.961 83.439 20.925 1.00 8.85 140 GLY B C 1
ATOM 3603 O O . GLY B 1 139 ? 31.821 83.740 20.555 1.00 9.23 140 GLY B O 1
ATOM 3604 N N . PHE B 1 140 ? 33.841 82.842 20.131 1.00 6.91 141 PHE B N 1
ATOM 3605 C CA . PHE B 1 140 ? 33.476 82.472 18.770 1.00 8.27 141 PHE B CA 1
ATOM 3606 C C . PHE B 1 140 ? 32.405 81.377 18.826 1.00 8.02 141 PHE B C 1
ATOM 3607 O O . PHE B 1 140 ? 31.517 81.315 17.978 1.00 9.02 141 PHE B O 1
ATOM 3615 N N . GLY B 1 141 ? 32.498 80.511 19.831 1.00 15.45 142 GLY B N 1
ATOM 3616 C CA . GLY B 1 141 ? 31.521 79.449 19.975 1.00 18.42 142 GLY B CA 1
ATOM 3617 C C . GLY B 1 141 ? 30.159 80.006 20.359 1.00 19.89 142 GLY B C 1
ATOM 3618 O O . GLY B 1 141 ? 29.122 79.570 19.853 1.00 20.40 142 GLY B O 1
ATOM 3619 N N . ARG B 1 142 ? 30.161 80.983 21.258 1.00 13.82 143 ARG B N 1
ATOM 3620 C CA . ARG B 1 142 ? 28.920 81.588 21.689 1.00 14.28 143 ARG B CA 1
ATOM 3621 C C . ARG B 1 142 ? 28.232 82.233 20.497 1.00 14.59 143 ARG B C 1
ATOM 3622 O O . ARG B 1 142 ? 27.003 82.285 20.433 1.00 15.35 143 ARG B O 1
ATOM 3630 N N . GLU B 1 143 ? 29.017 82.717 19.542 1.00 15.07 144 GLU B N 1
ATOM 3631 C CA . GLU B 1 143 ? 28.418 83.333 18.364 1.00 14.98 144 GLU B CA 1
ATOM 3632 C C . GLU B 1 143 ? 27.844 82.236 17.468 1.00 13.89 144 GLU B C 1
ATOM 3633 O O . GLU B 1 143 ? 26.745 82.376 16.923 1.00 12.77 144 GLU B O 1
ATOM 3639 N N . ILE B 1 144 ? 28.580 81.137 17.338 1.00 4.80 145 ILE B N 1
ATOM 3640 C CA . ILE B 1 144 ? 28.126 80.030 16.517 1.00 4.39 145 ILE B CA 1
ATOM 3641 C C . ILE B 1 144 ? 26.790 79.469 17.023 1.00 5.02 145 ILE B C 1
ATOM 3642 O O . ILE B 1 144 ? 25.866 79.254 16.235 1.00 5.24 145 ILE B O 1
ATOM 3647 N N . VAL B 1 145 ? 26.692 79.231 18.330 1.00 5.26 146 VAL B N 1
ATOM 3648 C CA . VAL B 1 145 ? 25.459 78.710 18.921 1.00 5.40 146 VAL B CA 1
ATOM 3649 C C . VAL B 1 145 ? 24.283 79.649 18.613 1.00 7.25 146 VAL B C 1
ATOM 3650 O O . VAL B 1 145 ? 23.206 79.200 18.209 1.00 6.69 146 VAL B O 1
ATOM 3654 N N . ALA B 1 146 ? 24.497 80.950 18.802 1.00 15.27 147 ALA B N 1
ATOM 3655 C CA . ALA B 1 146 ? 23.462 81.940 18.542 1.00 14.04 147 ALA B CA 1
ATOM 3656 C C . ALA B 1 146 ? 22.971 81.879 17.093 1.00 14.54 147 ALA B C 1
ATOM 3657 O O . ALA B 1 146 ? 21.770 81.959 16.840 1.00 15.39 147 ALA B O 1
ATOM 3659 N N . GLU B 1 147 ? 23.901 81.739 16.147 1.00 11.53 148 GLU B N 1
ATOM 3660 C CA . GLU B 1 147 ? 23.561 81.662 14.727 1.00 10.55 148 GLU B CA 1
ATOM 3661 C C . GLU B 1 147 ? 22.847 80.342 14.423 1.00 10.89 148 GLU B C 1
ATOM 3662 O O . GLU B 1 147 ? 21.871 80.311 13.663 1.00 10.27 148 GLU B O 1
ATOM 3676 N N . ASN B 1 149 ? 21.078 78.716 16.441 1.00 17.21 150 ASN B N 1
ATOM 3677 C CA . ASN B 1 149 ? 19.738 78.854 16.987 1.00 17.22 150 ASN B CA 1
ATOM 3678 C C . ASN B 1 149 ? 18.839 79.583 16.007 1.00 17.49 150 ASN B C 1
ATOM 3679 O O . ASN B 1 149 ? 17.692 79.203 15.813 1.00 19.49 150 ASN B O 1
ATOM 3684 N N . ARG B 1 150 ? 19.369 80.627 15.381 1.00 14.53 151 ARG B N 1
ATOM 3685 C CA . ARG B 1 150 ? 18.594 81.430 14.436 1.00 15.51 151 ARG B CA 1
ATOM 3686 C C . ARG B 1 150 ? 18.279 80.686 13.140 1.00 15.58 151 ARG B C 1
ATOM 3687 O O . ARG B 1 150 ? 17.124 80.592 12.725 1.00 15.46 151 ARG B O 1
ATOM 3695 N N . VAL B 1 151 ? 19.321 80.151 12.516 1.00 10.86 152 VAL B N 1
ATOM 3696 C CA . VAL B 1 151 ? 19.201 79.430 11.255 1.00 9.75 152 VAL B CA 1
ATOM 3697 C C . VAL B 1 151 ? 18.437 78.109 11.363 1.00 9.07 152 VAL B C 1
ATOM 3698 O O . VAL B 1 151 ? 17.861 77.630 10.387 1.00 8.84 152 VAL B O 1
ATOM 3702 N N . GLY B 1 152 ? 18.431 77.517 12.549 1.00 8.44 153 GLY B N 1
ATOM 3703 C CA . GLY B 1 152 ? 17.732 76.262 12.723 1.00 6.81 153 GLY B CA 1
ATOM 3704 C C . GLY B 1 152 ? 18.606 75.028 12.562 1.00 8.42 153 GLY B C 1
ATOM 3705 O O . GLY B 1 152 ? 18.285 74.126 11.787 1.00 9.23 153 GLY B O 1
ATOM 3706 N N . ILE B 1 153 ? 19.725 74.988 13.275 1.00 15.82 154 ILE B N 1
ATOM 3707 C CA . ILE B 1 153 ? 20.595 73.823 13.228 1.00 16.82 154 ILE B CA 1
ATOM 3708 C C . ILE B 1 153 ? 20.801 73.369 14.667 1.00 20.36 154 ILE B C 1
ATOM 3709 O O . ILE B 1 153 ? 21.421 74.070 15.467 1.00 22.02 154 ILE B O 1
ATOM 3722 N N . CYS B 1 155 ? 22.041 71.750 18.073 1.00 11.33 156 CYS B N 1
ATOM 3723 C CA . CYS B 1 155 ? 23.331 71.550 18.727 1.00 9.66 156 CYS B CA 1
ATOM 3724 C C . CYS B 1 155 ? 23.439 70.162 19.332 1.00 7.90 156 CYS B C 1
ATOM 3725 O O . CYS B 1 155 ? 22.552 69.729 20.077 1.00 6.92 156 CYS B O 1
ATOM 3728 N N . ASP B 1 156 ? 24.537 69.479 19.016 1.00 1.28 157 ASP B N 1
ATOM 3729 C CA . ASP B 1 156 ? 24.812 68.129 19.512 1.00 2.09 157 ASP B CA 1
ATOM 3730 C C . ASP B 1 156 ? 26.041 68.226 20.416 1.00 1.29 157 ASP B C 1
ATOM 3731 O O . ASP B 1 156 ? 26.945 69.021 20.146 1.00 1.28 157 ASP B O 1
ATOM 3736 N N . LEU B 1 157 ? 26.088 67.415 21.473 1.00 19.44 158 LEU B N 1
ATOM 3737 C CA . LEU B 1 157 ? 27.210 67.465 22.413 1.00 21.16 158 LEU B CA 1
ATOM 3738 C C . LEU B 1 157 ? 27.784 66.116 22.834 1.00 22.20 158 LEU B C 1
ATOM 3739 O O . LEU B 1 157 ? 28.557 66.042 23.793 1.00 23.12 158 LEU B O 1
ATOM 3744 N N . SER B 1 158 ? 27.420 65.053 22.124 1.00 17.30 159 SER B N 1
ATOM 3745 C CA . SER B 1 158 ? 27.909 63.717 22.457 1.00 17.37 159 SER B CA 1
ATOM 3746 C C . SER B 1 158 ? 29.422 63.634 22.681 1.00 17.47 159 SER B C 1
ATOM 3747 O O . SER B 1 158 ? 29.872 63.068 23.675 1.00 17.34 159 SER B O 1
ATOM 3750 N N . HIS B 1 159 ? 30.198 64.196 21.755 1.00 9.20 160 HIS B N 1
ATOM 3751 C CA . HIS B 1 159 ? 31.658 64.157 21.830 1.00 8.93 160 HIS B CA 1
ATOM 3752 C C . HIS B 1 159 ? 32.251 65.440 22.412 1.00 8.25 160 HIS B C 1
ATOM 3753 O O . HIS B 1 159 ? 33.451 65.684 22.287 1.00 6.19 160 HIS B O 1
ATOM 3760 N N . VAL B 1 160 ? 31.423 66.243 23.073 1.00 11.72 161 VAL B N 1
ATOM 3761 C CA . VAL B 1 160 ? 31.886 67.523 23.601 1.00 11.48 161 VAL B CA 1
ATOM 3762 C C . VAL B 1 160 ? 32.510 67.584 24.994 1.00 12.90 161 VAL B C 1
ATOM 3763 O O . VAL B 1 160 ? 33.371 68.426 25.250 1.00 14.47 161 VAL B O 1
ATOM 3767 N N . GLY B 1 161 ? 32.101 66.723 25.910 1.00 14.00 162 GLY B N 1
ATOM 3768 C CA . GLY B 1 161 ? 32.734 66.787 27.218 1.00 16.63 162 GLY B CA 1
ATOM 3769 C C . GLY B 1 161 ? 32.318 67.967 28.082 1.00 15.79 162 GLY B C 1
ATOM 3770 O O . GLY B 1 161 ? 32.340 69.118 27.652 1.00 13.92 162 GLY B O 1
ATOM 3771 N N . SER B 1 162 ? 31.950 67.647 29.320 1.00 44.58 163 SER B N 1
ATOM 3772 C CA . SER B 1 162 ? 31.479 68.612 30.303 1.00 44.44 163 SER B CA 1
ATOM 3773 C C . SER B 1 162 ? 32.355 69.833 30.493 1.00 43.85 163 SER B C 1
ATOM 3774 O O . SER B 1 162 ? 33.549 69.720 30.759 1.00 46.66 163 SER B O 1
ATOM 3777 N N . LYS B 1 163 ? 31.726 70.997 30.366 1.00 7.29 164 LYS B N 1
ATOM 3778 C CA . LYS B 1 163 ? 32.353 72.309 30.512 1.00 6.25 164 LYS B CA 1
ATOM 3779 C C . LYS B 1 163 ? 31.881 73.163 29.357 1.00 6.31 164 LYS B C 1
ATOM 3780 O O . LYS B 1 163 ? 31.125 74.112 29.564 1.00 5.36 164 LYS B O 1
ATOM 3786 N N . THR B 1 164 ? 32.314 72.849 28.138 1.00 2.90 165 THR B N 1
ATOM 3787 C CA . THR B 1 164 ? 31.826 73.638 27.017 1.00 3.86 165 THR B CA 1
ATOM 3788 C C . THR B 1 164 ? 30.417 73.118 26.822 1.00 3.34 165 THR B C 1
ATOM 3789 O O . THR B 1 164 ? 29.504 73.854 26.456 1.00 2.73 165 THR B O 1
ATOM 3793 N N . SER B 1 165 ? 30.257 71.831 27.099 1.00 12.86 166 SER B N 1
ATOM 3794 C CA . SER B 1 165 ? 28.969 71.168 26.973 1.00 13.97 166 SER B CA 1
ATOM 3795 C C . SER B 1 165 ? 27.927 71.878 27.828 1.00 13.67 166 SER B C 1
ATOM 3796 O O . SER B 1 165 ? 26.928 72.392 27.315 1.00 13.23 166 SER B O 1
ATOM 3799 N N . GLU B 1 166 ? 28.163 71.917 29.133 1.00 21.88 167 GLU B N 1
ATOM 3800 C CA . GLU B 1 166 ? 27.227 72.571 30.032 1.00 23.40 167 GLU B CA 1
ATOM 3801 C C . GLU B 1 166 ? 26.994 74.014 29.606 1.00 24.89 167 GLU B C 1
ATOM 3802 O O . GLU B 1 166 ? 25.859 74.498 29.617 1.00 27.07 167 GLU B O 1
ATOM 3808 N N . GLU B 1 167 ? 28.064 74.701 29.218 1.00 19.01 168 GLU B N 1
ATOM 3809 C CA . GLU B 1 167 ? 27.946 76.090 28.794 1.00 18.02 168 GLU B CA 1
ATOM 3810 C C . GLU B 1 167 ? 27.078 76.230 27.551 1.00 18.00 168 GLU B C 1
ATOM 3811 O O . GLU B 1 167 ? 26.345 77.206 27.415 1.00 19.62 168 GLU B O 1
ATOM 3817 N N . VAL B 1 168 ? 27.157 75.259 26.646 1.00 10.53 169 VAL B N 1
ATOM 3818 C CA . VAL B 1 168 ? 26.345 75.293 25.437 1.00 10.15 169 VAL B CA 1
ATOM 3819 C C . VAL B 1 168 ? 24.865 75.156 25.822 1.00 10.71 169 VAL B C 1
ATOM 3820 O O . VAL B 1 168 ? 24.011 75.860 25.283 1.00 9.09 169 VAL B O 1
ATOM 3824 N N . ILE B 1 169 ? 24.568 74.258 26.760 1.00 20.43 170 ILE B N 1
ATOM 3825 C CA . ILE B 1 169 ? 23.192 74.049 27.207 1.00 21.82 170 ILE B CA 1
ATOM 3826 C C . ILE B 1 169 ? 22.573 75.319 27.790 1.00 23.66 170 ILE B C 1
ATOM 3827 O O . ILE B 1 169 ? 21.381 75.577 27.602 1.00 24.92 170 ILE B O 1
ATOM 3832 N N . LEU B 1 170 ? 23.374 76.110 28.500 1.00 17.27 171 LEU B N 1
ATOM 3833 C CA . LEU B 1 170 ? 22.873 77.340 29.102 1.00 17.19 171 LEU B CA 1
ATOM 3834 C C . LEU B 1 170 ? 22.802 78.474 28.090 1.00 18.76 171 LEU B C 1
ATOM 3835 O O . LEU B 1 170 ? 21.891 79.295 28.137 1.00 21.20 171 LEU B O 1
ATOM 3840 N N . GLU B 1 171 ? 23.762 78.509 27.173 1.00 23.33 172 GLU B N 1
ATOM 3841 C CA . GLU B 1 171 ? 23.831 79.547 26.144 1.00 24.49 172 GLU B CA 1
ATOM 3842 C C . GLU B 1 171 ? 22.731 79.416 25.095 1.00 23.95 172 GLU B C 1
ATOM 3843 O O . GLU B 1 171 ? 22.057 80.389 24.771 1.00 23.73 172 GLU B O 1
ATOM 3849 N N . SER B 1 172 ? 22.559 78.211 24.562 1.00 18.78 173 SER B N 1
ATOM 3850 C CA . SER B 1 172 ? 21.547 77.944 23.540 1.00 20.10 173 SER B CA 1
ATOM 3851 C C . SER B 1 172 ? 20.132 78.297 23.985 1.00 19.61 173 SER B C 1
ATOM 3852 O O . SER B 1 172 ? 19.767 78.078 25.141 1.00 20.41 173 SER B O 1
ATOM 3855 N N . LYS B 1 173 ? 19.336 78.832 23.061 1.00 35.79 174 LYS B N 1
ATOM 3856 C CA . LYS B 1 173 ? 17.950 79.208 23.353 1.00 35.41 174 LYS B CA 1
ATOM 3857 C C . LYS B 1 173 ? 16.968 78.151 22.860 1.00 35.02 174 LYS B C 1
ATOM 3858 O O . LYS B 1 173 ? 15.751 78.281 23.035 1.00 34.65 174 LYS B O 1
ATOM 3864 N N . LYS B 1 174 ? 17.509 77.111 22.232 1.00 16.29 175 LYS B N 1
ATOM 3865 C CA . LYS B 1 174 ? 16.711 76.004 21.726 1.00 13.77 175 LYS B CA 1
ATOM 3866 C C . LYS B 1 174 ? 17.237 74.734 22.375 1.00 13.27 175 LYS B C 1
ATOM 3867 O O . LYS B 1 174 ? 18.380 74.688 22.832 1.00 12.80 175 LYS B O 1
ATOM 3873 N N . PRO B 1 175 ? 16.413 73.680 22.425 1.00 18.56 176 PRO B N 1
ATOM 3874 C CA . PRO B 1 175 ? 16.892 72.448 23.044 1.00 17.65 176 PRO B CA 1
ATOM 3875 C C . PRO B 1 175 ? 18.114 71.909 22.326 1.00 15.45 176 PRO B C 1
ATOM 3876 O O . PRO B 1 175 ? 18.232 72.047 21.109 1.00 15.26 176 PRO B O 1
ATOM 3880 N N . VAL B 1 176 ? 19.033 71.322 23.085 1.00 12.94 177 VAL B N 1
ATOM 3881 C CA . VAL B 1 176 ? 20.224 70.715 22.501 1.00 11.93 177 VAL B CA 1
ATOM 3882 C C . VAL B 1 176 ? 20.172 69.221 22.842 1.00 10.85 177 VAL B C 1
ATOM 3883 O O . VAL B 1 176 ? 19.369 68.798 23.681 1.00 10.50 177 VAL B O 1
ATOM 3887 N N . CYS B 1 177 ? 21.017 68.418 22.208 1.00 4.56 178 CYS B N 1
ATOM 3888 C CA . CYS B 1 177 ? 20.970 66.988 22.463 1.00 5.36 178 CYS B CA 1
ATOM 3889 C C . CYS B 1 177 ? 22.322 66.316 22.594 1.00 5.10 178 CYS B C 1
ATOM 3890 O O . CYS B 1 177 ? 23.372 66.905 22.320 1.00 5.30 178 CYS B O 1
ATOM 3893 N N . TYR B 1 178 ? 22.256 65.069 23.040 1.00 17.88 179 TYR B N 1
ATOM 3894 C CA . TYR B 1 178 ? 23.397 64.179 23.166 1.00 18.37 179 TYR B CA 1
ATOM 3895 C C . TYR B 1 178 ? 22.870 63.106 22.225 1.00 18.47 179 TYR B C 1
ATOM 3896 O O . TYR B 1 178 ? 22.289 62.121 22.674 1.00 21.36 179 TYR B O 1
ATOM 3905 N N . SER B 1 179 ? 23.035 63.315 20.922 1.00 6.41 180 SER B N 1
ATOM 3906 C CA . SER B 1 179 ? 22.523 62.371 19.931 1.00 4.79 180 SER B CA 1
ATOM 3907 C C . SER B 1 179 ? 22.857 60.914 20.206 1.00 3.43 180 SER B C 1
ATOM 3908 O O . SER B 1 179 ? 21.991 60.055 20.071 1.00 4.00 180 SER B O 1
ATOM 3911 N N . HIS B 1 180 ? 24.096 60.628 20.594 1.00 12.79 181 HIS B N 1
ATOM 3912 C CA . HIS B 1 180 ? 24.501 59.247 20.860 1.00 14.21 181 HIS B CA 1
ATOM 3913 C C . HIS B 1 180 ? 25.484 59.112 22.024 1.00 15.71 181 HIS B C 1
ATOM 3914 O O . HIS B 1 180 ? 26.689 59.313 21.860 1.00 17.02 181 HIS B O 1
ATOM 3921 N N . CYS B 1 181 ? 24.966 58.768 23.199 1.00 11.55 182 CYS B N 1
ATOM 3922 C CA . CYS B 1 181 ? 25.806 58.608 24.383 1.00 11.55 182 CYS B CA 1
ATOM 3923 C C . CYS B 1 181 ? 25.308 57.465 25.267 1.00 11.52 182 CYS B C 1
ATOM 3924 O O . CYS B 1 181 ? 24.259 56.871 25.006 1.00 12.29 182 CYS B O 1
ATOM 3927 N N . LEU B 1 182 ? 26.073 57.168 26.313 1.00 6.06 183 LEU B N 1
ATOM 3928 C CA . LEU B 1 182 ? 25.744 56.108 27.265 1.00 5.07 183 LEU B CA 1
ATOM 3929 C C . LEU B 1 182 ? 26.040 56.580 28.686 1.00 5.18 183 LEU B C 1
ATOM 3930 O O . LEU B 1 182 ? 26.960 57.371 28.900 1.00 6.26 183 LEU B O 1
ATOM 3935 N N . PRO B 1 183 ? 25.271 56.092 29.678 1.00 10.24 184 PRO B N 1
ATOM 3936 C CA . PRO B 1 183 ? 25.446 56.469 31.090 1.00 10.54 184 PRO B CA 1
ATOM 3937 C C . PRO B 1 183 ? 26.732 55.947 31.717 1.00 11.47 184 PRO B C 1
ATOM 3938 O O . PRO B 1 183 ? 27.009 54.748 31.675 1.00 11.49 184 PRO B O 1
ATOM 3942 N N . SER B 1 184 ? 27.516 56.849 32.300 1.00 13.36 185 SER B N 1
ATOM 3943 C CA . SER B 1 184 ? 28.763 56.445 32.932 1.00 15.66 185 SER B CA 1
ATOM 3944 C C . SER B 1 184 ? 28.471 55.720 34.254 1.00 16.30 185 SER B C 1
ATOM 3945 O O . SER B 1 184 ? 29.368 55.161 34.883 1.00 16.07 185 SER B O 1
ATOM 3948 N N . GLY B 1 185 ? 27.205 55.727 34.660 1.00 20.28 186 GLY B N 1
ATOM 3949 C CA . GLY B 1 185 ? 26.817 55.047 35.879 1.00 20.27 186 GLY B CA 1
ATOM 3950 C C . GLY B 1 185 ? 26.914 53.541 35.685 1.00 21.75 186 GLY B C 1
ATOM 3951 O O . GLY B 1 185 ? 26.882 52.776 36.651 1.00 22.47 186 GLY B O 1
ATOM 3952 N N . LEU B 1 186 ? 27.034 53.111 34.430 1.00 14.31 187 LEU B N 1
ATOM 3953 C CA . LEU B 1 186 ? 27.143 51.690 34.109 1.00 12.08 187 LEU B CA 1
ATOM 3954 C C . LEU B 1 186 ? 28.532 51.354 33.587 1.00 12.81 187 LEU B C 1
ATOM 3955 O O . LEU B 1 186 ? 28.962 50.207 33.660 1.00 13.55 187 LEU B O 1
ATOM 3960 N N . LYS B 1 187 ? 29.227 52.357 33.059 1.00 9.26 188 LYS B N 1
ATOM 3961 C CA . LYS B 1 187 ? 30.563 52.149 32.520 1.00 10.00 188 LYS B CA 1
ATOM 3962 C C . LYS B 1 187 ? 31.344 53.467 32.458 1.00 11.17 188 LYS B C 1
ATOM 3963 O O . LYS B 1 187 ? 31.021 54.358 31.672 1.00 10.63 188 LYS B O 1
ATOM 3969 N N . GLU B 1 188 ? 32.363 53.587 33.305 1.00 19.54 189 GLU B N 1
ATOM 3970 C CA . GLU B 1 188 ? 33.204 54.780 33.337 1.00 18.57 189 GLU B CA 1
ATOM 3971 C C . GLU B 1 188 ? 33.961 54.893 32.014 1.00 17.73 189 GLU B C 1
ATOM 3972 O O . GLU B 1 188 ? 34.565 53.926 31.551 1.00 17.16 189 GLU B O 1
ATOM 3978 N N . HIS B 1 189 ? 33.923 56.074 31.409 1.00 5.72 190 HIS B N 1
ATOM 3979 C CA . HIS B 1 189 ? 34.614 56.311 30.146 1.00 8.07 190 HIS B CA 1
ATOM 3980 C C . HIS B 1 189 ? 34.431 57.773 29.764 1.00 7.97 190 HIS B C 1
ATOM 3981 O O . HIS B 1 189 ? 33.368 58.350 29.985 1.00 9.37 190 HIS B O 1
ATOM 3988 N N . PRO B 1 190 ? 35.473 58.401 29.203 1.00 27.77 191 PRO B N 1
ATOM 3989 C CA . PRO B 1 190 ? 35.377 59.811 28.807 1.00 28.36 191 PRO B CA 1
ATOM 3990 C C . PRO B 1 190 ? 34.179 60.201 27.922 1.00 27.54 191 PRO B C 1
ATOM 3991 O O . PRO B 1 190 ? 33.718 61.344 27.981 1.00 27.96 191 PRO B O 1
ATOM 3995 N N . ARG B 1 191 ? 33.675 59.266 27.116 1.00 8.98 192 ARG B N 1
ATOM 3996 C CA . ARG B 1 191 ? 32.522 59.543 26.255 1.00 7.47 192 ARG B CA 1
ATOM 3997 C C . ARG B 1 191 ? 31.191 59.400 26.989 1.00 6.37 192 ARG B C 1
ATOM 3998 O O . ARG B 1 191 ? 30.161 59.877 26.514 1.00 4.17 192 ARG B O 1
ATOM 4006 N N . ASN B 1 192 ? 31.201 58.731 28.136 1.00 6.62 193 ASN B N 1
ATOM 4007 C CA . ASN B 1 192 ? 29.963 58.537 28.877 1.00 5.92 193 ASN B CA 1
ATOM 4008 C C . ASN B 1 192 ? 29.643 59.694 29.808 1.00 5.31 193 ASN B C 1
ATOM 4009 O O . ASN B 1 192 ? 30.534 60.282 30.417 1.00 6.07 193 ASN B O 1
ATOM 4014 N N . LYS B 1 193 ? 28.356 60.010 29.907 1.00 8.65 194 LYS B N 1
ATOM 4015 C CA . LYS B 1 193 ? 27.872 61.109 30.737 1.00 8.39 194 LYS B CA 1
ATOM 4016 C C . LYS B 1 193 ? 27.398 60.612 32.100 1.00 9.21 194 LYS B C 1
ATOM 4017 O O . LYS B 1 193 ? 26.949 59.472 32.227 1.00 10.18 194 LYS B O 1
ATOM 4023 N N . SER B 1 194 ? 27.493 61.472 33.113 1.00 9.27 195 SER B N 1
ATOM 4024 C CA . SER B 1 194 ? 27.084 61.112 34.472 1.00 11.26 195 SER B CA 1
ATOM 4025 C C . SER B 1 194 ? 25.595 61.320 34.655 1.00 13.18 195 SER B C 1
ATOM 4026 O O . SER B 1 194 ? 24.911 61.799 33.750 1.00 13.50 195 SER B O 1
ATOM 4029 N N . ASP B 1 195 ? 25.095 60.960 35.833 1.00 22.37 196 ASP B N 1
ATOM 4030 C CA . ASP B 1 195 ? 23.680 61.118 36.129 1.00 23.51 196 ASP B CA 1
ATOM 4031 C C . ASP B 1 195 ? 23.373 62.597 36.310 1.00 23.89 196 ASP B C 1
ATOM 4032 O O . ASP B 1 195 ? 22.269 63.056 36.016 1.00 25.46 196 ASP B O 1
ATOM 4037 N N . GLU B 1 196 ? 24.363 63.341 36.789 1.00 11.36 197 GLU B N 1
ATOM 4038 C CA . GLU B 1 196 ? 24.198 64.768 37.011 1.00 11.90 197 GLU B CA 1
ATOM 4039 C C . GLU B 1 196 ? 24.155 65.478 35.672 1.00 10.13 197 GLU B C 1
ATOM 4040 O O . GLU B 1 196 ? 23.428 66.452 35.503 1.00 10.48 197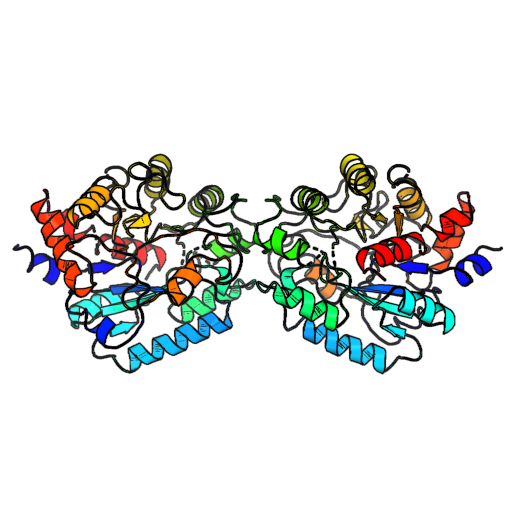 GLU B O 1
ATOM 4046 N N . GLU B 1 197 ? 24.938 64.989 34.717 1.00 12.75 198 GLU B N 1
ATOM 4047 C CA . GLU B 1 197 ? 24.958 65.591 33.390 1.00 12.59 198 GLU B CA 1
ATOM 4048 C C . GLU B 1 197 ? 23.683 65.237 32.634 1.00 8.68 198 GLU B C 1
ATOM 4049 O O . GLU B 1 197 ? 23.127 66.066 31.917 1.00 7.77 198 GLU B O 1
ATOM 4055 N N . LEU B 1 198 ? 23.207 64.013 32.813 1.00 2.00 199 LEU B N 1
ATOM 4056 C CA . LEU B 1 198 ? 21.988 63.592 32.146 1.00 2.40 199 LEU B CA 1
ATOM 4057 C C . LEU B 1 198 ? 20.759 64.300 32.716 1.00 3.57 199 LEU B C 1
ATOM 4058 O O . LEU B 1 198 ? 19.873 64.701 31.963 1.00 4.82 199 LEU B O 1
ATOM 4063 N N . LYS B 1 199 ? 20.695 64.465 34.032 1.00 2.15 200 LYS B N 1
ATOM 4064 C CA . LYS B 1 199 ? 19.552 65.153 34.621 1.00 3.51 200 LYS B CA 1
ATOM 4065 C C . LYS B 1 199 ? 19.602 66.611 34.194 1.00 4.52 200 LYS B C 1
ATOM 4066 O O . LYS B 1 199 ? 18.580 67.216 33.855 1.00 4.51 200 LYS B O 1
ATOM 4072 N N . PHE B 1 200 ? 20.806 67.168 34.204 1.00 12.15 201 PHE B N 1
ATOM 4073 C CA . PHE B 1 200 ? 21.000 68.555 33.828 1.00 13.63 201 PHE B CA 1
ATOM 4074 C C . PHE B 1 200 ? 20.442 68.825 32.430 1.00 15.13 201 PHE B C 1
ATOM 4075 O O . PHE B 1 200 ? 19.551 69.651 32.264 1.00 16.06 201 PHE B O 1
ATOM 4083 N N . ILE B 1 201 ? 20.947 68.119 31.425 1.00 11.69 202 ILE B N 1
ATOM 4084 C CA . ILE B 1 201 ? 20.484 68.352 30.064 1.00 13.11 202 ILE B CA 1
ATOM 4085 C C . ILE B 1 201 ? 18.964 68.254 29.920 1.00 13.56 202 ILE B C 1
ATOM 4086 O O . ILE B 1 201 ? 18.362 69.045 29.193 1.00 13.68 202 ILE B O 1
ATOM 4091 N N . ALA B 1 202 ? 18.341 67.304 30.614 1.00 13.88 203 ALA B N 1
ATOM 4092 C CA . ALA B 1 202 ? 16.888 67.148 30.539 1.00 13.60 203 ALA B CA 1
ATOM 4093 C C . ALA B 1 202 ? 16.158 68.314 31.221 1.00 14.96 203 ALA B C 1
ATOM 4094 O O . ALA B 1 202 ? 15.218 68.880 30.649 1.00 16.83 203 ALA B O 1
ATOM 4096 N N . ASP B 1 203 ? 16.589 68.670 32.434 1.00 5.82 204 ASP B N 1
ATOM 4097 C CA . ASP B 1 203 ? 15.982 69.777 33.178 1.00 5.40 204 ASP B CA 1
ATOM 4098 C C . ASP B 1 203 ? 16.032 71.076 32.380 1.00 5.51 204 ASP B C 1
ATOM 4099 O O . ASP B 1 203 ? 15.377 72.052 32.735 1.00 5.72 204 ASP B O 1
ATOM 4104 N N . HIS B 1 204 ? 16.812 71.093 31.307 1.00 17.22 205 HIS B N 1
ATOM 4105 C CA . HIS B 1 204 ? 16.919 72.293 30.489 1.00 19.98 205 HIS B CA 1
ATOM 4106 C C . HIS B 1 204 ? 16.297 72.141 29.103 1.00 20.88 205 HIS B C 1
ATOM 4107 O O . HIS B 1 204 ? 16.640 72.874 28.169 1.00 22.32 205 HIS B O 1
ATOM 4114 N N . GLY B 1 205 ? 15.369 71.195 28.985 1.00 22.39 206 GLY B N 1
ATOM 4115 C CA . GLY B 1 205 ? 14.699 70.970 27.718 1.00 21.71 206 GLY B CA 1
ATOM 4116 C C . GLY B 1 205 ? 15.545 70.225 26.706 1.00 20.87 206 GLY B C 1
ATOM 4117 O O . GLY B 1 205 ? 15.172 70.126 25.541 1.00 21.41 206 GLY B O 1
ATOM 4118 N N . GLY B 1 206 ? 16.683 69.702 27.151 1.00 17.43 207 GLY B N 1
ATOM 4119 C CA . GLY B 1 206 ? 17.560 68.961 26.265 1.00 14.85 207 GLY B CA 1
ATOM 4120 C C . GLY B 1 206 ? 16.994 67.599 25.907 1.00 15.37 207 GLY B C 1
ATOM 4121 O O . GLY B 1 206 ? 15.929 67.218 26.398 1.00 13.78 207 GLY B O 1
ATOM 4122 N N . PHE B 1 207 ? 17.722 66.865 25.063 1.00 11.48 208 PHE B N 1
ATOM 4123 C CA . PHE B 1 207 ? 17.317 65.545 24.584 1.00 10.14 208 PHE B CA 1
ATOM 4124 C C . PHE B 1 207 ? 18.517 64.593 24.627 1.00 10.26 208 PHE B C 1
ATOM 4125 O O . PHE B 1 207 ? 19.666 65.021 24.456 1.00 9.65 208 PHE B O 1
ATOM 4133 N N . VAL B 1 208 ? 18.254 63.305 24.834 1.00 16.04 209 VAL B N 1
ATOM 4134 C CA . VAL B 1 208 ? 19.327 62.319 24.893 1.00 15.31 209 VAL B CA 1
ATOM 4135 C C . VAL B 1 208 ? 19.054 60.988 24.180 1.00 16.42 209 VAL B C 1
ATOM 4136 O O . VAL B 1 208 ? 18.271 60.168 24.655 1.00 16.33 209 VAL B O 1
ATOM 4140 N N . GLY B 1 209 ? 19.711 60.777 23.043 1.00 7.63 210 GLY B N 1
ATOM 4141 C CA . GLY B 1 209 ? 19.548 59.529 22.319 1.00 8.43 210 GLY B CA 1
ATOM 4142 C C . GLY B 1 209 ? 20.603 58.553 22.814 1.00 9.10 210 GLY B C 1
ATOM 4143 O O . GLY B 1 209 ? 21.779 58.899 22.879 1.00 10.66 210 GLY B O 1
ATOM 4144 N N . VAL B 1 210 ? 20.206 57.337 23.173 1.00 15.52 211 VAL B N 1
ATOM 4145 C CA . VAL B 1 210 ? 21.176 56.369 23.675 1.00 14.64 211 VAL B CA 1
ATOM 4146 C C . VAL B 1 210 ? 21.835 55.580 22.557 1.00 14.93 211 VAL B C 1
ATOM 4147 O O . VAL B 1 210 ? 21.182 55.200 21.591 1.00 16.91 211 VAL B O 1
ATOM 4151 N N . THR B 1 211 ? 23.134 55.337 22.695 1.00 11.10 212 THR B N 1
ATOM 4152 C CA . THR B 1 211 ? 23.889 54.601 21.692 1.00 10.46 212 THR B CA 1
ATOM 4153 C C . THR B 1 211 ? 24.272 53.226 22.195 1.00 12.55 212 THR B C 1
ATOM 4154 O O . THR B 1 211 ? 24.098 52.912 23.372 1.00 12.83 212 THR B O 1
ATOM 4166 N N . PHE B 1 213 ? 27.542 51.676 21.207 1.00 13.66 214 PHE B N 1
ATOM 4167 C CA . PHE B 1 213 ? 28.903 51.402 20.766 1.00 14.19 214 PHE B CA 1
ATOM 4168 C C . PHE B 1 213 ? 29.631 50.572 21.822 1.00 13.76 214 PHE B C 1
ATOM 4169 O O . PHE B 1 213 ? 29.848 51.025 22.950 1.00 13.49 214 PHE B O 1
ATOM 4177 N N . ALA B 1 214 ? 30.001 49.355 21.431 1.00 23.33 215 ALA B N 1
ATOM 4178 C CA . ALA B 1 214 ? 30.683 48.386 22.292 1.00 23.23 215 ALA B CA 1
ATOM 4179 C C . ALA B 1 214 ? 31.570 48.930 23.415 1.00 22.55 215 ALA B C 1
ATOM 4180 O O . ALA B 1 214 ? 31.339 48.643 24.586 1.00 22.74 215 ALA B O 1
ATOM 4182 N N . PRO B 1 215 ? 32.596 49.722 23.072 1.00 17.08 216 PRO B N 1
ATOM 4183 C CA . PRO B 1 215 ? 33.515 50.296 24.060 1.00 15.49 216 PRO B CA 1
ATOM 4184 C C . PRO B 1 215 ? 32.868 50.992 25.254 1.00 15.31 216 PRO B C 1
ATOM 4185 O O . PRO B 1 215 ? 33.440 51.015 26.341 1.00 17.31 216 PRO B O 1
ATOM 4189 N N . PHE B 1 216 ? 31.677 51.552 25.062 1.00 9.10 217 PHE B N 1
ATOM 4190 C CA . PHE B 1 216 ? 31.016 52.288 26.131 1.00 8.48 217 PHE B CA 1
ATOM 4191 C C . PHE B 1 216 ? 30.009 51.502 26.949 1.00 9.14 217 PHE B C 1
ATOM 4192 O O . PHE B 1 216 ? 29.531 51.979 27.982 1.00 8.88 217 PHE B O 1
ATOM 4200 N N . LEU B 1 217 ? 29.692 50.298 26.492 1.00 20.19 218 LEU B N 1
ATOM 4201 C CA . LEU B 1 217 ? 28.744 49.444 27.193 1.00 20.84 218 LEU B CA 1
ATOM 4202 C C . LEU B 1 217 ? 29.408 48.675 28.331 1.00 21.73 218 LEU B C 1
ATOM 4203 O O . LEU B 1 217 ? 30.550 48.228 28.216 1.00 23.22 218 LEU B O 1
ATOM 4208 N N . LYS B 1 218 ? 28.685 48.524 29.431 1.00 19.93 219 LYS B N 1
ATOM 4209 C CA . LYS B 1 218 ? 29.193 47.801 30.586 1.00 20.47 219 LYS B CA 1
ATOM 4210 C C . LYS B 1 218 ? 29.753 46.414 30.217 1.00 20.89 219 LYS B C 1
ATOM 4211 O O . LYS B 1 218 ? 30.842 46.042 30.650 1.00 20.67 219 LYS B O 1
ATOM 4217 N N . LYS B 1 219 ? 29.009 45.661 29.410 1.00 17.06 220 LYS B N 1
ATOM 4218 C CA . LYS B 1 219 ? 29.416 44.314 29.007 1.00 16.34 220 LYS B CA 1
ATOM 4219 C C . LYS B 1 219 ? 30.376 44.295 27.818 1.00 14.78 220 LYS B C 1
ATOM 4220 O O . LYS B 1 219 ? 30.857 43.236 27.410 1.00 14.43 220 LYS B O 1
ATOM 4226 N N . GLY B 1 220 ? 30.651 45.466 27.259 1.00 3.45 221 GLY B N 1
ATOM 4227 C CA . GLY B 1 220 ? 31.558 45.534 26.130 1.00 3.72 221 GLY B CA 1
ATOM 4228 C C . GLY B 1 220 ? 31.151 44.669 24.951 1.00 4.21 221 GLY B C 1
ATOM 4229 O O . GLY B 1 220 ? 29.965 44.577 24.623 1.00 2.46 221 GLY B O 1
ATOM 4230 N N . ILE B 1 221 ? 32.141 44.034 24.321 1.00 12.05 222 ILE B N 1
ATOM 4231 C CA . ILE B 1 221 ? 31.921 43.174 23.160 1.00 13.25 222 ILE B CA 1
ATOM 4232 C C . ILE B 1 221 ? 31.172 41.887 23.508 1.00 14.42 222 ILE B C 1
ATOM 4233 O O . ILE B 1 221 ? 31.097 40.964 22.693 1.00 14.58 222 ILE B O 1
ATOM 4238 N N . ASP B 1 222 ? 30.622 41.838 24.720 1.00 7.84 223 ASP B N 1
ATOM 4239 C CA . ASP B 1 222 ? 29.855 40.690 25.194 1.00 7.97 223 ASP B CA 1
ATOM 4240 C C . ASP B 1 222 ? 28.391 41.066 25.385 1.00 6.96 223 ASP B C 1
ATOM 4241 O O . ASP B 1 222 ? 27.570 40.227 25.754 1.00 6.23 223 ASP B O 1
ATOM 4246 N N . SER B 1 223 ? 28.076 42.334 25.128 1.00 7.86 224 SER B N 1
ATOM 4247 C CA . SER B 1 223 ? 26.720 42.854 25.273 1.00 7.64 224 SER B CA 1
ATOM 4248 C C . SER B 1 223 ? 25.726 42.172 24.340 1.00 7.31 224 SER B C 1
ATOM 4249 O O . SER B 1 223 ? 26.107 41.495 23.392 1.00 7.86 224 SER B O 1
ATOM 4252 N N . THR B 1 224 ? 24.443 42.359 24.632 1.00 12.27 225 THR B N 1
ATOM 4253 C CA . THR B 1 224 ? 23.366 41.791 23.834 1.00 12.52 225 THR B CA 1
ATOM 4254 C C . THR B 1 224 ? 22.307 42.868 23.731 1.00 12.39 225 THR B C 1
ATOM 4255 O O . THR B 1 224 ? 22.364 43.859 24.453 1.00 11.33 225 THR B O 1
ATOM 4259 N N . ILE B 1 225 ? 21.341 42.684 22.840 1.00 15.84 226 ILE B N 1
ATOM 4260 C CA . ILE B 1 225 ? 20.308 43.689 22.661 1.00 14.76 226 ILE B CA 1
ATOM 4261 C C . ILE B 1 225 ? 19.633 44.023 23.987 1.00 14.91 226 ILE B C 1
ATOM 4262 O O . ILE B 1 225 ? 19.071 45.107 24.142 1.00 15.23 226 ILE B O 1
ATOM 4267 N N . ASP B 1 226 ? 19.701 43.107 24.950 1.00 18.93 227 ASP B N 1
ATOM 4268 C CA . ASP B 1 226 ? 19.101 43.353 26.264 1.00 21.93 227 ASP B CA 1
ATOM 4269 C C . ASP B 1 226 ? 19.922 44.368 27.051 1.00 22.55 227 ASP B C 1
ATOM 4270 O O . ASP B 1 226 ? 19.365 45.266 27.690 1.00 21.53 227 ASP B O 1
ATOM 4275 N N . ASP B 1 227 ? 21.246 44.214 27.003 1.00 23.25 228 ASP B N 1
ATOM 4276 C CA . ASP B 1 227 ? 22.160 45.121 27.691 1.00 22.72 228 ASP B CA 1
ATOM 4277 C C . ASP B 1 227 ? 21.938 46.538 27.165 1.00 21.96 228 ASP B C 1
ATOM 4278 O O . ASP B 1 227 ? 22.255 47.520 27.835 1.00 22.51 228 ASP B O 1
ATOM 4283 N N . TYR B 1 228 ? 21.396 46.637 25.956 1.00 12.09 229 TYR B N 1
ATOM 4284 C CA . TYR B 1 228 ? 21.136 47.932 25.349 1.00 10.21 229 TYR B CA 1
ATOM 4285 C C . TYR B 1 228 ? 19.858 48.513 25.953 1.00 8.92 229 TYR B C 1
ATOM 4286 O O . TYR B 1 228 ? 19.788 49.703 26.273 1.00 6.82 229 TYR B O 1
ATOM 4295 N N . ALA B 1 229 ? 18.855 47.659 26.126 1.00 17.74 230 ALA B N 1
ATOM 4296 C CA . ALA B 1 229 ? 17.591 48.083 26.709 1.00 16.69 230 ALA B CA 1
ATOM 4297 C C . ALA B 1 229 ? 17.848 48.570 28.124 1.00 17.25 230 ALA B C 1
ATOM 4298 O O . ALA B 1 229 ? 17.260 49.561 28.563 1.00 18.64 230 ALA B O 1
ATOM 4300 N N . GLU B 1 230 ? 18.733 47.866 28.829 1.00 9.35 231 GLU B N 1
ATOM 4301 C CA . GLU B 1 230 ? 19.079 48.208 30.202 1.00 9.76 231 GLU B CA 1
ATOM 4302 C C . GLU B 1 230 ? 19.621 49.634 30.267 1.00 8.69 231 GLU B C 1
ATOM 4303 O O . GLU B 1 230 ? 19.308 50.395 31.190 1.00 7.90 231 GLU B O 1
ATOM 4309 N N . ALA B 1 231 ? 20.442 49.993 29.288 1.00 8.18 232 ALA B N 1
ATOM 4310 C CA . ALA B 1 231 ? 20.992 51.336 29.250 1.00 8.74 232 ALA B CA 1
ATOM 4311 C C . ALA B 1 231 ? 19.851 52.314 28.969 1.00 9.67 232 ALA B C 1
ATOM 4312 O O . ALA B 1 231 ? 19.712 53.334 29.655 1.00 11.27 232 ALA B O 1
ATOM 4314 N N . ILE B 1 232 ? 19.025 51.993 27.974 1.00 10.69 233 ILE B N 1
ATOM 4315 C CA . ILE B 1 232 ? 17.897 52.851 27.617 1.00 10.04 233 ILE B CA 1
ATOM 4316 C C . ILE B 1 232 ? 16.993 53.071 28.814 1.00 9.49 233 ILE B C 1
ATOM 4317 O O . ILE B 1 232 ? 16.457 54.158 29.012 1.00 9.86 233 ILE B O 1
ATOM 4322 N N . GLU B 1 233 ? 16.826 52.029 29.613 1.00 13.20 234 GLU B N 1
ATOM 4323 C CA . GLU B 1 233 ? 15.993 52.114 30.802 1.00 14.31 234 GLU B CA 1
ATOM 4324 C C . GLU B 1 233 ? 16.701 52.942 31.873 1.00 14.45 234 GLU B C 1
ATOM 4325 O O . GLU B 1 233 ? 16.066 53.705 32.601 1.00 14.42 234 GLU B O 1
ATOM 4331 N N . TYR B 1 234 ? 18.021 52.794 31.952 1.00 9.64 235 TYR B N 1
ATOM 4332 C CA . TYR B 1 234 ? 18.814 53.532 32.928 1.00 9.53 235 TYR B CA 1
ATOM 4333 C C . TYR B 1 234 ? 18.659 55.021 32.661 1.00 9.50 235 TYR B C 1
ATOM 4334 O O . TYR B 1 234 ? 18.379 55.798 33.571 1.00 8.56 235 TYR B O 1
ATOM 4343 N N . VAL B 1 235 ? 18.836 55.410 31.402 1.00 17.74 236 VAL B N 1
ATOM 4344 C CA . VAL B 1 235 ? 18.734 56.811 31.013 1.00 17.35 236 VAL B CA 1
ATOM 4345 C C . VAL B 1 235 ? 17.318 57.360 31.122 1.00 17.63 236 VAL B C 1
ATOM 4346 O O . VAL B 1 235 ? 17.112 58.472 31.610 1.00 18.64 236 VAL B O 1
ATOM 4358 N N . ASN B 1 237 ? 15.158 56.547 33.136 1.00 18.14 238 ASN B N 1
ATOM 4359 C CA . ASN B 1 237 ? 14.824 56.684 34.558 1.00 18.53 238 ASN B CA 1
ATOM 4360 C C . ASN B 1 237 ? 15.147 58.067 35.099 1.00 18.72 238 ASN B C 1
ATOM 4361 O O . ASN B 1 237 ? 14.540 58.530 36.060 1.00 19.33 238 ASN B O 1
ATOM 4366 N N . ILE B 1 238 ? 16.113 58.722 34.474 1.00 19.79 239 ILE B N 1
ATOM 4367 C CA . ILE B 1 238 ? 16.538 60.052 34.880 1.00 18.14 239 ILE B CA 1
ATOM 4368 C C . ILE B 1 238 ? 15.846 61.093 34.010 1.00 17.49 239 ILE B C 1
ATOM 4369 O O . ILE B 1 238 ? 15.082 61.930 34.485 1.00 16.77 239 ILE B O 1
ATOM 4374 N N . VAL B 1 239 ? 16.126 60.997 32.718 1.00 14.44 240 VAL B N 1
ATOM 4375 C CA . VAL B 1 239 ? 15.618 61.881 31.680 1.00 12.01 240 VAL B CA 1
ATOM 4376 C C . VAL B 1 239 ? 14.100 61.981 31.485 1.00 10.73 240 VAL B C 1
ATOM 4377 O O . VAL B 1 239 ? 13.597 63.027 31.080 1.00 9.85 240 VAL B O 1
ATOM 4381 N N . GLY B 1 240 ? 13.370 60.910 31.775 1.00 11.12 241 GLY B N 1
ATOM 4382 C CA . GLY B 1 240 ? 11.926 60.938 31.581 1.00 12.65 241 GLY B CA 1
ATOM 4383 C C . GLY B 1 240 ? 11.562 60.362 30.219 1.00 13.22 241 GLY B C 1
ATOM 4384 O O . GLY B 1 240 ? 12.422 60.243 29.353 1.00 14.53 241 GLY B O 1
ATOM 4385 N N . GLU B 1 241 ? 10.298 60.021 30.003 1.00 11.36 242 GLU B N 1
ATOM 4386 C CA . GLU B 1 241 ? 9.902 59.427 28.727 1.00 13.64 242 GLU B CA 1
ATOM 4387 C C . GLU B 1 241 ? 9.799 60.369 27.517 1.00 13.21 242 GLU B C 1
ATOM 4388 O O . GLU B 1 241 ? 9.589 59.909 26.395 1.00 12.94 242 GLU B O 1
ATOM 4394 N N . ASP B 1 242 ? 9.962 61.671 27.728 1.00 18.95 243 ASP B N 1
ATOM 4395 C CA . ASP B 1 242 ? 9.861 62.626 26.627 1.00 18.90 243 ASP B CA 1
ATOM 4396 C C . ASP B 1 242 ? 11.188 63.164 26.121 1.00 19.24 243 ASP B C 1
ATOM 4397 O O . ASP B 1 242 ? 11.243 63.767 25.050 1.00 19.31 243 ASP B O 1
ATOM 4402 N N . ALA B 1 243 ? 12.253 62.956 26.885 1.00 12.55 244 ALA B N 1
ATOM 4403 C CA . ALA B 1 243 ? 13.557 63.468 26.497 1.00 10.81 244 ALA B CA 1
ATOM 4404 C C . ALA B 1 243 ? 14.567 62.396 26.102 1.00 11.11 244 ALA B C 1
ATOM 4405 O O . ALA B 1 243 ? 15.775 62.657 26.094 1.00 12.23 244 ALA B O 1
ATOM 4407 N N . ILE B 1 244 ? 14.083 61.199 25.770 1.00 13.54 245 ILE B N 1
ATOM 4408 C CA . ILE B 1 244 ? 14.981 60.112 25.383 1.00 11.51 245 ILE B CA 1
ATOM 4409 C C . ILE B 1 244 ? 14.695 59.524 23.998 1.00 12.73 245 ILE B C 1
ATOM 4410 O O . ILE B 1 244 ? 13.553 59.476 23.540 1.00 10.82 245 ILE B O 1
ATOM 4415 N N . GLY B 1 245 ? 15.754 59.078 23.333 1.00 15.24 246 GLY B N 1
ATOM 4416 C CA . GLY B 1 245 ? 15.595 58.513 22.014 1.00 15.70 246 GLY B CA 1
ATOM 4417 C C . GLY B 1 245 ? 16.704 57.543 21.701 1.00 16.37 246 GLY B C 1
ATOM 4418 O O . GLY B 1 245 ? 17.390 57.056 22.598 1.00 15.73 246 GLY B O 1
ATOM 4419 N N . ILE B 1 246 ? 16.878 57.268 20.415 1.00 11.94 247 ILE B N 1
ATOM 4420 C CA . ILE B 1 246 ? 17.904 56.348 19.957 1.00 11.12 247 ILE B CA 1
ATOM 4421 C C . ILE B 1 246 ? 18.941 57.060 19.103 1.00 11.45 247 ILE B C 1
ATOM 4422 O O . ILE B 1 246 ? 18.624 57.985 18.354 1.00 9.71 247 ILE B O 1
ATOM 4427 N N . GLY B 1 247 ? 20.183 56.606 19.229 1.00 15.61 248 GLY B N 1
ATOM 4428 C CA . GLY B 1 247 ? 21.290 57.148 18.465 1.00 14.82 248 GLY B CA 1
ATOM 4429 C C . GLY B 1 247 ? 22.316 56.039 18.342 1.00 15.87 248 GLY B C 1
ATOM 4430 O O . GLY B 1 247 ? 23.438 56.161 18.824 1.00 17.37 248 GLY B O 1
ATOM 4431 N N . THR B 1 248 ? 21.919 54.935 17.722 1.00 18.96 249 THR B N 1
ATOM 4432 C CA . THR B 1 248 ? 22.815 53.799 17.557 1.00 21.75 249 THR B CA 1
ATOM 4433 C C . THR B 1 248 ? 24.009 54.265 16.756 1.00 22.46 249 THR B C 1
ATOM 4434 O O . THR B 1 248 ? 23.845 54.846 15.689 1.00 23.70 249 THR B O 1
ATOM 4438 N N . ASP B 1 249 ? 25.210 54.012 17.255 1.00 33.30 250 ASP B N 1
ATOM 4439 C CA . ASP B 1 249 ? 26.393 54.445 16.531 1.00 33.61 250 ASP B CA 1
ATOM 4440 C C . ASP B 1 249 ? 26.734 53.430 15.443 1.00 34.05 250 ASP B C 1
ATOM 4441 O O . ASP B 1 249 ? 27.779 52.776 15.503 1.00 36.03 250 ASP B O 1
ATOM 4446 N N . PHE B 1 250 ? 25.846 53.291 14.458 1.00 24.03 251 PHE B N 1
ATOM 4447 C CA . PHE B 1 250 ? 26.064 52.357 13.353 1.00 22.30 251 PHE B CA 1
ATOM 4448 C C . PHE B 1 250 ? 27.221 52.765 12.439 1.00 21.52 251 PHE B C 1
ATOM 4449 O O . PHE B 1 250 ? 27.250 53.879 11.911 1.00 22.08 251 PHE B O 1
ATOM 4457 N N . THR B 1 251 ? 28.167 51.848 12.254 1.00 8.12 252 THR B N 1
ATOM 4458 C CA . THR B 1 251 ? 29.334 52.081 11.407 1.00 6.88 252 THR B CA 1
ATOM 4459 C C . THR B 1 251 ? 29.388 51.026 10.309 1.00 4.55 252 THR B C 1
ATOM 4460 O O . THR B 1 251 ? 30.445 50.737 9.763 1.00 2.88 252 THR B O 1
ATOM 4464 N N . GLN B 1 252 ? 28.231 50.463 9.996 1.00 9.78 253 GLN B N 1
ATOM 4465 C CA . GLN B 1 252 ? 28.093 49.413 8.992 1.00 11.29 253 GLN B CA 1
ATOM 4466 C C . GLN B 1 252 ? 28.857 49.619 7.680 1.00 11.08 253 GLN B C 1
ATOM 4467 O O . GLN B 1 252 ? 28.642 50.598 6.968 1.00 10.76 253 GLN B O 1
ATOM 4473 N N . GLY B 1 253 ? 29.748 48.679 7.376 1.00 7.53 254 GLY B N 1
ATOM 4474 C CA . GLY B 1 253 ? 30.521 48.743 6.151 1.00 8.86 254 GLY B CA 1
ATOM 4475 C C . GLY B 1 253 ? 31.935 49.287 6.265 1.00 9.77 254 GLY B C 1
ATOM 4476 O O . GLY B 1 253 ? 32.780 49.000 5.415 1.00 10.08 254 GLY B O 1
ATOM 4477 N N . HIS B 1 254 ? 32.201 50.066 7.309 1.00 10.83 255 HIS B N 1
ATOM 4478 C CA . HIS B 1 254 ? 33.519 50.657 7.499 1.00 11.68 255 HIS B CA 1
ATOM 4479 C C . HIS B 1 254 ? 34.612 49.690 7.935 1.00 13.32 255 HIS B C 1
ATOM 4480 O O . HIS B 1 254 ? 34.360 48.754 8.689 1.00 13.89 255 HIS B O 1
ATOM 4487 N N . GLY B 1 255 ? 35.832 49.941 7.464 1.00 18.23 256 GLY B N 1
ATOM 4488 C CA . GLY B 1 255 ? 36.960 49.084 7.792 1.00 19.58 256 GLY B CA 1
ATOM 4489 C C . GLY B 1 255 ? 37.966 49.616 8.804 1.00 20.29 256 GLY B C 1
ATOM 4490 O O . GLY B 1 255 ? 37.664 50.499 9.604 1.00 19.90 256 GLY B O 1
ATOM 4491 N N . HIS B 1 256 ? 39.181 49.074 8.752 1.00 18.17 257 HIS B N 1
ATOM 4492 C CA . HIS B 1 256 ? 40.252 49.443 9.675 1.00 18.72 257 HIS B CA 1
ATOM 4493 C C . HIS B 1 256 ? 40.690 50.905 9.644 1.00 17.89 257 HIS B C 1
ATOM 4494 O O . HIS B 1 256 ? 40.794 51.547 10.693 1.00 17.66 257 HIS B O 1
ATOM 4501 N N . ASP B 1 257 ? 40.962 51.431 8.452 1.00 18.41 258 ASP B N 1
ATOM 4502 C CA . ASP B 1 257 ? 41.398 52.821 8.340 1.00 16.75 258 ASP B CA 1
ATOM 4503 C C . ASP B 1 257 ? 40.395 53.770 8.985 1.00 14.55 258 ASP B C 1
ATOM 4504 O O . ASP B 1 257 ? 40.769 54.690 9.707 1.00 14.96 258 ASP B O 1
ATOM 4509 N N . PHE B 1 258 ? 39.117 53.535 8.725 1.00 18.55 259 PHE B N 1
ATOM 4510 C CA . PHE B 1 258 ? 38.064 54.371 9.276 1.00 16.58 259 PHE B CA 1
ATOM 4511 C C . PHE B 1 258 ? 38.176 54.569 10.788 1.00 16.87 259 PHE B C 1
ATOM 4512 O O . PHE B 1 258 ? 38.025 55.681 11.283 1.00 16.66 259 PHE B O 1
ATOM 4520 N N . PHE B 1 259 ? 38.438 53.497 11.527 1.00 14.29 260 PHE B N 1
ATOM 4521 C CA . PHE B 1 259 ? 38.534 53.609 12.977 1.00 13.34 260 PHE B CA 1
ATOM 4522 C C . PHE B 1 259 ? 39.809 54.267 13.474 1.00 13.25 260 PHE B C 1
ATOM 4523 O O . PHE B 1 259 ? 39.794 54.971 14.486 1.00 13.50 260 PHE B O 1
ATOM 4531 N N . GLU B 1 260 ? 40.908 54.054 12.764 1.00 9.86 261 GLU B N 1
ATOM 4532 C CA . GLU B 1 260 ? 42.158 54.686 13.142 1.00 11.60 261 GLU B CA 1
ATOM 4533 C C . GLU B 1 260 ? 41.954 56.190 12.916 1.00 12.69 261 GLU B C 1
ATOM 4534 O O . GLU B 1 260 ? 42.477 57.035 13.649 1.00 14.83 261 GLU B O 1
ATOM 4540 N N . TRP B 1 261 ? 41.169 56.502 11.891 1.00 11.24 262 TRP B N 1
ATOM 4541 C CA . TRP B 1 261 ? 40.843 57.874 11.517 1.00 10.65 262 TRP B CA 1
ATOM 4542 C C . TRP B 1 261 ? 40.054 58.546 12.646 1.00 9.13 262 TRP B C 1
ATOM 4543 O O . TRP B 1 261 ? 40.257 59.717 12.960 1.00 8.82 262 TRP B O 1
ATOM 4554 N N . LEU B 1 262 ? 39.161 57.778 13.254 1.00 13.32 263 LEU B N 1
ATOM 4555 C CA . LEU B 1 262 ? 38.316 58.247 14.342 1.00 13.13 263 LEU B CA 1
ATOM 4556 C C . LEU B 1 262 ? 39.057 58.319 15.668 1.00 15.05 263 LEU B C 1
ATOM 4557 O O . LEU B 1 262 ? 38.570 58.932 16.611 1.00 15.60 263 LEU B O 1
ATOM 4562 N N . THR B 1 263 ? 40.233 57.700 15.748 1.00 9.70 264 THR B N 1
ATOM 4563 C CA . THR B 1 263 ? 40.964 57.678 17.009 1.00 9.89 264 THR B CA 1
ATOM 4564 C C . THR B 1 263 ? 42.237 58.503 17.130 1.00 9.91 264 THR B C 1
ATOM 4565 O O . THR B 1 263 ? 42.837 58.540 18.204 1.00 10.38 264 THR B O 1
ATOM 4569 N N . HIS B 1 264 ? 42.664 59.153 16.051 1.00 5.39 265 HIS B N 1
ATOM 4570 C CA . HIS B 1 264 ? 43.860 59.997 16.111 1.00 4.75 265 HIS B CA 1
ATOM 4571 C C . HIS B 1 264 ? 43.439 61.448 15.911 1.00 4.41 265 HIS B C 1
ATOM 4572 O O . HIS B 1 264 ? 42.580 61.737 15.078 1.00 5.93 265 HIS B O 1
ATOM 4579 N N . ASP B 1 265 ? 44.030 62.368 16.667 1.00 14.77 266 ASP B N 1
ATOM 4580 C CA . ASP B 1 265 ? 43.633 63.763 16.541 1.00 13.77 266 ASP B CA 1
ATOM 4581 C C . ASP B 1 265 ? 43.749 64.276 15.115 1.00 11.38 266 ASP B C 1
ATOM 4582 O O . ASP B 1 265 ? 44.678 63.924 14.389 1.00 11.31 266 ASP B O 1
ATOM 4587 N N . LYS B 1 266 ? 42.788 65.106 14.722 1.00 5.59 267 LYS B N 1
ATOM 4588 C CA . LYS B 1 266 ? 42.770 65.671 13.385 1.00 6.17 267 LYS B CA 1
ATOM 4589 C C . LYS B 1 266 ? 42.728 64.541 12.357 1.00 7.62 267 LYS B C 1
ATOM 4590 O O . LYS B 1 266 ? 42.885 64.776 11.158 1.00 6.84 267 LYS B O 1
ATOM 4596 N N . GLY B 1 267 ? 42.528 63.317 12.845 1.00 8.75 268 GLY B N 1
ATOM 4597 C CA . GLY B 1 267 ? 42.466 62.159 11.977 1.00 9.23 268 GLY B CA 1
ATOM 4598 C C . GLY B 1 267 ? 43.790 61.496 11.623 1.00 11.64 268 GLY B C 1
ATOM 4599 O O . GLY B 1 267 ? 43.801 60.545 10.839 1.00 13.17 268 GLY B O 1
ATOM 4600 N N . TYR B 1 268 ? 44.902 61.951 12.198 1.00 10.66 269 TYR B N 1
ATOM 4601 C CA . TYR B 1 268 ? 46.202 61.356 11.858 1.00 11.09 269 TYR B CA 1
ATOM 4602 C C . TYR B 1 268 ? 47.308 61.553 12.896 1.00 11.00 269 TYR B C 1
ATOM 4603 O O . TYR B 1 268 ? 48.323 60.857 12.861 1.00 10.56 269 TYR B O 1
ATOM 4612 N N . ALA B 1 269 ? 47.115 62.506 13.802 1.00 12.64 270 ALA B N 1
ATOM 4613 C CA . ALA B 1 269 ? 48.115 62.832 14.817 1.00 13.01 270 ALA B CA 1
ATOM 4614 C C . ALA B 1 269 ? 48.279 61.817 15.949 1.00 13.26 270 ALA B C 1
ATOM 4615 O O . ALA B 1 269 ? 48.509 60.636 15.706 1.00 14.80 270 ALA B O 1
ATOM 4617 N N . ARG B 1 270 ? 48.167 62.286 17.187 1.00 19.51 271 ARG B N 1
ATOM 4618 C CA . ARG B 1 270 ? 48.328 61.431 18.360 1.00 18.95 271 ARG B CA 1
ATOM 4619 C C . ARG B 1 270 ? 47.085 60.575 18.641 1.00 20.74 271 ARG B C 1
ATOM 4620 O O . ARG B 1 270 ? 45.949 61.026 18.471 1.00 20.29 271 ARG B O 1
ATOM 4628 N N . ARG B 1 271 ? 47.294 59.334 19.067 1.00 16.84 272 ARG B N 1
ATOM 4629 C CA . ARG B 1 271 ? 46.159 58.479 19.377 1.00 18.52 272 ARG B CA 1
ATOM 4630 C C . ARG B 1 271 ? 45.433 59.010 20.615 1.00 19.01 272 ARG B C 1
ATOM 4631 O O . ARG B 1 271 ? 46.021 59.150 21.684 1.00 19.95 272 ARG B O 1
ATOM 4639 N N . LEU B 1 272 ? 44.150 59.301 20.465 1.00 15.57 273 LEU B N 1
ATOM 4640 C CA . LEU B 1 272 ? 43.354 59.806 21.569 1.00 15.39 273 LEU B CA 1
ATOM 4641 C C . LEU B 1 272 ? 42.750 58.679 22.395 1.00 16.07 273 LEU B C 1
ATOM 4642 O O . LEU B 1 272 ? 42.383 58.875 23.550 1.00 18.47 273 LEU B O 1
ATOM 4647 N N . THR B 1 273 ? 42.648 57.498 21.800 1.00 11.73 274 THR B N 1
ATOM 4648 C CA . THR B 1 273 ? 42.061 56.352 22.481 1.00 12.07 274 THR B CA 1
ATOM 4649 C C . THR B 1 273 ? 42.209 55.119 21.605 1.00 12.16 274 THR B C 1
ATOM 4650 O O . THR B 1 273 ? 42.816 55.180 20.538 1.00 12.42 274 THR B O 1
ATOM 4654 N N . ASN B 1 274 ? 41.652 54.004 22.067 1.00 21.44 275 ASN B N 1
ATOM 4655 C CA . ASN B 1 274 ? 41.693 52.749 21.330 1.00 21.68 275 ASN B CA 1
ATOM 4656 C C . ASN B 1 274 ? 40.418 51.992 21.663 1.00 21.25 275 ASN B C 1
ATOM 4657 O O . ASN B 1 274 ? 40.260 51.522 22.787 1.00 21.09 275 ASN B O 1
ATOM 4662 N N . PHE B 1 275 ? 39.515 51.876 20.688 1.00 18.39 276 PHE B N 1
ATOM 4663 C CA . PHE B 1 275 ? 38.240 51.194 20.898 1.00 17.93 276 PHE B CA 1
ATOM 4664 C C . PHE B 1 275 ? 38.349 49.692 21.104 1.00 19.58 276 PHE B C 1
ATOM 4665 O O . PHE B 1 275 ? 37.576 49.113 21.860 1.00 21.63 276 PHE B O 1
ATOM 4673 N N . GLY B 1 276 ? 39.299 49.053 20.435 1.00 15.94 277 GLY B N 1
ATOM 4674 C CA . GLY B 1 276 ? 39.418 47.616 20.564 1.00 15.88 277 GLY B CA 1
ATOM 4675 C C . GLY B 1 276 ? 38.580 46.949 19.484 1.00 17.10 277 GLY B C 1
ATOM 4676 O O . GLY B 1 276 ? 38.321 47.542 18.436 1.00 17.61 277 GLY B O 1
ATOM 4677 N N . LYS B 1 277 ? 38.148 45.718 19.737 1.00 29.01 278 LYS B N 1
ATOM 4678 C CA . LYS B 1 277 ? 37.344 44.968 18.775 1.00 28.97 278 LYS B CA 1
ATOM 4679 C C . LYS B 1 277 ? 35.935 45.544 18.645 1.00 28.53 278 LYS B C 1
ATOM 4680 O O . LYS B 1 277 ? 35.153 45.522 19.595 1.00 27.44 278 LYS B O 1
ATOM 4686 N N . ILE B 1 278 ? 35.607 46.055 17.466 1.00 33.42 279 ILE B N 1
ATOM 4687 C CA . ILE B 1 278 ? 34.287 46.631 17.251 1.00 34.21 279 ILE B CA 1
ATOM 4688 C C . ILE B 1 278 ? 33.217 45.574 16.950 1.00 33.32 279 ILE B C 1
ATOM 4689 O O . ILE B 1 278 ? 33.141 45.032 15.846 1.00 33.56 279 ILE B O 1
ATOM 4694 N N . VAL B 1 279 ? 32.391 45.291 17.952 1.00 20.59 280 VAL B N 1
ATOM 4695 C CA . VAL B 1 279 ? 31.325 44.308 17.830 1.00 18.38 280 VAL B CA 1
ATOM 4696 C C . VAL B 1 279 ? 30.029 44.868 18.401 1.00 17.28 280 VAL B C 1
ATOM 4697 O O . VAL B 1 279 ? 29.969 45.234 19.575 1.00 17.33 280 VAL B O 1
ATOM 4701 N N . ASN B 1 280 ? 28.991 44.936 17.578 1.00 6.61 281 ASN B N 1
ATOM 4702 C CA . ASN B 1 280 ? 27.710 45.447 18.053 1.00 6.83 281 ASN B CA 1
ATOM 4703 C C . ASN B 1 280 ? 27.006 44.391 18.912 1.00 5.83 281 ASN B C 1
ATOM 4704 O O . ASN B 1 280 ? 27.156 43.191 18.685 1.00 5.28 281 ASN B O 1
ATOM 4709 N N . PRO B 1 281 ? 26.223 44.825 19.911 1.00 9.70 282 PRO B N 1
ATOM 4710 C CA . PRO B 1 281 ? 25.513 43.874 20.774 1.00 9.94 282 PRO B CA 1
ATOM 4711 C C . PRO B 1 281 ? 24.654 42.904 19.966 1.00 10.64 282 PRO B C 1
ATOM 4712 O O . PRO B 1 281 ? 23.970 43.308 19.021 1.00 10.65 282 PRO B O 1
ATOM 4716 N N . LEU B 1 282 ? 24.700 41.626 20.340 1.00 21.61 283 LEU B N 1
ATOM 4717 C CA . LEU B 1 282 ? 23.953 40.580 19.638 1.00 22.43 283 LEU B CA 1
ATOM 4718 C C . LEU B 1 282 ? 22.459 40.860 19.547 1.00 22.36 283 LEU B C 1
ATOM 4719 O O . LEU B 1 282 ? 21.814 41.163 20.548 1.00 24.12 283 LEU B O 1
ATOM 4724 N N . GLY B 1 283 ? 21.915 40.749 18.340 1.00 16.24 284 GLY B N 1
ATOM 4725 C CA . GLY B 1 283 ? 20.499 41.001 18.134 1.00 16.51 284 GLY B CA 1
ATOM 4726 C C . GLY B 1 283 ? 20.206 42.401 17.619 1.00 16.46 284 GLY B C 1
ATOM 4727 O O . GLY B 1 283 ? 19.056 42.835 17.605 1.00 16.26 284 GLY B O 1
ATOM 4728 N N . ILE B 1 284 ? 21.247 43.108 17.189 1.00 21.88 285 ILE B N 1
ATOM 4729 C CA . ILE B 1 284 ? 21.106 44.471 16.678 1.00 22.31 285 ILE B CA 1
ATOM 4730 C C . ILE B 1 284 ? 22.444 44.893 16.061 1.00 22.43 285 ILE B C 1
ATOM 4731 O O . ILE B 1 284 ? 22.872 46.037 16.192 1.00 23.42 285 ILE B O 1
ATOM 4736 N N . ARG B 1 285 ? 23.096 43.955 15.379 1.00 19.07 286 ARG B N 1
ATOM 4737 C CA . ARG B 1 285 ? 24.395 44.214 14.766 1.00 20.01 286 ARG B CA 1
ATOM 4738 C C . ARG B 1 285 ? 24.359 44.873 13.392 1.00 20.18 286 ARG B C 1
ATOM 4739 O O . ARG B 1 285 ? 25.400 45.267 12.869 1.00 20.51 286 ARG B O 1
ATOM 4747 N N . THR B 1 286 ? 23.170 45.001 12.813 1.00 11.44 287 THR B N 1
ATOM 4748 C CA . THR B 1 286 ? 23.024 45.642 11.505 1.00 11.58 287 THR B CA 1
ATOM 4749 C C . THR B 1 286 ? 21.772 46.509 11.503 1.00 11.95 287 THR B C 1
ATOM 4750 O O . THR B 1 286 ? 20.787 46.179 12.159 1.00 11.63 287 THR B O 1
ATOM 4754 N N . VAL B 1 287 ? 21.812 47.617 10.769 1.00 20.58 288 VAL B N 1
ATOM 4755 C CA . VAL B 1 287 ? 20.669 48.514 10.701 1.00 21.96 288 VAL B CA 1
ATOM 4756 C C . VAL B 1 287 ? 19.404 47.768 10.272 1.00 22.23 288 VAL B C 1
ATOM 4757 O O . VAL B 1 287 ? 18.289 48.209 10.551 1.00 23.43 288 VAL B O 1
ATOM 4761 N N . GLY B 1 288 ? 19.576 46.625 9.613 1.00 17.51 289 GLY B N 1
ATOM 4762 C CA . GLY B 1 288 ? 18.424 45.853 9.179 1.00 15.71 289 GLY B CA 1
ATOM 4763 C C . GLY B 1 288 ? 17.707 45.107 10.290 1.00 13.58 289 GLY B C 1
ATOM 4764 O O . GLY B 1 288 ? 16.643 44.537 10.068 1.00 14.07 289 GLY B O 1
ATOM 4765 N N . GLU B 1 289 ? 18.278 45.115 11.490 1.00 13.10 290 GLU B N 1
ATOM 4766 C CA . GLU B 1 289 ? 17.686 44.416 12.633 1.00 12.14 290 GLU B CA 1
ATOM 4767 C C . GLU B 1 289 ? 16.975 45.355 13.598 1.00 11.72 290 GLU B C 1
ATOM 4768 O O . GLU B 1 289 ? 16.660 44.967 14.727 1.00 12.69 290 GLU B O 1
ATOM 4774 N N . PHE B 1 290 ? 16.724 46.585 13.157 1.00 12.85 291 PHE B N 1
ATOM 4775 C CA . PHE B 1 290 ? 16.061 47.581 13.998 1.00 12.72 291 PHE B CA 1
ATOM 4776 C C . PHE B 1 290 ? 14.780 47.105 14.701 1.00 12.21 291 PHE B C 1
ATOM 4777 O O . PHE B 1 290 ? 14.552 47.426 15.870 1.00 13.13 291 PHE B O 1
ATOM 4785 N N . PRO B 1 291 ? 13.924 46.346 14.000 1.00 6.80 292 PRO B N 1
ATOM 4786 C CA . PRO B 1 291 ? 12.696 45.876 14.648 1.00 6.07 292 PRO B CA 1
ATOM 4787 C C . PRO B 1 291 ? 12.894 45.049 15.921 1.00 5.92 292 PRO B C 1
ATOM 4788 O O . PRO B 1 291 ? 11.961 44.897 16.722 1.00 4.92 292 PRO B O 1
ATOM 4792 N N . ASN B 1 292 ? 14.105 44.531 16.120 1.00 2.01 293 ASN B N 1
ATOM 4793 C CA . ASN B 1 292 ? 14.395 43.745 17.316 1.00 2.14 293 ASN B CA 1
ATOM 4794 C C . ASN B 1 292 ? 14.463 44.649 18.537 1.00 3.77 293 ASN B C 1
ATOM 4795 O O . ASN B 1 292 ? 14.241 44.206 19.669 1.00 3.01 293 ASN B O 1
ATOM 4800 N N . LEU B 1 293 ? 14.788 45.917 18.304 1.00 15.96 294 LEU B N 1
ATOM 4801 C CA . LEU B 1 293 ? 14.878 46.877 19.390 1.00 16.67 294 LEU B CA 1
ATOM 4802 C C . LEU B 1 293 ? 13.478 47.143 19.912 1.00 18.33 294 LEU B C 1
ATOM 4803 O O . LEU B 1 293 ? 13.254 47.208 21.127 1.00 18.05 294 LEU B O 1
ATOM 4808 N N . THR B 1 294 ? 12.530 47.289 18.992 1.00 29.54 295 THR B N 1
ATOM 4809 C CA . THR B 1 294 ? 11.151 47.534 19.385 1.00 29.60 295 THR B CA 1
ATOM 4810 C C . THR B 1 294 ? 10.623 46.321 20.125 1.00 29.64 295 THR B C 1
ATOM 4811 O O . THR B 1 294 ? 10.032 46.442 21.193 1.00 32.01 295 THR B O 1
ATOM 4815 N N . GLU B 1 295 ? 10.841 45.147 19.550 1.00 13.03 296 GLU B N 1
ATOM 4816 C CA . GLU B 1 295 ? 10.381 43.916 20.165 1.00 9.91 296 GLU B CA 1
ATOM 4817 C C . GLU B 1 295 ? 10.886 43.830 21.611 1.00 8.89 296 GLU B C 1
ATOM 4818 O O . GLU B 1 295 ? 10.101 43.637 22.537 1.00 6.81 296 GLU B O 1
ATOM 4824 N N . THR B 1 296 ? 12.193 44.007 21.794 1.00 4.82 297 THR B N 1
ATOM 4825 C CA . THR B 1 296 ? 12.822 43.940 23.114 1.00 4.77 297 THR B CA 1
ATOM 4826 C C . THR B 1 296 ? 12.180 44.855 24.156 1.00 5.56 297 THR B C 1
ATOM 4827 O O . THR B 1 296 ? 11.629 44.380 25.148 1.00 4.16 297 THR B O 1
ATOM 4831 N N . LEU B 1 297 ? 12.263 46.164 23.931 1.00 32.11 298 LEU B N 1
ATOM 4832 C CA . LEU B 1 297 ? 11.699 47.145 24.858 1.00 34.77 298 LEU B CA 1
ATOM 4833 C C . LEU B 1 297 ? 10.293 46.756 25.295 1.00 36.86 298 LEU B C 1
ATOM 4834 O O . LEU B 1 297 ? 9.949 46.845 26.477 1.00 38.62 298 LEU B O 1
ATOM 4839 N N . LEU B 1 298 ? 9.494 46.322 24.324 1.00 16.19 299 LEU B N 1
ATOM 4840 C CA . LEU B 1 298 ? 8.116 45.901 24.549 1.00 15.12 299 LEU B CA 1
ATOM 4841 C C . LEU B 1 298 ? 8.092 44.656 25.426 1.00 16.03 299 LEU B C 1
ATOM 4842 O O . LEU B 1 298 ? 7.280 44.531 26.341 1.00 17.92 299 LEU B O 1
ATOM 4847 N N . LYS B 1 299 ? 8.999 43.735 25.130 1.00 13.82 300 LYS B N 1
ATOM 4848 C CA . LYS B 1 299 ? 9.121 42.490 25.866 1.00 14.12 300 LYS B CA 1
ATOM 4849 C C . LYS B 1 299 ? 9.541 42.777 27.303 1.00 14.04 300 LYS B C 1
ATOM 4850 O O . LYS B 1 299 ? 9.170 42.054 28.231 1.00 14.77 300 LYS B O 1
ATOM 4856 N N . ARG B 1 300 ? 10.319 43.836 27.485 1.00 15.15 301 ARG B N 1
ATOM 4857 C CA . ARG B 1 300 ? 10.791 44.187 28.811 1.00 13.75 301 ARG B CA 1
ATOM 4858 C C . ARG B 1 300 ? 9.747 44.901 29.645 1.00 14.34 301 ARG B C 1
ATOM 4859 O O . ARG B 1 300 ? 9.957 45.132 30.830 1.00 15.28 301 ARG B O 1
ATOM 4867 N N . GLY B 1 301 ? 8.629 45.270 29.032 1.00 25.88 302 GLY B N 1
ATOM 4868 C CA . GLY B 1 301 ? 7.579 45.917 29.796 1.00 25.75 302 GLY B CA 1
ATOM 4869 C C . GLY B 1 301 ? 7.222 47.347 29.454 1.00 25.77 302 GLY B C 1
ATOM 4870 O O . GLY B 1 301 ? 6.248 47.883 29.984 1.00 26.26 302 GLY B O 1
ATOM 4879 N N . PRO B 1 303 ? 5.399 50.141 27.951 1.00 10.05 304 PRO B N 1
ATOM 4880 C CA . PRO B 1 303 ? 4.110 50.258 27.254 1.00 10.02 304 PRO B CA 1
ATOM 4881 C C . PRO B 1 303 ? 4.220 50.832 25.834 1.00 10.87 304 PRO B C 1
ATOM 4882 O O . PRO B 1 303 ? 5.126 51.610 25.533 1.00 10.74 304 PRO B O 1
ATOM 4886 N N . GLU B 1 304 ? 3.283 50.439 24.973 1.00 13.60 305 GLU B N 1
ATOM 4887 C CA . GLU B 1 304 ? 3.252 50.853 23.566 1.00 14.68 305 GLU B CA 1
ATOM 4888 C C . GLU B 1 304 ? 3.527 52.327 23.257 1.00 15.28 305 GLU B C 1
ATOM 4889 O O . GLU B 1 304 ? 4.358 52.636 22.401 1.00 13.64 305 GLU B O 1
ATOM 4895 N N . ARG B 1 305 ? 2.822 53.234 23.932 1.00 27.50 306 ARG B N 1
ATOM 4896 C CA . ARG B 1 305 ? 3.003 54.660 23.680 1.00 27.91 306 ARG B CA 1
ATOM 4897 C C . ARG B 1 305 ? 4.417 55.145 23.971 1.00 26.93 306 ARG B C 1
ATOM 4898 O O . ARG B 1 305 ? 4.929 56.011 23.263 1.00 27.22 306 ARG B O 1
ATOM 4906 N N . VAL B 1 306 ? 5.051 54.594 25.004 1.00 15.81 307 VAL B N 1
ATOM 4907 C CA . VAL B 1 306 ? 6.419 54.986 25.338 1.00 14.36 307 VAL B CA 1
ATOM 4908 C C . VAL B 1 306 ? 7.381 54.419 24.294 1.00 13.39 307 VAL B C 1
ATOM 4909 O O . VAL B 1 306 ? 8.229 55.141 23.766 1.00 13.15 307 VAL B O 1
ATOM 4913 N N . VAL B 1 307 ? 7.245 53.127 23.998 1.00 13.09 308 VAL B N 1
ATOM 4914 C CA . VAL B 1 307 ? 8.077 52.496 22.985 1.00 11.81 308 VAL B CA 1
ATOM 4915 C C . VAL B 1 307 ? 8.035 53.326 21.707 1.00 12.79 308 VAL B C 1
ATOM 4916 O O . VAL B 1 307 ? 9.056 53.512 21.047 1.00 13.59 308 VAL B O 1
ATOM 4920 N N . ARG B 1 308 ? 6.852 53.820 21.354 1.00 4.91 309 ARG B N 1
ATOM 4921 C CA . ARG B 1 308 ? 6.732 54.630 20.154 1.00 5.14 309 ARG B CA 1
ATOM 4922 C C . ARG B 1 308 ? 7.557 55.890 20.325 1.00 4.31 309 ARG B C 1
ATOM 4923 O O . ARG B 1 308 ? 8.153 56.379 19.370 1.00 4.87 309 ARG B O 1
ATOM 4931 N N . LYS B 1 309 ? 7.597 56.410 21.548 1.00 11.97 310 LYS B N 1
ATOM 4932 C CA . LYS B 1 309 ? 8.360 57.628 21.832 1.00 11.65 310 LYS B CA 1
ATOM 4933 C C . LYS B 1 309 ? 9.863 57.412 21.730 1.00 10.51 310 LYS B C 1
ATOM 4934 O O . LYS B 1 309 ? 10.568 58.178 21.083 1.00 10.82 310 LYS B O 1
ATOM 4940 N N . VAL B 1 310 ? 10.354 56.368 22.379 1.00 6.13 311 VAL B N 1
ATOM 4941 C CA . VAL B 1 310 ? 11.776 56.080 22.354 1.00 6.82 311 VAL B CA 1
ATOM 4942 C C . VAL B 1 310 ? 12.261 55.799 20.942 1.00 8.10 311 VAL B C 1
ATOM 4943 O O . VAL B 1 310 ? 13.356 56.208 20.568 1.00 7.49 311 VAL B O 1
ATOM 4955 N N . GLY B 1 312 ? 11.041 56.929 17.971 1.00 14.73 313 GLY B N 1
ATOM 4956 C CA . GLY B 1 312 ? 11.031 58.005 16.997 1.00 15.67 313 GLY B CA 1
ATOM 4957 C C . GLY B 1 312 ? 10.293 59.285 17.348 1.00 15.67 313 GLY B C 1
ATOM 4958 O O . GLY B 1 312 ? 10.756 60.380 17.019 1.00 15.37 313 GLY B O 1
ATOM 4959 N N . GLU B 1 313 ? 9.149 59.157 18.010 1.00 13.03 314 GLU B N 1
ATOM 4960 C CA . GLU B 1 313 ? 8.352 60.320 18.374 1.00 12.72 314 GLU B CA 1
ATOM 4961 C C . GLU B 1 313 ? 9.107 61.446 19.066 1.00 12.12 314 GLU B C 1
ATOM 4962 O O . GLU B 1 313 ? 8.949 62.614 18.697 1.00 12.10 314 GLU B O 1
ATOM 4968 N N . ASN B 1 314 ? 9.919 61.114 20.066 1.00 10.52 315 ASN B N 1
ATOM 4969 C CA . ASN B 1 314 ? 10.671 62.141 20.770 1.00 8.99 315 ASN B CA 1
ATOM 4970 C C . ASN B 1 314 ? 11.609 62.897 19.847 1.00 8.64 315 ASN B C 1
ATOM 4971 O O . ASN B 1 314 ? 11.758 64.104 19.975 1.00 8.75 315 ASN B O 1
ATOM 4976 N N . TRP B 1 315 ? 12.245 62.197 18.918 1.00 8.49 316 TRP B N 1
ATOM 4977 C CA . TRP B 1 315 ? 13.145 62.866 17.994 1.00 10.14 316 TRP B CA 1
ATOM 4978 C C . TRP B 1 315 ? 12.387 63.902 17.177 1.00 10.54 316 TRP B C 1
ATOM 4979 O O . TRP B 1 315 ? 12.723 65.086 17.202 1.00 11.13 316 TRP B O 1
ATOM 4990 N N . VAL B 1 316 ? 11.363 63.452 16.457 1.00 12.04 317 VAL B N 1
ATOM 4991 C CA . VAL B 1 316 ? 10.548 64.341 15.629 1.00 12.25 317 VAL B CA 1
ATOM 4992 C C . VAL B 1 316 ? 10.078 65.578 16.389 1.00 12.88 317 VAL B C 1
ATOM 4993 O O . VAL B 1 316 ? 10.023 66.678 15.827 1.00 11.96 317 VAL B O 1
ATOM 4997 N N . ARG B 1 317 ? 9.749 65.395 17.667 1.00 17.77 318 ARG B N 1
ATOM 4998 C CA . ARG B 1 317 ? 9.269 66.493 18.499 1.00 18.64 318 ARG B CA 1
ATOM 4999 C C . ARG B 1 317 ? 10.330 67.554 18.779 1.00 17.93 318 ARG B C 1
ATOM 5000 O O . ARG B 1 317 ? 10.051 68.755 18.703 1.00 17.75 318 ARG B O 1
ATOM 5008 N N . VAL B 1 318 ? 11.544 67.125 19.109 1.00 8.21 319 VAL B N 1
ATOM 5009 C CA . VAL B 1 318 ? 12.595 68.092 19.392 1.00 7.60 319 VAL B CA 1
ATOM 5010 C C . VAL B 1 318 ? 13.099 68.719 18.100 1.00 8.62 319 VAL B C 1
ATOM 5011 O O . VAL B 1 318 ? 13.536 69.865 18.090 1.00 9.94 319 VAL B O 1
ATOM 5015 N N . LEU B 1 319 ? 13.044 67.969 17.004 1.00 8.42 320 LEU B N 1
ATOM 5016 C CA . LEU B 1 319 ? 13.485 68.507 15.729 1.00 8.42 320 LEU B CA 1
ATOM 5017 C C . LEU B 1 319 ? 12.455 69.494 15.242 1.00 9.40 320 LEU B C 1
ATOM 5018 O O . LEU B 1 319 ? 12.793 70.488 14.604 1.00 9.51 320 LEU B O 1
ATOM 5023 N N . ARG B 1 320 ? 11.194 69.214 15.559 1.00 15.22 321 ARG B N 1
ATOM 5024 C CA . ARG B 1 320 ? 10.088 70.078 15.181 1.00 16.33 321 ARG B CA 1
ATOM 5025 C C . ARG B 1 320 ? 10.264 71.408 15.881 1.00 16.05 321 ARG B C 1
ATOM 5026 O O . ARG B 1 320 ? 10.072 72.466 15.287 1.00 16.24 321 ARG B O 1
ATOM 5034 N N . ASP B 1 321 ? 10.636 71.341 17.155 1.00 12.50 322 ASP B N 1
ATOM 5035 C CA . ASP B 1 321 ? 10.843 72.534 17.970 1.00 12.81 322 ASP B CA 1
ATOM 5036 C C . ASP B 1 321 ? 12.063 73.336 17.512 1.00 12.70 322 ASP B C 1
ATOM 5037 O O . ASP B 1 321 ? 11.975 74.537 17.253 1.00 12.26 322 ASP B O 1
ATOM 5042 N N . VAL B 1 322 ? 13.198 72.656 17.419 1.00 15.32 323 VAL B N 1
ATOM 5043 C CA . VAL B 1 322 ? 14.450 73.278 17.018 1.00 14.90 323 VAL B CA 1
ATOM 5044 C C . VAL B 1 322 ? 14.427 73.919 15.626 1.00 15.26 323 VAL B C 1
ATOM 5045 O O . VAL B 1 322 ? 15.009 74.982 15.426 1.00 15.86 323 VAL B O 1
ATOM 5049 N N . TRP B 1 323 ? 13.758 73.291 14.667 1.00 16.32 324 TRP B N 1
ATOM 5050 C CA . TRP B 1 323 ? 13.710 73.840 13.314 1.00 18.62 324 TRP B CA 1
ATOM 5051 C C . TRP B 1 323 ? 12.590 74.849 13.060 1.00 19.85 324 TRP B C 1
ATOM 5052 O O . TRP B 1 323 ? 12.576 75.502 12.016 1.00 18.65 324 TRP B O 1
ATOM 5063 N N . GLY B 1 324 ? 11.653 74.971 13.996 1.00 27.06 325 GLY B N 1
ATOM 5064 C CA . GLY B 1 324 ? 10.549 75.899 13.805 1.00 28.30 325 GLY B CA 1
ATOM 5065 C C . GLY B 1 324 ? 9.498 75.313 12.873 1.00 29.75 325 GLY B C 1
ATOM 5066 O O . GLY B 1 324 ? 8.506 75.964 12.535 1.00 29.52 325 GLY B O 1
ATOM 5067 N N . GLU B 1 325 ? 9.734 74.072 12.455 1.00 71.67 326 GLU B N 1
ATOM 5068 C CA . GLU B 1 325 ? 8.838 73.339 11.560 1.00 72.91 326 GLU B CA 1
ATOM 5069 C C . GLU B 1 325 ? 8.846 71.852 11.906 1.00 74.36 326 GLU B C 1
ATOM 5070 O O . GLU B 1 325 ? 9.688 71.451 12.749 1.00 64.71 326 GLU B O 1
#